Protein AF-0000000085101380 (afdb_homodimer)

Sequence (392 aa):
MSEPPYRHFTQIGDPVLRQRAEEVPPEDVDSREINQIIDGMVKVLRHYDCVGVAAPQVGIPLRIIVMEFREGKQEQFKPEIYEERKMSTLPLAVFINPVLEIISSQVNKHPEGCMSVRGYSAQVERYDKVRIRGIGKLGTPSEMELEGWSARIAQHEVDHLNGTIYMDKMDFSTFNCILWEQINAAEGRSAIWFHKMSEPPYRHFTQIGDPVLRQRAEEVPPEDVDSREINQIIDGMVKVLRHYDCVGVAAPQVGIPLRIIVMEFREGKQEQFKPEIYEERKMSTLPLAVFINPVLEIISSQVNKHPEGCMSVRGYSAQVERYDKVRIRGIGKLGTPSEMELEGWSARIAQHEVDHLNGTIYMDKMDFSTFNCILWEQINAAEGRSAIWFHK

InterPro domains:
  IPR023635 Peptide deformylase [MF_00163] (5-178)
  IPR023635 Peptide deformylase [PF01327] (8-171)
  IPR023635 Peptide deformylase [PIRSF004749] (2-185)
  IPR023635 Peptide deformylase [PR01576] (39-68)
  IPR023635 Peptide deformylase [PR01576] (112-123)
  IPR023635 Peptide deformylase [PR01576] (124-142)
  IPR023635 Peptide deformylase [PR01576] (143-172)
  IPR023635 Peptide deformylase [PTHR10458] (3-182)
  IPR023635 Peptide deformylase [cd00487] (10-166)
  IPR036821 Peptide deformylase superfamily [G3DSA:3.90.45.10] (7-191)
  IPR036821 Peptide deformylase superfamily [SSF56420] (4-181)

Foldseek 3Di:
DDDPLALFFAAPVPCLQQAQAAADDPVCCPPPVNVVLVVSLVNSCVQVVHFKDASVRRPHRFGKMKGWDAPPVCVVDDPVVCVVQVDDGDHIKMFGPKDKAQPAPDKDWDWDDDLNHFQKIFIFIDRFKMKMAHDIDPPHDRIDIDGGPRRVRVVQNNCSNHSHHRCVGGPVVGMDGPCVVVCVVVVNPDDTDRHD/DDDPLALFFAAPVPCLQQAQAAADDPVCCPPPVNVVLVVSLVNSCVQVVHFKDASVGRPHRFGKMKGWDAPPVCVVDDPVVCVVQVHDGDHIKMFGPKDKAQPAPDKDWDWDDDLNHFQKIFIFIDGFKMKMAHDIDPPHDRIDIDGGPRRVRVVQNNCSNHSHHRCVGGPVVGMDGPCVVVCVVVVNPDDTDRGD

Structure (mmCIF, N/CA/C/O backbone):
data_AF-0000000085101380-model_v1
#
loop_
_entity.id
_entity.type
_entity.pdbx_description
1 polymer 'Peptide deformylase'
#
loop_
_atom_site.group_PDB
_atom_site.id
_atom_site.type_symbol
_atom_site.label_atom_id
_atom_site.label_alt_id
_atom_site.label_comp_id
_atom_site.label_asym_id
_atom_site.label_entity_id
_atom_site.label_seq_id
_atom_site.pdbx_PDB_ins_code
_atom_site.Cartn_x
_atom_site.Cartn_y
_atom_site.Cartn_z
_atom_site.occupancy
_atom_site.B_iso_or_equiv
_atom_site.auth_seq_id
_atom_site.auth_comp_id
_atom_site.auth_asym_id
_atom_site.auth_atom_id
_atom_site.pdbx_PDB_model_num
ATOM 1 N N . MET A 1 1 ? -18.078 1.103 17.984 1 58.22 1 MET A N 1
ATOM 2 C CA . MET A 1 1 ? -17 1.599 17.156 1 58.22 1 MET A CA 1
ATOM 3 C C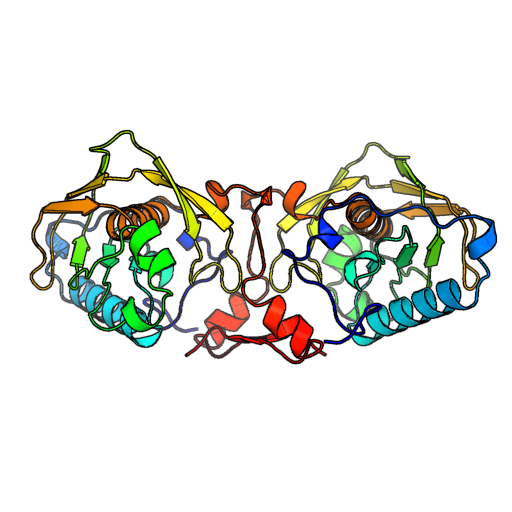 . MET A 1 1 ? -16.672 3.055 17.484 1 58.22 1 MET A C 1
ATOM 5 O O . MET A 1 1 ? -17.578 3.824 17.828 1 58.22 1 MET A O 1
ATOM 9 N N . SER A 1 2 ? -15.367 3.289 17.812 1 75.62 2 SER A N 1
ATOM 10 C CA . SER A 1 2 ? -15.039 4.652 18.219 1 75.62 2 SER A CA 1
ATOM 11 C C . SER A 1 2 ? -15.453 5.66 17.141 1 75.62 2 SER A C 1
ATOM 13 O O . SER A 1 2 ? -15.531 5.316 15.961 1 75.62 2 SER A O 1
ATOM 15 N N . GLU A 1 3 ? -16.016 6.727 17.594 1 89.94 3 GLU A N 1
ATOM 16 C CA . GLU A 1 3 ? -16.391 7.82 16.703 1 89.94 3 GLU A CA 1
ATOM 17 C C . GLU A 1 3 ? -15.25 8.828 16.562 1 89.94 3 GLU A C 1
ATOM 19 O O . GLU A 1 3 ? -14.484 9.055 17.5 1 89.94 3 GLU A O 1
ATOM 24 N N . PRO A 1 4 ? -15.117 9.453 15.445 1 94.31 4 PRO A N 1
ATOM 25 C CA . PRO A 1 4 ? -14.078 10.469 15.258 1 94.31 4 PRO A CA 1
ATOM 26 C C . PRO A 1 4 ? -14.273 11.688 16.156 1 94.31 4 PRO A C 1
ATOM 28 O O . PRO A 1 4 ? -15.391 11.945 16.625 1 94.31 4 PRO A O 1
ATOM 31 N N . PRO A 1 5 ? -13.336 12.383 16.516 1 96.94 5 PRO A N 1
ATOM 32 C CA . PRO A 1 5 ? -11.961 12.219 16.031 1 96.94 5 PRO A CA 1
ATOM 33 C C . PRO A 1 5 ? -11.258 11.008 16.641 1 96.94 5 PRO A C 1
ATOM 35 O O . PRO A 1 5 ? -11.281 10.82 17.859 1 96.94 5 PRO A O 1
ATOM 38 N N . TYR A 1 6 ? -10.656 10.305 15.766 1 97.62 6 TYR A N 1
ATOM 39 C CA . TYR A 1 6 ? -9.945 9.109 16.219 1 97.62 6 TYR A CA 1
ATOM 40 C C . TYR A 1 6 ? -8.617 9.477 16.859 1 97.62 6 TYR A C 1
ATOM 42 O O . TYR A 1 6 ? -8.039 10.531 16.562 1 97.62 6 TYR A O 1
ATOM 50 N N . ARG A 1 7 ? -8.125 8.594 17.703 1 96.69 7 ARG A N 1
ATOM 51 C CA . ARG A 1 7 ? -6.785 8.727 18.266 1 96.69 7 ARG A CA 1
ATOM 52 C C . ARG A 1 7 ? -5.781 7.887 17.484 1 96.69 7 ARG A C 1
ATOM 54 O O . ARG A 1 7 ? -4.648 7.691 17.922 1 96.69 7 ARG A O 1
ATOM 61 N N . HIS A 1 8 ? -6.273 7.258 16.375 1 97.25 8 HIS A N 1
ATOM 62 C CA . HIS A 1 8 ? -5.496 6.535 15.383 1 97.25 8 HIS A CA 1
ATOM 63 C C . HIS A 1 8 ? -5.781 7.051 13.977 1 97.25 8 HIS A C 1
ATOM 65 O O . HIS A 1 8 ? -6.672 7.883 13.789 1 97.25 8 HIS A O 1
ATOM 71 N N . PHE A 1 9 ? -5 6.605 13.016 1 98.19 9 PHE A N 1
ATOM 72 C CA . PHE A 1 9 ? -5.129 7.141 11.664 1 98.19 9 PHE A CA 1
ATOM 73 C C . PHE A 1 9 ? -6.105 6.305 10.844 1 98.19 9 PHE A C 1
ATOM 75 O O . PHE A 1 9 ? -6.086 5.074 10.914 1 98.19 9 PHE A O 1
ATOM 82 N N . THR A 1 10 ? -6.973 7.023 10.133 1 98.31 10 THR A N 1
ATOM 83 C CA . THR A 1 10 ? -7.707 6.34 9.07 1 98.31 10 THR A CA 1
ATOM 84 C C . THR A 1 10 ? -6.746 5.742 8.047 1 98.31 10 THR A C 1
ATOM 86 O O . THR A 1 10 ? -5.625 6.223 7.887 1 98.31 10 THR A O 1
ATOM 89 N N . GLN A 1 11 ? -7.191 4.715 7.434 1 98.38 11 GLN A N 1
ATOM 90 C CA . GLN A 1 11 ? -6.441 4.129 6.328 1 98.38 11 GLN A CA 1
ATOM 91 C C . GLN A 1 11 ? -7.199 4.266 5.012 1 98.38 11 GLN A C 1
ATOM 93 O O . GLN A 1 11 ? -8.43 4.352 5.004 1 98.38 11 GLN A O 1
ATOM 98 N N . ILE A 1 12 ? -6.422 4.344 3.896 1 97.94 12 ILE A N 1
ATOM 99 C CA . ILE A 1 12 ? -7.031 4.434 2.574 1 97.94 12 ILE A CA 1
ATOM 100 C C . ILE A 1 12 ? -8.102 3.35 2.426 1 97.94 12 ILE A C 1
ATOM 102 O O . ILE A 1 12 ? -7.895 2.205 2.84 1 97.94 12 ILE A O 1
ATOM 106 N N . GLY A 1 13 ? -9.203 3.641 1.876 1 96.19 13 GLY A N 1
ATOM 107 C CA . GLY A 1 13 ? -10.43 2.857 1.904 1 96.19 13 GLY A CA 1
ATOM 108 C C . GLY A 1 13 ? -11.555 3.541 2.65 1 96.19 13 GLY A C 1
ATOM 109 O O . GLY A 1 13 ? -12.734 3.316 2.35 1 96.19 13 GLY A O 1
ATOM 110 N N . ASP A 1 14 ? -11.133 4.258 3.715 1 97.25 14 ASP A N 1
ATOM 111 C CA . ASP A 1 14 ? -12.133 5.117 4.348 1 97.25 14 ASP A CA 1
ATOM 112 C C . ASP A 1 14 ? -12.57 6.238 3.404 1 97.25 14 ASP A C 1
ATOM 114 O O . ASP A 1 14 ? -11.734 6.996 2.902 1 97.25 14 ASP A O 1
ATOM 118 N N . PRO A 1 15 ? -13.812 6.402 3.166 1 96.94 15 PRO A N 1
ATOM 119 C CA . PRO A 1 15 ? -14.289 7.402 2.207 1 96.94 15 PRO A CA 1
ATOM 120 C C . PRO A 1 15 ? -13.906 8.828 2.598 1 96.94 15 PRO A C 1
ATOM 122 O O . PRO A 1 15 ? -13.805 9.703 1.735 1 96.94 15 PRO A O 1
ATOM 125 N N . VAL A 1 16 ? -13.617 9.062 3.881 1 98.12 16 VAL A N 1
ATOM 126 C CA . VAL A 1 16 ? -13.297 10.398 4.363 1 98.12 16 VAL A CA 1
ATOM 127 C C . VAL A 1 16 ? -12 10.883 3.713 1 98.12 16 VAL A C 1
ATOM 129 O O . VAL A 1 16 ? -11.766 12.094 3.615 1 98.12 16 VAL A O 1
ATOM 132 N N . LEU A 1 17 ? -11.156 9.953 3.217 1 98.31 17 LEU A N 1
ATOM 133 C CA . LEU A 1 17 ? -9.859 10.297 2.646 1 98.31 17 LEU A CA 1
ATOM 134 C C . LEU A 1 17 ? -9.984 10.641 1.167 1 98.31 17 LEU A C 1
ATOM 136 O O . LEU A 1 17 ? -9.023 11.094 0.544 1 98.31 17 LEU A O 1
ATOM 140 N N . ARG A 1 18 ? -11.188 10.516 0.608 1 97.75 18 ARG A N 1
ATOM 141 C CA . ARG A 1 18 ? -11.352 10.727 -0.826 1 97.75 18 ARG A CA 1
ATOM 142 C C . ARG A 1 18 ? -12.367 11.828 -1.101 1 97.75 18 ARG A C 1
ATOM 144 O O . ARG A 1 18 ? -12.773 12.039 -2.246 1 97.75 18 ARG A O 1
ATOM 151 N N . GLN A 1 19 ? -12.758 12.5 -0.127 1 97.62 19 GLN A N 1
ATOM 152 C CA . GLN A 1 19 ? -13.695 13.609 -0.295 1 97.62 19 GLN A CA 1
ATOM 153 C C . GLN A 1 19 ? -13.047 14.945 0.054 1 97.62 19 GLN A C 1
ATOM 155 O O . GLN A 1 19 ? -12.188 15.008 0.938 1 97.62 19 GLN A O 1
ATOM 160 N N . ARG A 1 20 ? -13.508 15.969 -0.665 1 98.62 20 ARG A N 1
ATOM 161 C CA . ARG A 1 20 ? -13.078 17.297 -0.268 1 98.62 20 ARG A CA 1
ATOM 162 C C . ARG A 1 20 ? -13.641 17.672 1.101 1 98.62 20 ARG A C 1
ATOM 164 O O . ARG A 1 20 ? -14.852 17.641 1.312 1 98.62 20 ARG A O 1
ATOM 171 N N . ALA A 1 21 ? -12.773 18 2.049 1 98.81 21 ALA A N 1
ATOM 172 C CA . ALA A 1 21 ? -13.195 18.375 3.396 1 98.81 21 ALA A CA 1
ATOM 173 C C . ALA A 1 21 ? -13.953 19.703 3.383 1 98.81 21 ALA A C 1
ATOM 175 O O . ALA A 1 21 ? -13.695 20.547 2.531 1 98.81 21 ALA A O 1
ATOM 176 N N . GLU A 1 22 ? -14.797 19.875 4.277 1 98.81 22 GLU A N 1
ATOM 177 C CA . GLU A 1 22 ? -15.633 21.062 4.355 1 98.81 22 GLU A CA 1
ATOM 178 C C . GLU A 1 22 ? -14.93 22.188 5.121 1 98.81 22 GLU A C 1
ATOM 180 O O . GLU A 1 22 ? -14.203 21.922 6.086 1 98.81 22 GLU A O 1
ATOM 185 N N . GLU A 1 23 ? -15.273 23.375 4.742 1 98.81 23 GLU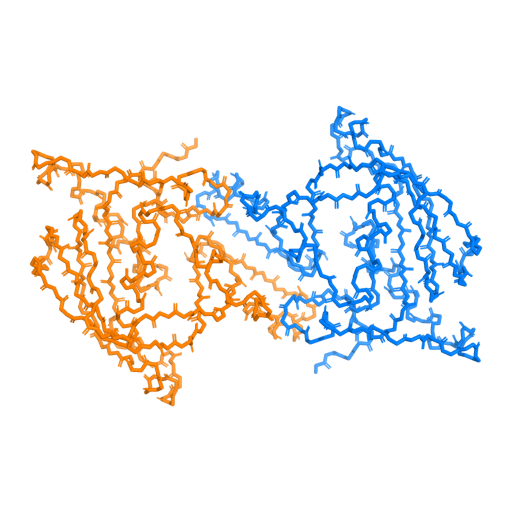 A N 1
ATOM 186 C CA . GLU A 1 23 ? -14.742 24.516 5.477 1 98.81 23 GLU A CA 1
ATOM 187 C C . GLU A 1 23 ? -15.383 24.625 6.859 1 98.81 23 GLU A C 1
ATOM 189 O O . GLU A 1 23 ? -16.562 24.328 7.031 1 98.81 23 GLU A O 1
ATOM 194 N N . VAL A 1 24 ? -14.555 25.047 7.77 1 98.88 24 VAL A N 1
ATOM 195 C CA . VAL A 1 24 ? -15.094 25.391 9.078 1 98.88 24 VAL A CA 1
ATOM 196 C C . VAL A 1 24 ? -15.805 26.75 9.008 1 98.88 24 VAL A C 1
ATOM 198 O O . VAL A 1 24 ? -15.203 27.75 8.617 1 98.88 24 VAL A O 1
ATOM 201 N N . PRO A 1 25 ? -17.047 26.766 9.359 1 98.25 25 PRO A N 1
ATOM 202 C CA . PRO A 1 25 ? -17.734 28.062 9.375 1 98.25 25 PRO A CA 1
ATOM 203 C C . PRO A 1 25 ? -17.094 29.062 10.328 1 98.25 25 PRO A C 1
ATOM 205 O O . PRO A 1 25 ? -16.625 28.688 11.414 1 98.25 25 PRO A O 1
ATOM 208 N N . PRO A 1 26 ? -17.062 30.312 9.938 1 96.31 26 PRO A N 1
ATOM 209 C CA . PRO A 1 26 ? -16.422 31.344 10.758 1 96.31 26 PRO A CA 1
ATOM 210 C C . PRO A 1 26 ? -16.938 31.359 12.188 1 96.31 26 PRO A C 1
ATOM 212 O O . PRO A 1 26 ? -16.172 31.594 13.133 1 96.31 26 PRO A O 1
ATOM 215 N N . GLU A 1 27 ? -18.203 31.062 12.383 1 97.19 27 GLU A N 1
ATOM 216 C CA . GLU A 1 27 ? -18.812 31.125 13.703 1 97.19 27 GLU A CA 1
ATOM 217 C C . GLU A 1 27 ? -18.359 29.969 14.578 1 97.19 27 GLU A C 1
ATOM 219 O O . GLU A 1 27 ? -18.5 30.016 15.805 1 97.19 27 GLU A O 1
ATOM 224 N N . ASP A 1 28 ? -17.766 28.922 13.945 1 97.88 28 ASP A N 1
ATOM 225 C CA . ASP A 1 28 ? -17.406 27.719 14.688 1 97.88 28 ASP A CA 1
ATOM 226 C C . ASP A 1 28 ? -15.906 27.688 14.984 1 97.88 28 ASP A C 1
ATOM 228 O O . ASP A 1 28 ? -15.43 26.844 15.75 1 97.88 28 ASP A O 1
ATOM 232 N N . VAL A 1 29 ? -15.18 28.609 14.508 1 97.81 29 VAL A N 1
ATOM 233 C CA . VAL A 1 29 ? -13.719 28.578 14.531 1 97.81 29 VAL A CA 1
ATOM 234 C C . VAL A 1 29 ? -13.219 28.531 15.977 1 97.81 29 VAL A C 1
ATOM 236 O O . VAL A 1 29 ? -12.258 27.812 16.281 1 97.81 29 VAL A O 1
ATOM 239 N N . ASP A 1 30 ? -13.922 29.219 16.906 1 97.06 30 ASP A N 1
ATOM 240 C CA . ASP A 1 30 ? -13.469 29.297 18.281 1 97.06 30 ASP A CA 1
ATOM 241 C C . ASP A 1 30 ? -14.328 28.422 19.188 1 97.06 30 ASP A C 1
ATOM 243 O O . ASP A 1 30 ? -14.266 28.547 20.422 1 97.06 30 ASP A O 1
ATOM 247 N N . SER A 1 31 ? -15.109 27.562 18.531 1 98 31 SER A N 1
ATOM 248 C CA . SER A 1 31 ? -15.969 26.688 19.312 1 98 31 SER A CA 1
ATOM 249 C C . SER A 1 31 ? -15.164 25.656 20.094 1 98 31 SER A C 1
ATOM 251 O O . SER A 1 31 ? -14.023 25.344 19.719 1 98 31 SER A O 1
ATOM 253 N N . ARG A 1 32 ? -15.758 25.156 21.141 1 97.75 32 ARG A N 1
ATOM 254 C CA . ARG A 1 32 ? -15.156 24.094 21.953 1 97.75 32 ARG A CA 1
ATOM 255 C C . ARG A 1 32 ? -14.898 22.859 21.109 1 97.75 32 ARG A C 1
ATOM 257 O O . ARG A 1 32 ? -13.867 22.203 21.25 1 97.75 32 ARG A O 1
ATOM 264 N N . GLU A 1 33 ? -15.797 22.562 20.219 1 97.75 33 GLU A N 1
ATOM 265 C CA . GLU A 1 33 ? -15.703 21.391 19.359 1 97.75 33 GLU A CA 1
ATOM 266 C C . GLU A 1 33 ? -14.469 21.453 18.469 1 97.75 33 GLU A C 1
ATOM 268 O O . GLU A 1 33 ? -13.688 20.516 18.406 1 97.75 33 GLU A O 1
ATOM 273 N N . ILE A 1 34 ? -14.32 22.578 17.844 1 98.62 34 ILE A N 1
ATOM 274 C CA . ILE A 1 34 ? -13.195 22.75 16.922 1 98.62 34 ILE A CA 1
ATOM 275 C C . ILE A 1 34 ? -11.883 22.703 17.703 1 98.62 34 ILE A C 1
ATOM 277 O O . ILE A 1 34 ? -10.922 22.047 17.281 1 98.62 34 ILE A O 1
ATOM 281 N N . ASN A 1 35 ? -11.828 23.312 18.859 1 98.38 35 ASN A N 1
ATOM 282 C CA . ASN A 1 35 ? -10.617 23.312 19.688 1 98.38 35 ASN A CA 1
ATOM 283 C C . ASN A 1 35 ? -10.266 21.906 20.172 1 98.38 35 ASN A C 1
ATOM 285 O O . ASN A 1 35 ? -9.094 21.547 20.234 1 98.38 35 ASN A O 1
ATOM 289 N N . GLN A 1 36 ? -11.266 21.156 20.438 1 98.19 36 GLN A N 1
ATOM 290 C CA . GLN A 1 36 ? -11.039 19.781 20.875 1 98.19 36 GLN A CA 1
ATOM 291 C C . GLN A 1 36 ? -10.492 18.922 19.719 1 98.19 36 GLN A C 1
ATOM 293 O O . GLN A 1 36 ? -9.625 18.078 19.938 1 98.19 36 GLN A O 1
ATOM 298 N N . ILE A 1 37 ? -11.031 19.156 18.578 1 98.62 37 ILE A N 1
ATOM 299 C CA . ILE A 1 37 ? -10.539 18.453 17.391 1 98.62 37 ILE A CA 1
ATOM 300 C C . ILE A 1 37 ? -9.055 18.766 17.188 1 98.62 37 ILE A C 1
ATOM 302 O O . ILE A 1 37 ? -8.242 17.859 17.016 1 98.62 37 ILE A O 1
ATOM 306 N N . ILE A 1 38 ? -8.688 20.016 17.281 1 98.81 38 ILE A N 1
ATOM 307 C CA . ILE A 1 38 ? -7.316 20.469 17.062 1 98.81 38 ILE A CA 1
ATOM 308 C C . ILE A 1 38 ? -6.398 19.844 18.125 1 98.81 38 ILE A C 1
ATOM 310 O O . ILE A 1 38 ? -5.328 19.328 17.797 1 98.81 38 ILE A O 1
ATOM 314 N N . ASP A 1 39 ? -6.867 19.906 19.344 1 98.56 39 ASP A N 1
ATOM 315 C CA . ASP A 1 39 ? -6.086 19.312 20.438 1 98.56 39 ASP A CA 1
ATOM 316 C C . ASP A 1 39 ? -5.848 17.828 20.172 1 98.56 39 ASP A C 1
ATOM 318 O O . ASP A 1 39 ? -4.746 17.312 20.406 1 98.56 39 ASP A O 1
ATOM 322 N N . GLY A 1 40 ? -6.852 17.125 19.719 1 98.38 40 GLY A N 1
ATOM 323 C CA . GLY A 1 40 ? -6.727 15.727 19.375 1 98.38 40 GLY A CA 1
ATOM 324 C C . GLY A 1 40 ? -5.746 15.469 18.25 1 98.38 40 GLY A C 1
ATOM 325 O O . GLY A 1 40 ? -4.953 14.523 18.312 1 98.38 40 GLY A O 1
ATOM 326 N N . MET A 1 41 ? -5.781 16.297 17.281 1 98.81 41 MET A N 1
ATOM 327 C CA . MET A 1 41 ? -4.875 16.156 16.156 1 98.81 41 MET A CA 1
ATOM 328 C C . MET A 1 41 ? -3.426 16.359 16.578 1 98.81 41 MET A C 1
ATOM 330 O O . MET A 1 41 ? -2.537 15.625 16.156 1 98.81 41 MET A O 1
ATOM 334 N N . VAL A 1 42 ? -3.195 17.359 17.422 1 98.75 42 VAL A N 1
ATOM 335 C CA . VAL A 1 42 ? -1.852 17.625 17.938 1 98.75 42 VAL A CA 1
ATOM 336 C C . VAL A 1 42 ? -1.358 16.422 18.734 1 98.75 42 VAL A C 1
ATOM 338 O O . VAL A 1 42 ? -0.207 16 18.594 1 98.75 42 VAL A O 1
ATOM 341 N N . LYS A 1 43 ? -2.25 15.852 19.562 1 98.38 43 LYS A N 1
ATOM 342 C CA . LYS A 1 43 ? -1.897 14.688 20.359 1 98.38 43 LYS A CA 1
ATOM 343 C C . LYS A 1 43 ? -1.522 13.5 19.469 1 98.38 43 LYS A C 1
ATOM 345 O O . LYS A 1 43 ? -0.535 12.812 19.734 1 98.38 43 LYS A O 1
ATOM 350 N N . VAL A 1 44 ? -2.299 13.273 18.422 1 98.31 44 VAL A N 1
ATOM 351 C CA . VAL A 1 44 ? -2.041 12.18 17.484 1 98.31 44 VAL A CA 1
ATOM 352 C C . VAL A 1 44 ? -0.718 12.414 16.766 1 98.31 44 VAL A C 1
ATOM 354 O O . VAL A 1 44 ? 0.102 11.5 16.656 1 98.31 44 VAL A O 1
ATOM 357 N N . LEU A 1 45 ? -0.46 13.625 16.344 1 98.38 45 LEU A N 1
ATOM 358 C CA . LEU A 1 45 ? 0.775 13.992 15.656 1 98.38 45 LEU A CA 1
ATOM 359 C C . LEU A 1 45 ? 1.991 13.656 16.516 1 98.38 45 LEU A C 1
ATOM 361 O O . LEU A 1 45 ? 2.922 12.992 16.047 1 98.38 45 LEU A O 1
ATOM 365 N N . ARG A 1 46 ? 1.925 14.031 17.703 1 97.19 46 ARG A N 1
ATOM 366 C CA . ARG A 1 46 ? 3.068 13.867 18.594 1 97.19 46 ARG A CA 1
ATOM 367 C C . ARG A 1 46 ? 3.197 12.414 19.047 1 97.19 46 ARG A C 1
ATOM 369 O O . ARG A 1 46 ? 4.305 11.891 19.156 1 97.19 46 ARG A O 1
ATOM 376 N N . HIS A 1 47 ? 2.076 11.812 19.281 1 97 47 HIS A N 1
ATOM 377 C CA . HIS A 1 47 ? 2.082 10.422 19.719 1 97 47 HIS A CA 1
ATOM 378 C C . HIS A 1 47 ? 2.701 9.508 18.656 1 97 47 HIS A C 1
ATOM 380 O O . HIS A 1 47 ? 3.508 8.633 18.984 1 97 47 HIS A O 1
ATOM 386 N N . TYR A 1 48 ? 2.371 9.703 17.406 1 96.44 48 TYR A N 1
ATOM 387 C CA . TYR A 1 48 ? 2.85 8.859 16.328 1 96.44 48 TYR A CA 1
ATOM 388 C C . TYR A 1 48 ? 4.141 9.414 15.727 1 96.44 48 TYR A C 1
ATOM 390 O O . TYR A 1 48 ? 4.691 8.836 14.781 1 96.44 48 TYR A O 1
ATOM 398 N N . ASP A 1 49 ? 4.602 10.531 16.219 1 95.12 49 ASP A N 1
ATOM 399 C CA . ASP A 1 49 ? 5.848 11.18 15.82 1 95.12 49 ASP A CA 1
ATOM 400 C C . ASP A 1 49 ? 5.852 11.484 14.328 1 95.12 49 ASP A C 1
ATOM 402 O O . ASP A 1 49 ? 6.832 11.211 13.633 1 95.12 49 ASP A O 1
ATOM 406 N N . CYS A 1 50 ? 4.703 11.945 13.82 1 95.88 50 CYS A N 1
ATOM 407 C CA . CYS A 1 50 ? 4.605 12.375 12.43 1 95.88 50 CYS A CA 1
ATOM 408 C C . CYS A 1 50 ? 4.848 13.875 12.312 1 95.88 50 CYS A C 1
ATOM 410 O O . CYS A 1 50 ? 5.047 14.562 13.32 1 95.88 50 CYS A O 1
ATOM 412 N N . VAL A 1 51 ? 4.891 14.383 11.07 1 98.06 51 VAL A N 1
ATOM 413 C CA . VAL A 1 51 ? 5.25 15.781 10.891 1 98.06 51 VAL A CA 1
ATOM 414 C C . VAL A 1 51 ? 4.031 16.578 10.422 1 98.06 51 VAL A C 1
ATOM 416 O O . VAL A 1 51 ? 4.066 17.812 10.375 1 98.06 51 VAL A O 1
ATOM 419 N N . GLY A 1 52 ? 2.945 15.898 10.125 1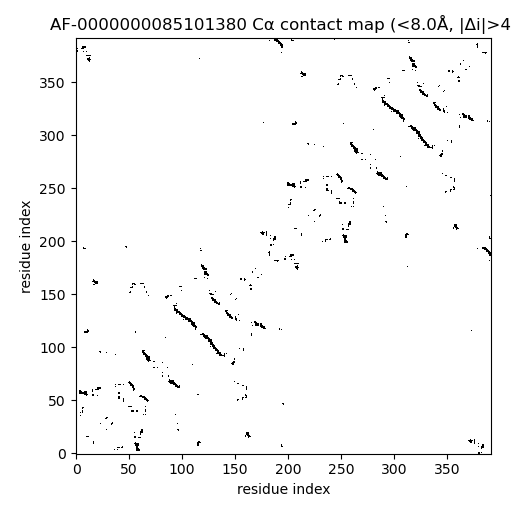 98.75 52 GLY A N 1
ATOM 420 C CA . GLY A 1 52 ? 1.699 16.531 9.719 1 98.75 52 GLY A CA 1
ATOM 421 C C . GLY A 1 52 ? 0.491 15.633 9.891 1 98.75 52 GLY A C 1
ATOM 422 O O . GLY A 1 52 ? 0.609 14.406 9.82 1 98.75 52 GLY A O 1
ATOM 423 N N . VAL A 1 53 ? -0.624 16.234 10.125 1 98.88 53 VAL A N 1
ATOM 424 C CA . VAL A 1 53 ? -1.912 15.555 10.203 1 98.88 53 VAL A CA 1
ATOM 425 C C . VAL A 1 53 ? -3.008 16.453 9.633 1 98.88 53 VAL A C 1
ATOM 427 O O . VAL A 1 53 ? -3.119 17.625 10 1 98.88 53 VAL A O 1
ATOM 430 N N . ALA A 1 54 ? -3.734 15.922 8.727 1 98.94 54 ALA A N 1
ATOM 431 C CA . ALA A 1 54 ? -4.969 16.562 8.289 1 98.94 54 ALA A CA 1
ATOM 432 C C . ALA A 1 54 ? -6.184 15.961 8.984 1 98.94 54 ALA A C 1
ATOM 434 O O . ALA A 1 54 ? -6.195 14.773 9.305 1 98.94 54 ALA A O 1
ATOM 435 N N . ALA A 1 55 ? -7.172 16.734 9.18 1 98.94 55 ALA A N 1
ATOM 436 C CA . ALA A 1 55 ? -8.344 16.328 9.961 1 98.94 55 ALA A CA 1
ATOM 437 C C . ALA A 1 55 ? -8.969 15.07 9.383 1 98.94 55 ALA A C 1
ATOM 439 O O . ALA A 1 55 ? -9.383 14.18 10.133 1 98.94 55 ALA A O 1
ATOM 440 N N . PRO A 1 56 ? -9.016 14.883 8.023 1 98.94 56 PRO A N 1
ATOM 441 C CA . PRO A 1 56 ? -9.594 13.641 7.496 1 98.94 56 PRO A CA 1
ATOM 442 C C . PRO A 1 56 ? -8.828 12.398 7.949 1 98.94 56 PRO A C 1
ATOM 444 O O . PRO A 1 56 ? -9.414 11.32 8.062 1 98.94 56 PRO A O 1
ATOM 447 N N . GLN A 1 57 ? -7.602 12.57 8.328 1 98.88 57 GLN A N 1
ATOM 448 C CA . GLN A 1 57 ? -6.785 11.43 8.727 1 98.88 57 GLN A CA 1
ATOM 449 C C . GLN A 1 57 ? -7.18 10.93 10.117 1 98.88 57 GLN A C 1
ATOM 451 O O . GLN A 1 57 ? -6.777 9.844 10.531 1 98.88 57 GLN A O 1
ATOM 456 N N . VAL A 1 58 ? -7.941 11.75 10.828 1 98.69 58 VAL A N 1
ATOM 457 C CA . VAL A 1 58 ? -8.477 11.289 12.102 1 98.69 58 VAL A CA 1
ATOM 458 C C . VAL A 1 58 ? -10 11.203 12.023 1 98.69 58 VAL A C 1
ATOM 460 O O . VAL A 1 58 ? -10.688 11.289 13.047 1 98.69 58 VAL A O 1
ATOM 463 N N . GLY A 1 59 ? -10.531 11.195 10.844 1 98.56 59 GLY A N 1
ATOM 464 C CA . GLY A 1 59 ? -11.93 10.875 10.617 1 98.56 59 GLY A CA 1
ATOM 465 C C . GLY A 1 59 ? -12.82 12.102 10.562 1 98.56 59 GLY A C 1
ATOM 466 O O . GLY A 1 59 ? -14.047 11.984 10.562 1 98.56 59 GLY A O 1
ATOM 467 N N . ILE A 1 60 ? -12.258 13.281 10.578 1 98.81 60 ILE A N 1
ATOM 468 C CA . ILE A 1 60 ? -13.039 14.516 10.609 1 98.81 60 ILE A CA 1
ATOM 469 C C . ILE A 1 60 ? -12.977 15.203 9.25 1 98.81 60 ILE A C 1
ATOM 471 O O . ILE A 1 60 ? -11.914 15.664 8.828 1 98.81 60 ILE A O 1
ATOM 475 N N . PRO A 1 61 ? -14.055 15.328 8.508 1 98.69 61 PRO A N 1
ATOM 476 C CA . PRO A 1 61 ? -14.039 15.922 7.164 1 98.69 61 PRO A CA 1
ATOM 477 C C . PRO A 1 61 ? -14.086 17.453 7.195 1 98.69 61 PRO A C 1
ATOM 479 O O . PRO A 1 61 ? -14.961 18.062 6.566 1 98.69 61 PRO A O 1
ATOM 482 N N . LEU A 1 62 ? -13.203 18.078 7.922 1 98.94 62 LEU A N 1
ATOM 483 C CA . LEU A 1 62 ? -13.062 19.531 8.008 1 98.94 62 LEU A CA 1
ATOM 484 C C . LEU A 1 62 ? -11.68 19.984 7.551 1 98.94 62 LEU A C 1
ATOM 486 O O . LEU A 1 62 ? -10.719 19.203 7.629 1 98.94 62 LEU A O 1
ATOM 490 N N . ARG A 1 63 ? -11.594 21.156 7.078 1 98.94 63 ARG A N 1
ATOM 491 C CA . ARG A 1 63 ? -10.352 21.672 6.523 1 98.94 63 ARG A CA 1
ATOM 492 C C . ARG A 1 63 ? -9.453 22.234 7.621 1 98.94 63 ARG A C 1
ATOM 494 O O . ARG A 1 63 ? -9.367 23.453 7.793 1 98.94 63 ARG A O 1
ATOM 501 N N . ILE A 1 64 ? -8.812 21.391 8.32 1 98.94 64 ILE A N 1
ATOM 502 C CA . ILE A 1 64 ? -7.891 21.703 9.398 1 98.94 64 ILE A CA 1
ATOM 503 C C . ILE A 1 64 ? -6.609 20.891 9.234 1 98.94 64 ILE A C 1
ATOM 505 O O . ILE A 1 64 ? -6.66 19.688 8.953 1 98.94 64 ILE A O 1
ATOM 509 N N . ILE A 1 65 ? -5.449 21.531 9.375 1 98.94 65 ILE A N 1
ATOM 510 C CA . ILE A 1 65 ? -4.195 20.781 9.336 1 98.94 65 ILE A CA 1
ATOM 511 C C . ILE A 1 65 ? -3.316 21.203 10.516 1 98.94 65 ILE A C 1
ATOM 513 O O . ILE A 1 65 ? -3.432 22.312 11.023 1 98.94 65 ILE A O 1
ATOM 517 N N . VAL A 1 66 ? -2.547 20.312 10.938 1 98.94 66 VAL A N 1
ATOM 518 C CA . VAL A 1 66 ? -1.516 20.5 11.953 1 98.94 66 VAL A CA 1
ATOM 519 C C . VAL A 1 66 ? -0.166 20.047 11.414 1 98.94 66 VAL A C 1
ATOM 521 O O . VAL A 1 66 ? -0.072 18.984 10.781 1 98.94 66 VAL A O 1
ATOM 524 N N . MET A 1 67 ? 0.889 20.812 11.555 1 98.88 67 MET A N 1
ATOM 525 C CA . MET A 1 67 ? 2.242 20.469 11.125 1 98.88 67 MET A CA 1
ATOM 526 C C . MET A 1 67 ? 3.258 20.781 12.219 1 98.88 67 MET A C 1
ATOM 528 O O . MET A 1 67 ? 3.104 21.766 12.953 1 98.88 67 MET A O 1
ATOM 532 N N . GLU A 1 68 ? 4.238 19.969 12.289 1 98.56 68 GLU A N 1
ATOM 533 C CA . GLU A 1 68 ? 5.316 20.219 13.242 1 98.56 68 GLU A CA 1
ATOM 534 C C . GLU A 1 68 ? 6.562 19.406 12.891 1 98.56 68 GLU A C 1
ATOM 536 O O . GLU A 1 68 ? 6.473 18.219 12.578 1 98.56 68 GLU A O 1
ATOM 541 N N . PHE A 1 69 ? 7.645 20.031 12.766 1 97.94 69 PHE A N 1
ATOM 542 C CA . PHE A 1 69 ? 8.953 19.406 12.711 1 97.94 69 PHE A CA 1
ATOM 543 C C . PHE A 1 69 ? 9.828 19.859 13.875 1 97.94 69 PHE A C 1
ATOM 545 O O . PHE A 1 69 ? 10.594 20.828 13.734 1 97.94 69 PHE A O 1
ATOM 552 N N . ARG A 1 70 ? 9.672 19.125 14.945 1 94.94 70 ARG A N 1
ATOM 553 C CA . ARG A 1 70 ? 10.242 19.578 16.219 1 94.94 70 ARG A CA 1
ATOM 554 C C . ARG A 1 70 ? 11.766 19.484 16.188 1 94.94 70 ARG A C 1
ATOM 556 O O . ARG A 1 70 ? 12.336 18.719 15.406 1 94.94 70 ARG A O 1
ATOM 563 N N . GLU A 1 71 ? 12.203 20.25 17.156 1 90.69 71 GLU A N 1
ATOM 564 C CA . GLU A 1 71 ? 13.648 20.156 17.359 1 90.69 71 GLU A CA 1
ATOM 565 C C . GLU A 1 71 ? 14.055 18.734 17.781 1 90.69 71 GLU A C 1
ATOM 567 O O . GLU A 1 71 ? 13.328 18.062 18.5 1 90.69 71 GLU A O 1
ATOM 572 N N . GLY A 1 72 ? 15.133 18.234 17.312 1 90.75 72 GLY A N 1
ATOM 573 C CA . GLY A 1 72 ? 15.594 16.891 17.656 1 90.75 72 GLY A CA 1
ATOM 574 C C . GLY A 1 72 ? 15.281 15.867 16.594 1 90.75 72 GLY A C 1
ATOM 575 O O . GLY A 1 72 ? 15.961 14.844 16.484 1 90.75 72 GLY A O 1
ATOM 576 N N . LYS A 1 73 ? 14.156 16.109 15.867 1 91.69 73 LYS A N 1
ATOM 577 C CA . LYS A 1 73 ? 13.781 15.18 14.812 1 91.69 73 LYS A CA 1
ATOM 578 C C . LYS A 1 73 ? 14.891 15.055 13.773 1 91.69 73 LYS A C 1
ATOM 580 O O . LYS A 1 73 ? 14.984 14.047 13.07 1 91.69 73 LYS A O 1
ATOM 585 N N . GLN A 1 74 ? 15.727 16.078 13.703 1 91.38 74 GLN A N 1
ATOM 586 C CA . GLN A 1 74 ? 16.844 16.078 12.766 1 91.38 74 GLN A CA 1
ATOM 587 C C . GLN A 1 74 ? 17.766 14.883 12.992 1 91.38 74 GLN A C 1
ATOM 589 O O . GLN A 1 74 ? 18.344 14.359 12.039 1 91.38 74 GLN A O 1
ATOM 594 N N . GLU A 1 75 ? 17.75 14.391 14.227 1 92.56 75 GLU A N 1
ATOM 595 C CA . GLU A 1 75 ? 18.641 13.297 14.594 1 92.56 75 GLU A CA 1
ATOM 596 C C . GLU A 1 75 ? 18.188 11.984 13.953 1 92.56 75 GLU A C 1
ATOM 598 O O . GLU A 1 75 ? 18.969 11.023 13.867 1 92.56 75 GLU A O 1
ATOM 603 N N . GLN A 1 76 ? 17 11.961 13.461 1 91.38 76 GLN A N 1
ATOM 604 C CA . GLN A 1 76 ? 16.438 10.75 12.859 1 91.38 76 GLN A CA 1
ATOM 605 C C . GLN A 1 76 ? 16.828 10.633 11.391 1 91.38 76 GLN A C 1
ATOM 607 O O . GLN A 1 76 ? 16.562 9.617 10.75 1 91.38 76 GLN A O 1
ATOM 612 N N . PHE A 1 77 ? 17.531 11.625 10.844 1 93.19 77 PHE A N 1
ATOM 613 C CA . PHE A 1 77 ? 17.906 11.664 9.43 1 93.19 77 PHE A CA 1
ATOM 614 C C . PHE A 1 77 ? 19.422 11.766 9.273 1 93.19 77 PHE A C 1
ATOM 616 O O . PHE A 1 77 ? 20.094 12.414 10.078 1 93.19 77 PHE A O 1
ATOM 623 N N . LYS A 1 78 ? 19.953 11.156 8.211 1 93.88 78 LYS A N 1
ATOM 624 C CA . LYS A 1 78 ? 21.328 11.422 7.82 1 93.88 78 LYS A CA 1
ATOM 625 C C . LYS A 1 78 ? 21.516 12.883 7.41 1 93.88 78 LYS A C 1
ATOM 627 O O . LYS A 1 78 ? 20.656 13.461 6.742 1 93.88 78 LYS A O 1
ATOM 632 N N . PRO A 1 79 ? 22.594 13.469 7.855 1 95 79 PRO A N 1
ATOM 633 C CA . PRO A 1 79 ? 22.812 14.891 7.547 1 95 79 PRO A CA 1
ATOM 634 C C . PRO A 1 79 ? 22.656 15.195 6.062 1 95 79 PRO A C 1
ATOM 636 O O . PRO A 1 79 ? 22.109 16.25 5.699 1 95 79 PRO A O 1
ATOM 639 N N . GLU A 1 80 ? 23.109 14.352 5.199 1 96.44 80 GLU A N 1
ATOM 640 C CA . GLU A 1 80 ? 23.031 14.57 3.76 1 96.44 80 GLU A CA 1
ATOM 641 C C . GLU A 1 80 ? 21.578 14.633 3.295 1 96.44 80 GLU A C 1
ATOM 643 O O . GLU A 1 80 ? 21.234 15.445 2.438 1 96.44 80 GLU A O 1
ATOM 648 N N . ILE A 1 81 ? 20.766 13.766 3.877 1 95.62 81 ILE A N 1
ATOM 649 C CA . ILE A 1 81 ? 19.344 13.734 3.527 1 95.62 81 ILE A CA 1
ATOM 650 C C . ILE A 1 81 ? 18.656 14.992 4.043 1 95.62 81 ILE A C 1
ATOM 652 O O . ILE A 1 81 ? 17.859 15.609 3.33 1 95.62 81 ILE A O 1
ATOM 656 N N . TYR A 1 82 ? 19.031 15.367 5.281 1 96.06 82 TYR A N 1
ATOM 657 C CA . TYR A 1 82 ? 18.484 16.562 5.898 1 96.06 82 TYR A CA 1
ATOM 658 C C . TYR A 1 82 ? 18.766 17.797 5.051 1 96.06 82 TYR A C 1
ATOM 660 O O . TYR A 1 82 ? 17.875 18.625 4.832 1 96.06 82 TYR A O 1
ATOM 668 N N . GLU A 1 83 ? 19.938 17.891 4.516 1 96.06 83 GLU A N 1
ATOM 669 C CA . GLU A 1 83 ? 20.344 19.016 3.691 1 96.06 83 GLU A CA 1
ATOM 670 C C . GLU A 1 83 ? 19.719 18.953 2.303 1 96.06 83 GLU A C 1
ATOM 672 O O . GLU A 1 83 ? 19.234 19.953 1.782 1 96.06 83 GLU A O 1
ATOM 677 N N . GLU A 1 84 ? 19.734 17.766 1.713 1 96.19 84 GLU A N 1
ATOM 678 C CA . GLU A 1 84 ? 19.188 17.562 0.37 1 96.19 84 GLU A CA 1
ATOM 679 C C . GLU A 1 84 ? 17.719 17.953 0.305 1 96.19 84 GLU A C 1
ATOM 681 O O . GLU A 1 84 ? 17.266 18.531 -0.683 1 96.19 84 GLU A O 1
ATOM 686 N N . ARG A 1 85 ? 17.031 17.625 1.417 1 96.56 85 ARG A N 1
ATOM 687 C CA . ARG A 1 85 ? 15.594 17.859 1.443 1 96.56 85 ARG A CA 1
ATOM 688 C C . ARG A 1 85 ? 15.266 19.219 2.02 1 96.56 85 ARG A C 1
ATOM 690 O O . ARG A 1 85 ? 14.094 19.547 2.232 1 96.56 85 ARG A O 1
ATOM 697 N N . LYS A 1 86 ? 16.359 20.047 2.301 1 97 86 LYS A N 1
ATOM 698 C CA . LYS A 1 86 ? 16.203 21.375 2.875 1 97 86 LYS A CA 1
ATOM 699 C C . LYS A 1 86 ? 15.281 21.344 4.09 1 97 86 LYS A C 1
ATOM 701 O O . LYS A 1 86 ? 14.328 22.125 4.176 1 97 86 LYS A O 1
ATOM 706 N N . MET A 1 87 ? 15.578 20.422 5.012 1 96.81 87 MET A N 1
ATOM 707 C CA . MET A 1 87 ? 14.758 20.281 6.219 1 96.81 87 MET A CA 1
ATOM 708 C C . MET A 1 87 ? 15.133 21.344 7.25 1 96.81 87 MET A C 1
ATOM 710 O O . MET A 1 87 ? 16.281 21.797 7.285 1 96.81 87 MET A O 1
ATOM 714 N N . SER A 1 88 ? 14.18 21.703 8.016 1 96 88 SER A N 1
ATOM 715 C CA . SER A 1 88 ? 14.359 22.672 9.094 1 96 88 SER A CA 1
ATOM 716 C C . SER A 1 88 ? 13.273 22.516 10.156 1 96 88 SER A C 1
ATOM 718 O O . SER A 1 88 ? 12.242 21.891 9.914 1 96 88 SER A O 1
ATOM 720 N N . THR A 1 89 ? 13.617 23.047 11.273 1 96.88 89 THR A N 1
ATOM 721 C CA . THR A 1 89 ? 12.617 23.031 12.336 1 96.88 89 THR A CA 1
ATOM 722 C C . THR A 1 89 ? 11.367 23.812 11.914 1 96.88 89 THR A C 1
ATOM 724 O O . THR A 1 89 ? 11.469 24.891 11.32 1 96.88 89 THR A O 1
ATOM 727 N N . LEU A 1 90 ? 10.234 23.219 12.117 1 98.06 90 LEU A N 1
ATOM 728 C CA . LEU A 1 90 ? 8.93 23.844 11.938 1 98.06 90 LEU A CA 1
ATOM 729 C C . LEU A 1 90 ? 8.141 23.828 13.25 1 98.06 90 LEU A C 1
ATOM 731 O O . LEU A 1 90 ? 7.699 22.781 13.703 1 98.06 90 LEU A O 1
ATOM 735 N N . PRO A 1 91 ? 8.016 25.016 13.922 1 97.69 91 PRO A N 1
ATOM 736 C CA . PRO A 1 91 ? 7.18 25.031 15.117 1 97.69 91 PRO A CA 1
ATOM 737 C C . PRO A 1 91 ? 5.746 24.578 14.844 1 97.69 91 PRO A C 1
ATOM 739 O O . PRO A 1 91 ? 5.301 24.594 13.695 1 97.69 91 PRO A O 1
ATOM 742 N N . LEU A 1 92 ? 5.105 24.141 15.938 1 98.56 92 LEU A N 1
ATOM 743 C CA . LEU A 1 92 ? 3.715 23.719 15.773 1 98.56 92 LEU A CA 1
ATOM 744 C C . LEU A 1 92 ? 2.918 24.781 15.008 1 98.56 92 LEU A C 1
ATOM 746 O O . LEU A 1 92 ? 2.906 25.953 15.383 1 98.56 92 LEU A O 1
ATOM 750 N N . ALA A 1 93 ? 2.361 24.375 13.875 1 98.88 93 ALA A N 1
ATOM 751 C CA . ALA A 1 93 ? 1.533 25.234 13.031 1 98.88 93 ALA A CA 1
ATOM 752 C C . ALA A 1 93 ? 0.161 24.609 12.789 1 98.88 93 ALA A C 1
ATOM 754 O O . ALA A 1 93 ? 0.062 23.453 12.391 1 98.88 93 ALA A O 1
ATOM 755 N N . VAL A 1 94 ? -0.85 25.344 13.109 1 98.94 94 VAL A N 1
ATOM 756 C CA . VAL A 1 94 ? -2.227 24.891 12.945 1 98.94 94 VAL A CA 1
ATOM 757 C C . VAL A 1 94 ? -2.99 25.875 12.055 1 98.94 94 VAL A C 1
ATOM 759 O O . VAL A 1 94 ? -3.02 27.078 12.32 1 98.94 94 VAL A O 1
ATOM 762 N N . PHE A 1 95 ? -3.578 25.391 10.969 1 98.94 95 PHE A N 1
ATOM 763 C CA . PHE A 1 95 ? -4.348 26.234 10.07 1 98.94 95 PHE A CA 1
ATOM 764 C C . PHE A 1 95 ? -5.762 25.688 9.883 1 98.94 95 PHE A C 1
ATOM 766 O O . PHE A 1 95 ? -5.941 24.5 9.617 1 98.94 95 PHE A O 1
ATOM 773 N N . ILE A 1 96 ? -6.719 26.516 10.102 1 98.94 96 ILE A N 1
ATOM 774 C CA . ILE A 1 96 ? -8.102 26.266 9.711 1 98.94 96 ILE A CA 1
ATOM 775 C C . ILE A 1 96 ? -8.375 26.891 8.352 1 98.94 96 ILE A C 1
ATOM 777 O O . ILE A 1 96 ? -8.023 28.047 8.117 1 98.94 96 ILE A O 1
ATOM 781 N N . ASN A 1 97 ? -9.008 26.172 7.445 1 98.94 97 ASN A N 1
ATOM 782 C CA . ASN A 1 97 ? -9.359 26.609 6.098 1 98.94 97 ASN A CA 1
ATOM 783 C C . ASN A 1 97 ? -8.141 27.141 5.344 1 98.94 97 ASN A C 1
ATOM 785 O O . ASN A 1 97 ? -8.188 28.25 4.793 1 98.94 97 ASN A O 1
ATOM 789 N N . PRO A 1 98 ? -7.09 26.312 5.258 1 98.88 98 PRO A N 1
ATOM 790 C CA . PRO A 1 98 ? -5.863 26.797 4.621 1 98.88 98 PRO A CA 1
ATOM 791 C C . PRO A 1 98 ? -5.988 26.891 3.104 1 98.88 98 PRO A C 1
ATOM 793 O O . PRO A 1 98 ? -6.688 26.078 2.484 1 98.88 98 PRO A O 1
ATOM 796 N N . VAL A 1 99 ? -5.305 27.828 2.59 1 98.62 99 VAL A N 1
ATOM 797 C CA . VAL A 1 99 ? -5.098 27.984 1.154 1 98.62 99 VAL A CA 1
ATOM 798 C C . VAL A 1 99 ? -3.604 28.016 0.846 1 98.62 99 VAL A C 1
ATOM 800 O O . VAL A 1 99 ? -2.838 28.719 1.51 1 98.62 99 VAL A O 1
ATOM 803 N N . LEU A 1 100 ? -3.268 27.25 -0.117 1 98.44 100 LEU A N 1
ATOM 804 C CA . LEU A 1 100 ? -1.86 27.125 -0.48 1 98.44 100 LEU A CA 1
ATOM 805 C C . LEU A 1 100 ? -1.571 27.859 -1.786 1 98.44 100 LEU A C 1
ATOM 807 O O . LEU A 1 100 ? -2.316 27.719 -2.758 1 98.44 100 LEU A O 1
ATOM 811 N N . GLU A 1 101 ? -0.544 28.656 -1.756 1 98.5 101 GLU A N 1
ATOM 812 C CA . GLU A 1 101 ? -0.067 29.359 -2.943 1 98.5 101 GLU A CA 1
ATOM 813 C C . GLU A 1 101 ? 1.352 28.922 -3.307 1 98.5 101 GLU A C 1
ATOM 815 O O . GLU A 1 101 ? 2.238 28.906 -2.449 1 98.5 101 GLU A O 1
ATOM 820 N N . ILE A 1 102 ? 1.559 28.594 -4.582 1 98.25 102 ILE A N 1
ATOM 821 C CA . ILE A 1 102 ? 2.895 28.266 -5.062 1 98.25 102 ILE A CA 1
ATOM 822 C C . ILE A 1 102 ? 3.693 29.547 -5.285 1 98.25 102 ILE A C 1
ATOM 824 O O . ILE A 1 102 ? 3.27 30.438 -6.039 1 98.25 102 ILE A O 1
ATOM 828 N N . ILE A 1 103 ? 4.82 29.688 -4.684 1 97.75 103 ILE A N 1
ATOM 829 C CA . ILE A 1 103 ? 5.523 30.953 -4.824 1 97.75 103 ILE A CA 1
ATOM 830 C C . ILE A 1 103 ? 6.883 30.719 -5.477 1 97.75 103 ILE A C 1
ATOM 832 O O . ILE A 1 103 ? 7.664 31.656 -5.652 1 97.75 103 ILE A O 1
ATOM 836 N N . SER A 1 104 ? 7.238 29.531 -5.805 1 95.88 104 SER A N 1
ATOM 837 C CA . SER A 1 104 ? 8.375 29.125 -6.637 1 95.88 104 SER A CA 1
ATOM 838 C C . SER A 1 104 ? 7.988 28.016 -7.594 1 95.88 104 SER A C 1
ATOM 840 O O . SER A 1 104 ? 7.34 27.031 -7.195 1 95.88 104 SER A O 1
ATOM 842 N N . SER A 1 105 ? 8.406 28.094 -8.82 1 95.94 105 SER A N 1
ATOM 843 C CA . SER A 1 105 ? 8.078 27.078 -9.812 1 95.94 105 SER A CA 1
ATOM 844 C C . SER A 1 105 ? 9.031 25.891 -9.727 1 95.94 105 SER A C 1
ATOM 846 O O . SER A 1 105 ? 8.797 24.859 -10.359 1 95.94 105 SER A O 1
ATOM 848 N N . GLN A 1 106 ? 10.047 26.047 -8.953 1 97.81 106 GLN A N 1
ATOM 849 C CA . GLN A 1 106 ? 10.977 24.938 -8.773 1 97.81 106 GLN A CA 1
ATOM 850 C C . GLN A 1 106 ? 10.305 23.75 -8.086 1 97.81 106 GLN A C 1
ATOM 852 O O . GLN A 1 106 ? 9.539 23.938 -7.137 1 97.81 106 GLN A O 1
ATOM 857 N N . VAL A 1 107 ? 10.602 22.562 -8.609 1 98 107 VAL A N 1
ATOM 858 C CA . VAL A 1 107 ? 10.016 21.344 -8.07 1 98 107 VAL A CA 1
ATOM 859 C C . VAL A 1 107 ? 11.117 20.391 -7.602 1 98 107 VAL A C 1
ATOM 861 O O . VAL A 1 107 ? 12.195 20.344 -8.203 1 98 107 VAL A O 1
ATOM 864 N N . ASN A 1 108 ? 10.867 19.719 -6.516 1 97.56 108 ASN A N 1
ATOM 865 C CA . ASN A 1 108 ? 11.758 18.672 -6.035 1 97.56 108 ASN A CA 1
ATOM 866 C C . ASN A 1 108 ? 11.039 17.328 -5.902 1 97.56 108 ASN A C 1
ATOM 868 O O . ASN A 1 108 ? 9.82 17.297 -5.691 1 97.56 108 ASN A O 1
ATOM 872 N N . LYS A 1 109 ? 11.781 16.328 -6.082 1 98.19 109 LYS A N 1
ATOM 873 C CA . LYS A 1 109 ? 11.25 14.969 -5.988 1 98.19 109 LYS A CA 1
ATOM 874 C C . LYS A 1 109 ? 11.852 14.227 -4.801 1 98.19 109 LYS A C 1
ATOM 876 O O . LYS A 1 109 ? 13.07 14 -4.75 1 98.19 109 LYS A O 1
ATOM 881 N N . HIS A 1 110 ? 11.086 13.836 -3.752 1 98.44 110 HIS A N 1
ATOM 882 C CA . HIS A 1 110 ? 11.508 13.109 -2.561 1 98.44 110 HIS A CA 1
ATOM 883 C C . HIS A 1 110 ? 10.469 12.062 -2.16 1 98.44 110 HIS A C 1
ATOM 885 O O . HIS A 1 110 ? 9.305 12.156 -2.557 1 98.44 110 HIS A O 1
ATOM 891 N N . PRO A 1 111 ? 10.891 11.047 -1.396 1 97.69 111 PRO A N 1
ATOM 892 C CA . PRO A 1 111 ? 9.93 10.047 -0.935 1 97.69 111 PRO A CA 1
ATOM 893 C C . PRO A 1 111 ? 8.898 10.633 0.037 1 97.69 111 PRO A C 1
ATOM 895 O O . PRO A 1 111 ? 9.242 11.469 0.872 1 97.69 111 PRO A O 1
ATOM 898 N N . GLU A 1 112 ? 7.715 10.219 -0.164 1 98 112 GLU A N 1
ATOM 899 C CA . GLU A 1 112 ? 6.648 10.508 0.789 1 98 112 GLU A CA 1
ATOM 900 C C . GLU A 1 112 ? 6.012 9.219 1.305 1 98 112 GLU A C 1
ATOM 902 O O . GLU A 1 112 ? 5.93 8.227 0.578 1 98 112 GLU A O 1
ATOM 907 N N . GLY A 1 113 ? 5.707 9.203 2.512 1 97.31 113 GLY A N 1
ATOM 908 C CA . GLY A 1 113 ? 4.793 8.266 3.137 1 97.31 113 GLY A CA 1
ATOM 909 C C . GLY A 1 113 ? 3.566 8.922 3.732 1 97.31 113 GLY A C 1
ATOM 910 O O . GLY A 1 113 ? 3.379 10.133 3.592 1 97.31 113 GLY A O 1
ATOM 911 N N . CYS A 1 114 ? 2.76 8.172 4.273 1 97.94 114 CYS A N 1
ATOM 912 C CA . CYS A 1 114 ? 1.532 8.672 4.887 1 97.94 114 CYS A CA 1
ATOM 913 C C . CYS A 1 114 ? 1.02 7.695 5.941 1 97.94 114 CYS A C 1
ATOM 915 O O . CYS A 1 114 ? 0.969 6.484 5.703 1 97.94 114 CYS A O 1
ATOM 917 N N . MET A 1 115 ? 0.613 8.234 7.055 1 97.88 115 MET A N 1
ATOM 918 C CA . MET A 1 115 ? 0.08 7.379 8.109 1 97.88 115 MET A CA 1
ATOM 919 C C . MET A 1 115 ? -1.257 6.773 7.695 1 97.88 115 MET A C 1
ATOM 921 O O . MET A 1 115 ? -1.722 5.809 8.305 1 97.88 115 MET A O 1
ATOM 925 N N . SER A 1 116 ? -1.896 7.324 6.641 1 98.5 116 SER A N 1
ATOM 926 C CA . SER A 1 116 ? -3.156 6.793 6.129 1 98.5 116 SER A CA 1
ATOM 927 C C . SER A 1 116 ? -2.918 5.793 5 1 98.5 116 SER A C 1
ATOM 929 O O . SER A 1 116 ? -3.867 5.242 4.441 1 98.5 116 SER A O 1
ATOM 931 N N . VAL A 1 117 ? -1.718 5.602 4.562 1 97.5 117 VAL A N 1
ATOM 932 C CA . VAL A 1 117 ? -1.203 4.52 3.725 1 97.5 117 VAL A CA 1
ATOM 933 C C . VAL A 1 117 ? 0.057 3.934 4.355 1 97.5 117 VAL A C 1
ATOM 935 O O . VAL A 1 117 ? 1.164 4.133 3.848 1 97.5 117 VAL A O 1
ATOM 938 N N . ARG A 1 118 ? -0.166 3.148 5.359 1 97.19 118 ARG A N 1
ATOM 939 C CA . ARG A 1 118 ? 0.914 2.744 6.254 1 97.19 118 ARG A CA 1
ATOM 940 C C . ARG A 1 118 ? 1.811 1.702 5.594 1 97.19 118 ARG A C 1
ATOM 942 O O . ARG A 1 118 ? 1.32 0.769 4.953 1 97.19 118 ARG A O 1
ATOM 949 N N . GLY A 1 119 ? 3.125 1.926 5.688 1 96.75 119 GLY A N 1
ATOM 950 C CA . GLY A 1 119 ? 4.078 0.893 5.32 1 96.75 119 GLY A CA 1
ATOM 951 C C . GLY A 1 119 ? 4.656 1.085 3.928 1 96.75 119 GLY A C 1
ATOM 952 O O . GLY A 1 119 ? 5.551 0.344 3.514 1 96.75 119 GLY A O 1
ATOM 953 N N . TYR A 1 120 ? 4.164 2.109 3.197 1 97.81 120 TYR A N 1
ATOM 954 C CA . TYR A 1 120 ? 4.59 2.271 1.812 1 97.81 120 TYR A CA 1
ATOM 955 C C . TYR A 1 120 ? 4.977 3.717 1.526 1 97.81 120 TYR A C 1
ATOM 957 O O . TYR A 1 120 ? 4.617 4.625 2.281 1 97.81 120 TYR A O 1
ATOM 965 N N . SER A 1 121 ? 5.789 3.902 0.525 1 98.06 121 SER A N 1
ATOM 966 C CA . SER A 1 121 ? 6.324 5.203 0.129 1 98.06 121 SER A CA 1
ATOM 967 C C . SER A 1 121 ? 6.551 5.27 -1.378 1 98.06 121 SER A C 1
ATOM 969 O O . SER A 1 121 ? 6.559 4.238 -2.057 1 98.06 121 SER A O 1
ATOM 971 N N . ALA A 1 122 ? 6.641 6.414 -1.905 1 98.19 122 ALA A N 1
ATOM 972 C CA . ALA A 1 122 ? 6.984 6.656 -3.305 1 98.19 122 ALA A CA 1
ATOM 973 C C . ALA A 1 122 ? 7.531 8.07 -3.498 1 98.19 122 ALA A C 1
ATOM 975 O O . ALA A 1 122 ? 7.293 8.953 -2.67 1 98.19 122 ALA A O 1
ATOM 976 N N . GLN A 1 123 ? 8.258 8.242 -4.57 1 98.62 123 GLN A N 1
ATOM 977 C CA . GLN A 1 123 ? 8.734 9.578 -4.926 1 98.62 123 GLN A CA 1
ATOM 978 C C . GLN A 1 123 ? 7.586 10.453 -5.418 1 98.62 123 GLN A C 1
ATOM 980 O O . GLN A 1 123 ? 6.77 10.023 -6.238 1 98.62 123 GLN A O 1
ATOM 985 N N . VAL A 1 124 ? 7.535 11.625 -4.875 1 98.75 124 VAL A N 1
ATOM 986 C CA . VAL A 1 124 ? 6.5 12.586 -5.246 1 98.75 124 VAL A CA 1
ATOM 987 C C . VAL A 1 124 ? 7.137 13.938 -5.547 1 98.75 124 VAL A C 1
ATOM 989 O O . VAL A 1 124 ? 8.047 14.375 -4.836 1 98.75 124 VAL A O 1
ATOM 992 N N . GLU A 1 125 ? 6.676 14.57 -6.559 1 98.69 125 GLU A N 1
ATOM 993 C CA . GLU A 1 125 ? 7.117 15.93 -6.867 1 98.69 125 GLU A CA 1
ATOM 994 C C . GLU A 1 125 ? 6.293 16.969 -6.102 1 98.69 125 GLU A C 1
ATOM 996 O O . GLU A 1 125 ? 5.062 16.875 -6.047 1 98.69 125 GLU A O 1
ATOM 1001 N N . ARG A 1 126 ? 7.027 17.859 -5.465 1 98.75 126 ARG A N 1
ATOM 1002 C CA . ARG A 1 126 ? 6.41 19 -4.785 1 98.75 126 ARG A CA 1
ATOM 1003 C C . ARG A 1 126 ? 7.125 20.297 -5.133 1 98.75 126 ARG A C 1
ATOM 1005 O O . ARG A 1 126 ? 8.312 20.297 -5.473 1 98.75 126 ARG A O 1
ATOM 1012 N N . TYR A 1 127 ? 6.367 21.406 -5.039 1 98.75 127 TYR A N 1
ATOM 1013 C CA . TYR A 1 127 ? 6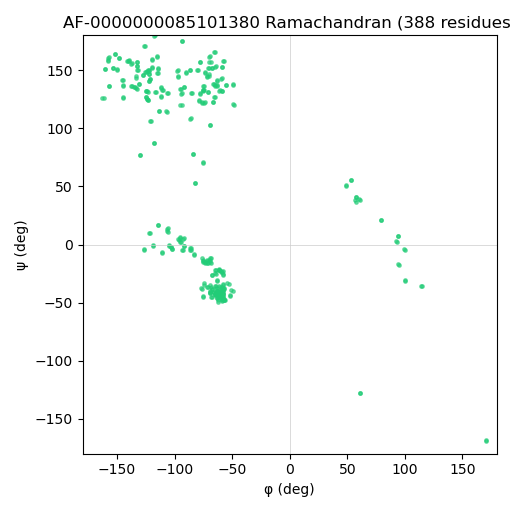.969 22.719 -5.223 1 98.75 127 TYR A CA 1
ATOM 1014 C C . TYR A 1 127 ? 7.887 23.062 -4.059 1 98.75 127 TYR A C 1
ATOM 1016 O O . TYR A 1 127 ? 7.57 22.781 -2.902 1 98.75 127 TYR A O 1
ATOM 1024 N N . ASP A 1 128 ? 8.906 23.734 -4.363 1 98.38 128 ASP A N 1
ATOM 1025 C CA . ASP A 1 128 ? 9.984 23.984 -3.414 1 98.38 128 ASP A CA 1
ATOM 1026 C C . ASP A 1 128 ? 9.57 25.031 -2.367 1 98.38 128 ASP A C 1
ATOM 1028 O O . ASP A 1 128 ? 10.062 25 -1.237 1 98.38 128 ASP A O 1
ATOM 1032 N N . LYS A 1 129 ? 8.766 25.969 -2.783 1 98.62 129 LYS A N 1
ATOM 1033 C CA . LYS A 1 129 ? 8.312 27.031 -1.888 1 98.62 129 LYS A CA 1
ATOM 1034 C C . LYS A 1 129 ? 6.816 27.281 -2.043 1 98.62 129 LYS A C 1
ATOM 1036 O O . LYS A 1 129 ? 6.309 27.359 -3.162 1 98.62 129 LYS A O 1
ATOM 1041 N N . VAL A 1 130 ? 6.195 27.406 -0.907 1 98.81 130 VAL A N 1
ATOM 1042 C CA . VAL A 1 130 ? 4.766 27.719 -0.913 1 98.81 130 VAL A CA 1
ATOM 1043 C C . VAL A 1 130 ? 4.445 28.719 0.199 1 98.81 130 VAL A C 1
ATOM 1045 O O . VAL A 1 130 ? 5.238 28.891 1.126 1 98.81 130 VAL A O 1
ATOM 1048 N N . ARG A 1 131 ? 3.391 29.375 0.013 1 98.88 131 ARG A N 1
ATOM 1049 C CA . ARG A 1 131 ? 2.768 30.188 1.052 1 98.88 131 ARG A CA 1
ATOM 1050 C C . ARG A 1 131 ? 1.432 29.594 1.484 1 98.88 131 ARG A C 1
ATOM 1052 O O . ARG A 1 131 ? 0.604 29.234 0.645 1 98.88 131 ARG A O 1
ATOM 1059 N N . ILE A 1 132 ? 1.32 29.422 2.75 1 98.81 132 ILE A N 1
ATOM 1060 C CA . ILE A 1 132 ? 0.053 28.938 3.279 1 98.81 132 ILE A CA 1
ATOM 1061 C C . ILE A 1 132 ? -0.639 30.047 4.074 1 98.81 132 ILE A C 1
ATOM 1063 O O . ILE A 1 132 ? 0.002 30.75 4.859 1 98.81 132 ILE A O 1
ATOM 1067 N N . ARG A 1 133 ? -1.916 30.219 3.795 1 98.75 133 ARG A N 1
ATOM 1068 C CA . ARG A 1 133 ? -2.758 31.172 4.504 1 98.75 133 ARG A CA 1
ATOM 1069 C C . ARG A 1 133 ? -3.99 30.5 5.09 1 98.75 133 ARG A C 1
ATOM 1071 O O . ARG A 1 133 ? -4.469 29.5 4.547 1 98.75 133 ARG A O 1
ATOM 1078 N N . GLY A 1 134 ? -4.473 31.016 6.219 1 98.62 134 GLY A N 1
ATOM 1079 C CA . GLY A 1 134 ? -5.66 30.5 6.887 1 98.62 134 GLY A CA 1
ATOM 1080 C C . GLY A 1 134 ? -5.871 31.094 8.266 1 98.62 134 GLY A C 1
ATOM 1081 O O . GLY A 1 134 ? -5.363 32.188 8.57 1 98.62 134 GLY A O 1
ATOM 1082 N N . ILE A 1 135 ? -6.766 30.531 9 1 98.69 135 ILE A N 1
ATOM 1083 C CA . ILE A 1 135 ? -6.945 30.938 10.391 1 98.69 135 ILE A CA 1
ATOM 1084 C C . ILE A 1 135 ? -5.973 30.156 11.273 1 98.69 135 ILE A C 1
ATOM 1086 O O . ILE A 1 135 ? -6.137 28.953 11.484 1 98.69 135 ILE A O 1
ATOM 1090 N N . GLY A 1 136 ? -4.949 30.875 11.781 1 98.25 136 GLY A N 1
ATOM 1091 C CA . GLY A 1 136 ? -3.969 30.25 12.656 1 98.25 136 GLY A CA 1
ATOM 1092 C C . GLY A 1 136 ? -4.488 30 14.062 1 98.25 136 GLY A C 1
ATOM 1093 O O . GLY A 1 136 ? -5.203 30.844 14.617 1 98.25 136 GLY A O 1
ATOM 1094 N N . LYS A 1 137 ? -4.199 28.859 14.586 1 98.31 137 LYS A N 1
ATOM 1095 C CA . LYS A 1 137 ? -4.543 28.516 15.961 1 98.31 137 LYS A CA 1
ATOM 1096 C C . LYS A 1 137 ? -3.295 28.203 16.781 1 98.31 137 LYS A C 1
ATOM 1098 O O . LYS A 1 137 ? -2.234 27.922 16.219 1 98.31 137 LYS A O 1
ATOM 1103 N N . LEU A 1 138 ? -3.367 28.281 18.141 1 97.5 138 LEU A N 1
ATOM 1104 C CA . LEU A 1 138 ? -2.301 27.922 19.062 1 97.5 138 LEU A CA 1
ATOM 1105 C C . LEU A 1 138 ? -1.031 28.719 18.781 1 97.5 138 LEU A C 1
ATOM 1107 O O . LEU A 1 138 ? 0.061 28.141 18.719 1 97.5 138 LEU A O 1
ATOM 1111 N N . GLY A 1 139 ? -1.211 30 18.391 1 97.12 139 GLY A N 1
ATOM 1112 C CA . GLY A 1 139 ? -0.087 30.891 18.219 1 97.12 139 GLY A CA 1
ATOM 1113 C C . GLY A 1 139 ? 0.443 30.922 16.797 1 97.12 139 GLY A C 1
ATOM 1114 O O . GLY A 1 139 ? 1.434 31.594 16.516 1 97.12 139 GLY A O 1
ATOM 1115 N N . THR A 1 140 ? -0.199 30.188 15.906 1 97.81 140 THR A N 1
ATOM 1116 C CA . THR A 1 140 ? 0.202 30.156 14.508 1 97.81 140 THR A CA 1
ATOM 1117 C C . THR A 1 140 ? -0.28 31.391 13.773 1 97.81 140 THR A C 1
ATOM 1119 O O . THR A 1 140 ? -1.444 31.781 13.891 1 97.81 140 THR A O 1
ATOM 1122 N N . PRO A 1 141 ? 0.645 32.062 13.055 1 98.12 141 PRO A N 1
ATOM 1123 C CA . PRO A 1 141 ? 0.187 33.219 12.258 1 98.12 141 PRO A CA 1
ATOM 1124 C C . PRO A 1 141 ? -0.762 32.812 11.133 1 98.12 141 PRO A C 1
ATOM 1126 O O . PRO A 1 141 ? -0.856 31.609 10.805 1 98.12 141 PRO A O 1
ATOM 1129 N N . SER A 1 142 ? -1.442 33.844 10.586 1 98.06 142 SER A N 1
ATOM 1130 C CA . SER A 1 142 ? -2.428 33.562 9.547 1 98.06 142 SER A CA 1
ATOM 1131 C C . SER A 1 142 ? -1.753 33.25 8.219 1 98.06 142 SER A C 1
ATOM 1133 O O . SER A 1 142 ? -2.402 32.75 7.285 1 98.06 142 SER A O 1
ATOM 1135 N N . GLU A 1 143 ? -0.48 33.531 8.195 1 98.5 143 GLU A N 1
ATOM 1136 C CA . GLU A 1 143 ? 0.268 33.281 6.965 1 98.5 143 GLU A CA 1
ATOM 1137 C C . GLU A 1 143 ? 1.695 32.844 7.266 1 98.5 143 GLU A C 1
ATOM 1139 O O . GLU A 1 143 ? 2.328 33.344 8.195 1 98.5 143 GLU A O 1
ATOM 1144 N N . MET A 1 144 ? 2.186 31.859 6.422 1 98.38 144 MET A N 1
ATOM 1145 C CA . MET A 1 144 ? 3.562 31.391 6.527 1 98.38 144 MET A CA 1
ATOM 1146 C C . MET A 1 144 ? 4.125 31.047 5.148 1 98.38 144 MET A C 1
ATOM 1148 O O . MET A 1 144 ? 3.426 30.484 4.312 1 98.38 144 MET A O 1
ATOM 1152 N N . GLU A 1 145 ? 5.344 31.484 4.945 1 98.62 145 GLU A N 1
ATOM 1153 C CA . GLU A 1 145 ? 6.094 30.969 3.797 1 98.62 145 GLU A CA 1
ATOM 1154 C C . GLU A 1 145 ? 6.961 29.781 4.184 1 98.62 145 GLU A C 1
ATOM 1156 O O . GLU A 1 145 ? 7.66 29.828 5.199 1 98.62 145 GLU A O 1
ATOM 1161 N N . LEU A 1 146 ? 6.848 28.766 3.424 1 98.56 146 LEU A N 1
ATOM 1162 C CA . LEU A 1 146 ? 7.555 27.516 3.715 1 98.56 146 LEU A CA 1
ATOM 1163 C C . LEU A 1 146 ? 8.422 27.094 2.535 1 98.56 146 LEU A C 1
ATOM 1165 O O . LEU A 1 146 ? 8.062 27.344 1.38 1 98.56 146 LEU A O 1
ATOM 1169 N N . GLU A 1 147 ? 9.477 26.453 2.861 1 98.06 147 GLU A N 1
ATOM 1170 C CA . GLU A 1 147 ? 10.422 25.984 1.849 1 98.06 147 GLU A CA 1
ATOM 1171 C C . GLU A 1 147 ? 10.891 24.562 2.145 1 98.06 147 GLU A C 1
ATOM 1173 O O . GLU A 1 147 ? 10.844 24.109 3.291 1 98.06 147 GLU A O 1
ATOM 1178 N N . GLY A 1 148 ? 11.336 23.859 1.039 1 97.81 148 GLY A N 1
ATOM 1179 C CA . GLY A 1 148 ? 11.898 22.531 1.219 1 97.81 148 GLY A CA 1
ATOM 1180 C C . GLY A 1 148 ? 10.922 21.547 1.824 1 97.81 148 GLY A C 1
ATOM 1181 O O . GLY A 1 148 ? 9.789 21.422 1.35 1 97.81 148 GLY A O 1
ATOM 1182 N N . TRP A 1 149 ? 11.367 20.891 2.914 1 98.19 149 TRP A N 1
ATOM 1183 C CA . TRP A 1 149 ? 10.594 19.828 3.537 1 98.19 149 TRP A CA 1
ATOM 1184 C C . TRP A 1 149 ? 9.32 20.375 4.168 1 98.19 149 TRP A C 1
ATOM 1186 O O . TRP A 1 149 ? 8.258 19.75 4.082 1 98.19 149 TRP A O 1
ATOM 1196 N N . SER A 1 150 ? 9.445 21.562 4.766 1 98.56 150 SER A N 1
ATOM 1197 C CA . SER A 1 150 ? 8.266 22.172 5.363 1 98.56 150 SER A CA 1
ATOM 1198 C C . SER A 1 150 ? 7.211 22.5 4.305 1 98.56 150 SER A C 1
ATOM 1200 O O . SER A 1 150 ? 6.012 22.344 4.543 1 98.56 150 SER A O 1
ATOM 1202 N N . ALA A 1 151 ? 7.648 22.938 3.15 1 98.81 151 ALA A N 1
ATOM 1203 C CA . ALA A 1 151 ? 6.734 23.188 2.035 1 98.81 151 ALA A CA 1
ATOM 1204 C C . ALA A 1 151 ? 6.066 21.891 1.583 1 98.81 151 ALA A C 1
ATOM 1206 O O . ALA A 1 151 ? 4.867 21.875 1.294 1 98.81 151 ALA A O 1
ATOM 1207 N N . ARG A 1 152 ? 6.824 20.828 1.528 1 98.75 152 ARG A N 1
ATOM 1208 C CA . ARG A 1 152 ? 6.309 19.516 1.161 1 98.75 152 ARG A CA 1
ATOM 1209 C C . ARG A 1 152 ? 5.246 19.047 2.15 1 98.75 152 ARG A C 1
ATOM 1211 O O . ARG A 1 152 ? 4.191 18.547 1.747 1 98.75 152 ARG A O 1
ATOM 1218 N N . ILE A 1 153 ? 5.52 19.234 3.455 1 98.75 153 ILE A N 1
ATOM 1219 C CA . ILE A 1 153 ? 4.566 18.844 4.488 1 98.75 153 ILE A CA 1
ATOM 1220 C C . ILE A 1 153 ? 3.24 19.562 4.27 1 98.75 153 ILE A C 1
ATOM 1222 O O . ILE A 1 153 ? 2.18 18.938 4.254 1 98.75 153 ILE A O 1
ATOM 1226 N N . ALA A 1 154 ? 3.303 20.859 4.031 1 98.88 154 ALA A N 1
ATOM 1227 C CA . ALA A 1 154 ? 2.092 21.641 3.846 1 98.88 154 ALA A CA 1
ATOM 1228 C C . ALA A 1 154 ? 1.304 21.172 2.627 1 98.88 154 ALA A C 1
ATOM 1230 O O . ALA A 1 154 ? 0.081 21.031 2.689 1 98.88 154 ALA A O 1
ATOM 1231 N N . GLN A 1 155 ? 1.98 20.938 1.537 1 98.88 155 GLN A N 1
ATOM 1232 C CA . GLN A 1 155 ? 1.336 20.469 0.316 1 98.88 155 GLN A CA 1
ATOM 1233 C C . GLN A 1 155 ? 0.685 19.109 0.53 1 98.88 155 GLN A C 1
ATOM 1235 O O . GLN A 1 155 ? -0.444 18.875 0.09 1 98.88 155 GLN A O 1
ATOM 1240 N N . HIS A 1 156 ? 1.368 18.188 1.223 1 98.88 156 HIS A N 1
ATOM 1241 C CA . HIS A 1 156 ? 0.857 16.859 1.541 1 98.88 156 HIS A CA 1
ATOM 1242 C C . HIS A 1 156 ? -0.43 16.938 2.354 1 98.88 156 HIS A C 1
ATOM 1244 O O . HIS A 1 156 ? -1.429 16.297 2.014 1 98.88 156 HIS A O 1
ATOM 1250 N N . GLU A 1 157 ? -0.431 17.797 3.449 1 98.88 157 GLU A N 1
ATOM 1251 C CA . GLU A 1 157 ? -1.588 17.906 4.336 1 98.88 157 GLU A CA 1
ATOM 1252 C C . GLU A 1 157 ? -2.766 18.562 3.629 1 98.88 157 GLU A C 1
ATOM 1254 O O . GLU A 1 157 ? -3.918 18.188 3.836 1 98.88 157 GLU A O 1
ATOM 1259 N N . VAL A 1 158 ? -2.477 19.547 2.754 1 98.88 158 VAL A N 1
ATOM 1260 C CA . VAL A 1 158 ? -3.557 20.203 2.029 1 98.88 158 VAL A CA 1
ATOM 1261 C C . VAL A 1 158 ? -4.141 19.25 0.987 1 98.88 158 VAL A C 1
ATOM 1263 O O . VAL A 1 158 ? -5.348 19.266 0.736 1 98.88 158 VAL A O 1
ATOM 1266 N N . ASP A 1 159 ? -3.318 18.422 0.353 1 98.81 159 ASP A N 1
ATOM 1267 C CA . ASP A 1 159 ? -3.828 17.391 -0.533 1 98.81 159 ASP A CA 1
ATOM 1268 C C . ASP A 1 159 ? -4.895 16.547 0.166 1 98.81 159 ASP A C 1
ATOM 1270 O O . ASP A 1 159 ? -5.934 16.234 -0.422 1 98.81 159 ASP A O 1
ATOM 1274 N N . HIS A 1 160 ? -4.645 16.172 1.415 1 98.88 160 HIS A N 1
ATOM 1275 C CA . HIS A 1 160 ? -5.621 15.398 2.166 1 98.88 160 HIS A CA 1
ATOM 1276 C C . HIS A 1 160 ? -6.953 16.125 2.26 1 98.88 160 HIS A C 1
ATOM 1278 O O . HIS A 1 160 ? -8.016 15.508 2.166 1 98.88 160 HIS A O 1
ATOM 1284 N N . LEU A 1 161 ? -6.918 17.438 2.451 1 98.94 161 LEU A N 1
ATOM 1285 C CA . LEU A 1 161 ? -8.141 18.219 2.564 1 98.94 161 LEU A CA 1
ATOM 1286 C C . LEU A 1 161 ? -8.93 18.203 1.256 1 98.94 161 LEU A C 1
ATOM 1288 O O . LEU A 1 161 ? -10.141 18.406 1.253 1 98.94 161 LEU A O 1
ATOM 1292 N N . ASN A 1 162 ? -8.258 17.984 0.175 1 98.69 162 ASN A N 1
ATOM 1293 C CA . ASN A 1 162 ? -8.883 17.953 -1.144 1 98.69 162 ASN A CA 1
ATOM 1294 C C . ASN A 1 162 ? -9.227 16.531 -1.578 1 98.69 162 ASN A C 1
ATOM 1296 O O . ASN A 1 162 ? -9.57 16.297 -2.738 1 98.69 162 ASN A O 1
ATOM 1300 N N . GLY A 1 163 ? -9.062 15.555 -0.736 1 98.19 163 GLY A N 1
ATOM 1301 C CA . GLY A 1 163 ? -9.375 14.164 -1.06 1 98.19 163 GLY A CA 1
ATOM 1302 C C . GLY A 1 163 ? -8.297 13.492 -1.893 1 98.19 163 GLY A C 1
ATOM 1303 O O . GLY A 1 163 ? -8.578 12.547 -2.629 1 98.19 163 GLY A O 1
ATOM 1304 N N . THR A 1 164 ? -7.141 14.062 -1.828 1 97.94 164 THR A N 1
ATOM 1305 C CA . THR A 1 164 ? -5.996 13.562 -2.588 1 97.94 164 THR A CA 1
ATOM 1306 C C . THR A 1 164 ? -4.941 12.977 -1.657 1 97.94 164 THR A C 1
ATOM 1308 O O . THR A 1 164 ? -4.652 13.539 -0.602 1 97.94 164 THR A O 1
ATOM 1311 N N . ILE A 1 165 ? -4.418 11.844 -2.002 1 97.19 165 ILE A N 1
ATOM 1312 C CA . ILE A 1 165 ? -3.33 11.219 -1.255 1 97.19 165 ILE A CA 1
ATOM 1313 C C . ILE A 1 165 ? -2.078 11.156 -2.127 1 97.19 165 ILE A C 1
ATOM 1315 O O . ILE A 1 165 ? -2.15 11.344 -3.344 1 97.19 165 ILE A O 1
ATOM 1319 N N . TYR A 1 166 ? -0.895 10.977 -1.53 1 97.94 166 TYR A N 1
ATOM 1320 C CA . TYR A 1 166 ? 0.361 11.109 -2.262 1 97.94 166 TYR A CA 1
ATOM 1321 C C . TYR A 1 166 ? 0.427 10.117 -3.414 1 97.94 166 TYR A C 1
ATOM 1323 O O . TYR A 1 166 ? 1.079 10.375 -4.43 1 97.94 166 TYR A O 1
ATOM 1331 N N . MET A 1 167 ? -0.308 9.078 -3.314 1 94.88 167 MET A N 1
ATOM 1332 C CA . MET A 1 167 ? -0.297 8.055 -4.355 1 94.88 167 MET A CA 1
ATOM 1333 C C . MET A 1 167 ? -0.9 8.586 -5.648 1 94.88 167 MET A C 1
ATOM 1335 O O . MET A 1 167 ? -0.582 8.094 -6.734 1 94.88 167 MET A O 1
ATOM 1339 N N . ASP A 1 168 ? -1.75 9.547 -5.547 1 95.69 168 ASP A N 1
ATOM 1340 C CA . ASP A 1 168 ? -2.381 10.141 -6.719 1 95.69 168 ASP A CA 1
ATOM 1341 C C . ASP A 1 168 ? -1.372 10.945 -7.535 1 95.69 168 ASP A C 1
ATOM 1343 O O . ASP A 1 168 ? -1.623 11.273 -8.695 1 95.69 168 ASP A O 1
ATOM 1347 N N . LYS A 1 169 ? -0.211 11.219 -6.977 1 96.56 169 LYS A N 1
ATOM 1348 C CA . LYS A 1 169 ? 0.756 12.102 -7.613 1 96.56 169 LYS A CA 1
ATOM 1349 C C . LYS A 1 169 ? 2.121 11.43 -7.734 1 96.56 169 LYS A C 1
ATOM 1351 O O . LYS A 1 169 ? 3.039 11.984 -8.344 1 96.56 169 LYS A O 1
ATOM 1356 N N . MET A 1 170 ? 2.191 10.273 -7.195 1 96.94 170 MET A N 1
ATOM 1357 C CA . MET A 1 170 ? 3.49 9.625 -7.051 1 96.94 170 MET A CA 1
ATOM 1358 C C . MET A 1 170 ? 4.027 9.172 -8.406 1 96.94 170 MET A C 1
ATOM 1360 O O . MET A 1 170 ? 3.26 8.992 -9.352 1 96.94 170 MET A O 1
ATOM 1364 N N . ASP A 1 171 ? 5.352 9.141 -8.461 1 96.38 171 ASP A N 1
ATOM 1365 C CA . ASP A 1 171 ? 5.969 8.305 -9.484 1 96.38 171 ASP A CA 1
ATOM 1366 C C . ASP A 1 171 ? 5.746 6.82 -9.188 1 96.38 171 ASP A C 1
ATOM 1368 O O . ASP A 1 171 ? 6.438 6.238 -8.344 1 96.38 171 ASP A O 1
ATOM 1372 N N . PHE A 1 172 ? 4.863 6.328 -9.898 1 92.31 172 PHE A N 1
ATOM 1373 C CA . PHE A 1 172 ? 4.332 5 -9.617 1 92.31 172 PHE A CA 1
ATOM 1374 C C . PHE A 1 172 ? 5.445 3.957 -9.633 1 92.31 172 PHE A C 1
ATOM 1376 O O . PHE A 1 172 ? 5.41 2.99 -8.867 1 92.31 172 PHE A O 1
ATOM 1383 N N . SER A 1 173 ? 6.43 4.078 -10.43 1 92.88 173 SER A N 1
ATOM 1384 C CA . SER A 1 173 ? 7.504 3.104 -10.594 1 92.88 173 SER A CA 1
ATOM 1385 C C . SER A 1 173 ? 8.391 3.047 -9.352 1 92.88 173 SER A C 1
ATOM 1387 O O . SER A 1 173 ? 9.188 2.119 -9.195 1 92.88 173 SER A O 1
ATOM 1389 N N . THR A 1 174 ? 8.195 4.051 -8.438 1 96.56 174 THR A N 1
ATOM 1390 C CA . THR A 1 174 ? 9.062 4.141 -7.27 1 96.56 174 THR A CA 1
ATOM 1391 C C . THR A 1 174 ? 8.352 3.625 -6.023 1 96.56 174 THR A C 1
ATOM 1393 O O . THR A 1 174 ? 8.93 3.6 -4.934 1 96.56 174 THR A O 1
ATOM 1396 N N . PHE A 1 175 ? 7.098 3.223 -6.164 1 96.88 175 PHE A N 1
ATOM 1397 C CA . PHE A 1 175 ? 6.32 2.74 -5.031 1 96.88 175 PHE A CA 1
ATOM 1398 C C . PHE A 1 175 ? 6.996 1.538 -4.383 1 96.88 175 PHE A C 1
ATOM 1400 O O . PHE A 1 175 ? 7.422 0.611 -5.074 1 96.88 175 PHE A O 1
ATOM 1407 N N . ASN A 1 176 ? 7.121 1.58 -2.996 1 97.81 176 ASN A N 1
ATOM 1408 C CA . ASN A 1 176 ? 7.852 0.519 -2.312 1 97.81 176 ASN A CA 1
ATOM 1409 C C . ASN A 1 176 ? 7.371 0.343 -0.875 1 97.81 176 ASN A C 1
ATOM 1411 O O . ASN A 1 176 ? 6.82 1.272 -0.281 1 97.81 176 ASN A O 1
ATOM 1415 N N . CYS A 1 177 ? 7.516 -0.842 -0.401 1 98 177 CYS A N 1
ATOM 1416 C CA . CYS A 1 177 ? 7.359 -1.115 1.023 1 98 177 CYS A CA 1
ATOM 1417 C C . CYS A 1 177 ? 8.555 -0.601 1.812 1 98 177 CYS A C 1
ATOM 1419 O O . CYS A 1 177 ? 9.68 -1.077 1.627 1 98 177 CYS A O 1
ATOM 1421 N N . ILE A 1 178 ? 8.336 0.267 2.752 1 96.06 178 ILE A N 1
ATOM 1422 C CA . ILE A 1 178 ? 9.43 0.956 3.424 1 96.06 178 ILE A CA 1
ATOM 1423 C C . ILE A 1 178 ? 10.172 -0.021 4.332 1 96.06 178 ILE A C 1
ATOM 1425 O O . ILE A 1 178 ? 11.32 0.229 4.715 1 96.06 178 ILE A O 1
ATOM 1429 N N . LEU A 1 179 ? 9.586 -1.169 4.629 1 95.25 179 LEU A N 1
ATOM 1430 C CA . LEU A 1 179 ? 10.172 -2.111 5.574 1 95.25 179 LEU A CA 1
ATOM 1431 C C . LEU A 1 179 ? 10.758 -3.316 4.848 1 95.25 179 LEU A C 1
ATOM 1433 O O . LEU A 1 179 ? 11.156 -4.297 5.484 1 95.25 179 LEU A O 1
ATOM 1437 N N . TRP A 1 180 ? 10.867 -3.266 3.586 1 95.81 180 TRP A N 1
ATOM 1438 C CA . TRP A 1 180 ? 11.234 -4.461 2.832 1 95.81 180 TRP A CA 1
ATOM 1439 C C . TRP A 1 180 ? 12.578 -5.008 3.301 1 95.81 180 TRP A C 1
ATOM 1441 O O . TRP A 1 180 ? 12.719 -6.211 3.518 1 95.81 180 TRP A O 1
ATOM 1451 N N . GLU A 1 181 ? 13.562 -4.145 3.494 1 94.44 181 GLU A N 1
ATOM 1452 C CA . GLU A 1 181 ? 14.883 -4.602 3.906 1 94.44 181 GLU A CA 1
ATOM 1453 C C . GLU A 1 181 ? 14.828 -5.312 5.258 1 94.44 181 GLU A C 1
ATOM 1455 O O . GLU A 1 181 ? 15.445 -6.367 5.438 1 94.44 181 GLU A O 1
ATOM 1460 N N . GLN A 1 182 ? 14.078 -4.766 6.133 1 95 182 GLN A N 1
ATOM 1461 C CA . GLN A 1 182 ? 13.914 -5.363 7.453 1 95 182 GLN A CA 1
ATOM 1462 C C . GLN A 1 182 ? 13.156 -6.684 7.371 1 95 182 GLN A C 1
ATOM 1464 O O . GLN A 1 182 ? 13.516 -7.656 8.039 1 95 182 GLN A O 1
ATOM 1469 N N . ILE A 1 183 ? 12.086 -6.703 6.621 1 94.81 183 ILE A N 1
ATOM 1470 C CA . ILE A 1 183 ? 11.273 -7.902 6.43 1 94.81 183 ILE A CA 1
ATOM 1471 C C . ILE A 1 183 ? 12.148 -9.031 5.879 1 94.81 183 ILE A C 1
ATOM 1473 O O . ILE A 1 183 ? 12.102 -10.156 6.375 1 94.81 183 ILE A O 1
ATOM 1477 N N . ASN A 1 184 ? 12.93 -8.688 4.859 1 95.19 184 ASN A N 1
ATOM 1478 C CA . ASN A 1 184 ? 13.797 -9.688 4.242 1 95.19 184 ASN A CA 1
ATOM 1479 C C . ASN A 1 184 ? 14.852 -10.195 5.219 1 95.19 184 ASN A C 1
ATOM 1481 O O . ASN A 1 184 ? 15.07 -11.406 5.324 1 95.19 184 ASN A O 1
ATOM 1485 N N . ALA A 1 185 ? 15.445 -9.281 5.992 1 95.06 185 ALA A N 1
ATOM 1486 C CA . ALA A 1 185 ? 16.469 -9.641 6.969 1 95.06 185 ALA A CA 1
ATOM 1487 C C . ALA A 1 185 ? 15.906 -10.555 8.047 1 95.06 185 ALA A C 1
ATOM 1489 O O . ALA A 1 185 ? 16.609 -11.438 8.555 1 95.06 185 ALA A O 1
ATOM 1490 N N . ALA A 1 186 ? 14.656 -10.391 8.336 1 95.5 186 ALA A N 1
ATOM 1491 C CA . ALA A 1 186 ? 14.008 -11.164 9.391 1 95.5 186 ALA A CA 1
ATOM 1492 C C . ALA A 1 186 ? 13.305 -12.391 8.82 1 95.5 186 ALA A C 1
ATOM 1494 O O . ALA A 1 186 ? 12.539 -13.055 9.523 1 95.5 186 ALA A O 1
ATOM 1495 N N . GLU A 1 187 ? 13.406 -12.602 7.551 1 94.38 187 GLU A N 1
ATOM 1496 C CA . GLU A 1 187 ? 12.812 -13.742 6.859 1 94.38 187 GLU A CA 1
ATOM 1497 C C . GLU A 1 187 ? 11.297 -13.766 7.02 1 94.38 187 GLU A C 1
ATOM 1499 O O . GLU A 1 187 ? 10.711 -14.805 7.324 1 94.38 187 GLU A O 1
ATOM 1504 N N . GLY A 1 188 ? 10.805 -12.609 6.965 1 93.81 188 GLY A N 1
ATOM 1505 C CA . GLY A 1 188 ? 9.359 -12.469 6.996 1 93.81 188 GLY A CA 1
ATOM 1506 C C . GLY A 1 188 ? 8.812 -12.211 8.391 1 93.81 188 GLY A C 1
ATOM 1507 O O . GLY A 1 188 ? 7.664 -11.789 8.539 1 93.81 188 GLY A O 1
ATOM 1508 N N . ARG A 1 189 ? 9.617 -12.492 9.445 1 94.44 189 ARG A N 1
ATOM 1509 C CA . ARG A 1 189 ? 9.164 -12.305 10.82 1 94.44 189 ARG A CA 1
ATOM 1510 C C . ARG A 1 189 ? 9.156 -10.828 11.203 1 94.44 189 ARG A C 1
ATOM 1512 O O . ARG A 1 189 ? 10 -10.375 11.984 1 94.44 189 ARG A O 1
ATOM 1519 N N . SER A 1 190 ? 8.227 -10.031 10.633 1 94.94 190 SER A N 1
ATOM 1520 C CA . SER A 1 190 ? 8.055 -8.586 10.797 1 94.94 190 SER A CA 1
ATOM 1521 C C . SER A 1 190 ? 6.598 -8.18 10.594 1 94.94 190 SER A C 1
ATOM 1523 O O . SER A 1 190 ? 5.77 -9 10.18 1 94.94 190 SER A O 1
ATOM 1525 N N . ALA A 1 191 ? 6.27 -6.969 11.039 1 95.75 191 ALA A N 1
ATOM 1526 C CA . ALA A 1 191 ? 4.898 -6.477 10.914 1 95.75 191 ALA A CA 1
ATOM 1527 C C . ALA A 1 191 ? 4.871 -4.961 10.766 1 95.75 191 ALA A C 1
ATOM 1529 O O . ALA A 1 191 ? 5.82 -4.273 11.156 1 95.75 191 ALA A O 1
ATOM 1530 N N . ILE A 1 192 ? 3.848 -4.516 10.07 1 94.5 192 ILE A N 1
ATOM 15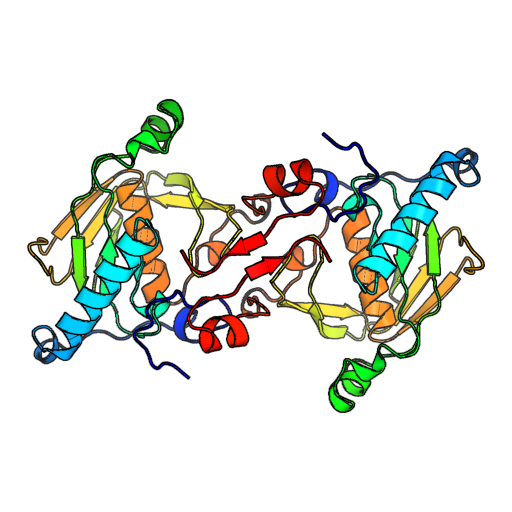31 C CA . ILE A 1 192 ? 3.514 -3.096 10.086 1 94.5 192 ILE A CA 1
ATOM 1532 C C . ILE A 1 192 ? 2.459 -2.826 11.156 1 94.5 192 ILE A C 1
ATOM 1534 O O . ILE A 1 192 ? 1.339 -3.334 11.078 1 94.5 192 ILE A O 1
ATOM 1538 N N . TRP A 1 193 ? 2.84 -1.969 12.109 1 94.56 193 TRP A N 1
ATOM 1539 C CA . TRP A 1 193 ? 1.932 -1.651 13.203 1 94.56 193 TRP A CA 1
ATOM 1540 C C . TRP A 1 193 ? 1.177 -0.356 12.93 1 94.56 193 TRP A C 1
ATOM 1542 O O . TRP A 1 193 ? 1.755 0.614 12.438 1 94.56 193 TRP A O 1
ATOM 1552 N N . PHE A 1 194 ? -0.056 -0.343 13.359 1 95.44 194 PHE A N 1
ATOM 1553 C CA . PHE A 1 194 ? -0.893 0.827 13.117 1 95.44 194 PHE A CA 1
ATOM 1554 C C . PHE A 1 194 ? -1.067 1.637 14.398 1 95.44 194 PHE A C 1
ATOM 1556 O O . PHE A 1 194 ? -1.739 2.67 14.398 1 95.44 194 PHE A O 1
ATOM 1563 N N . HIS A 1 195 ? -0.463 1.146 15.453 1 90.94 195 HIS A N 1
ATOM 1564 C CA . HIS A 1 195 ? -0.455 1.865 16.719 1 90.94 195 HIS A CA 1
ATOM 1565 C C . HIS A 1 195 ? 0.964 2.018 17.25 1 90.94 195 HIS A C 1
ATOM 1567 O O . HIS A 1 195 ? 1.846 1.22 16.938 1 90.94 195 HIS A O 1
ATOM 1573 N N . LYS A 1 196 ? 1.214 3.121 17.906 1 83.94 196 LYS A N 1
ATOM 1574 C CA . LYS A 1 196 ? 2.475 3.338 18.609 1 83.94 196 LYS A CA 1
ATOM 1575 C C . LYS A 1 196 ? 2.285 3.252 20.125 1 83.94 196 LYS A C 1
ATOM 1577 O O . LYS A 1 196 ? 1.217 3.584 20.641 1 83.94 196 LYS A O 1
ATOM 1582 N N . MET B 1 1 ? 22.25 -12.492 5.238 1 58.03 1 MET B N 1
ATOM 1583 C CA . MET B 1 1 ? 20.922 -12.289 4.652 1 58.03 1 MET B CA 1
ATOM 1584 C C . MET B 1 1 ? 20.516 -13.5 3.818 1 58.03 1 MET B C 1
ATOM 1586 O O . MET B 1 1 ? 21.359 -14.164 3.219 1 58.03 1 MET B O 1
ATOM 1590 N N . SER B 1 2 ? 19.297 -14.055 4.172 1 75.5 2 SER B N 1
ATOM 1591 C CA . SER B 1 2 ? 18.906 -15.266 3.453 1 75.5 2 SER B CA 1
ATOM 1592 C C . SER B 1 2 ? 18.922 -15.039 1.945 1 75.5 2 SER B C 1
ATOM 1594 O O . SER B 1 2 ? 18.75 -13.906 1.481 1 75.5 2 SER B O 1
ATOM 1596 N N . GLU B 1 3 ? 19.438 -15.984 1.25 1 89.94 3 GLU B N 1
ATOM 1597 C CA . GLU B 1 3 ? 19.453 -15.961 -0.209 1 89.94 3 GLU B CA 1
ATOM 1598 C C . GLU B 1 3 ? 18.203 -16.625 -0.784 1 89.94 3 GLU B C 1
ATOM 1600 O O . GLU B 1 3 ? 17.672 -17.578 -0.204 1 89.94 3 GLU B O 1
ATOM 1605 N N . PRO B 1 4 ? 17.719 -16.188 -1.891 1 94.44 4 PRO B N 1
ATOM 1606 C CA . PRO B 1 4 ? 16.562 -16.828 -2.52 1 94.44 4 PRO B CA 1
ATOM 1607 C C . PRO B 1 4 ? 16.844 -18.266 -2.955 1 94.44 4 PRO B C 1
ATOM 1609 O O . PRO B 1 4 ? 18 -18.641 -3.16 1 94.44 4 PRO B O 1
ATOM 1612 N N . PRO B 1 5 ? 15.93 -19.094 -3.043 1 97 5 PRO B N 1
ATOM 1613 C CA . PRO B 1 5 ? 14.508 -18.797 -2.865 1 97 5 PRO B CA 1
ATOM 1614 C C . PRO B 1 5 ? 14.125 -18.578 -1.404 1 97 5 PRO B C 1
ATOM 1616 O O . PRO B 1 5 ? 14.477 -19.391 -0.541 1 97 5 PRO B O 1
ATOM 1619 N N . TYR B 1 6 ? 13.406 -17.531 -1.245 1 97.62 6 TYR B N 1
ATOM 1620 C CA . TYR B 1 6 ? 12.984 -17.203 0.11 1 97.62 6 TYR B CA 1
ATOM 1621 C C . TYR B 1 6 ? 11.812 -18.078 0.541 1 97.62 6 TYR B C 1
ATOM 1623 O O . TYR B 1 6 ? 11.062 -18.578 -0.3 1 97.62 6 TYR B O 1
ATOM 1631 N N . ARG B 1 7 ? 11.656 -18.219 1.839 1 96.62 7 ARG B N 1
ATOM 1632 C CA . ARG B 1 7 ? 10.484 -18.875 2.402 1 96.62 7 ARG B CA 1
ATOM 1633 C C . ARG B 1 7 ? 9.422 -17.859 2.82 1 96.62 7 ARG B C 1
ATOM 1635 O O . ARG B 1 7 ? 8.453 -18.219 3.498 1 96.62 7 ARG B O 1
ATOM 1642 N N . HIS B 1 8 ? 9.711 -16.562 2.527 1 97.19 8 HIS B N 1
ATOM 1643 C CA . HIS B 1 8 ? 8.797 -15.438 2.674 1 97.19 8 HIS B CA 1
ATOM 1644 C C . HIS B 1 8 ? 8.672 -14.664 1.366 1 97.19 8 HIS B C 1
ATOM 1646 O O . HIS B 1 8 ? 9.383 -14.945 0.398 1 97.19 8 HIS B O 1
ATOM 1652 N N . PHE B 1 9 ? 7.738 -13.742 1.327 1 98.19 9 PHE B N 1
ATOM 1653 C CA . PHE B 1 9 ? 7.469 -13.039 0.079 1 98.19 9 PHE B CA 1
ATOM 1654 C C . PHE B 1 9 ? 8.305 -11.766 -0.016 1 98.19 9 PHE B C 1
ATOM 1656 O O . PHE B 1 9 ? 8.438 -11.031 0.965 1 98.19 9 PHE B O 1
ATOM 1663 N N . THR B 1 10 ? 8.883 -11.57 -1.198 1 98.31 10 THR B N 1
ATOM 1664 C CA . THR B 1 10 ? 9.406 -10.242 -1.49 1 98.31 10 THR B CA 1
ATOM 1665 C C . THR B 1 10 ? 8.305 -9.195 -1.41 1 98.31 10 THR B C 1
ATOM 1667 O O . THR B 1 10 ? 7.125 -9.508 -1.596 1 98.31 10 THR B O 1
ATOM 1670 N N . GLN B 1 11 ? 8.695 -8.023 -1.104 1 98.38 11 GLN B N 1
ATOM 1671 C CA . GLN B 1 11 ? 7.766 -6.898 -1.131 1 98.38 11 GLN B CA 1
ATOM 1672 C C . GLN B 1 11 ? 8.156 -5.895 -2.211 1 98.38 11 GLN B C 1
ATOM 1674 O O . GLN B 1 11 ? 9.328 -5.797 -2.584 1 98.38 11 GLN B O 1
ATOM 1679 N N . ILE B 1 12 ? 7.121 -5.176 -2.738 1 97.94 12 ILE B N 1
ATOM 1680 C CA . ILE B 1 12 ? 7.371 -4.148 -3.744 1 97.94 12 ILE B CA 1
ATOM 1681 C C . ILE B 1 12 ? 8.484 -3.221 -3.268 1 97.94 12 ILE B C 1
ATOM 1683 O O . ILE B 1 12 ? 8.523 -2.836 -2.096 1 97.94 12 ILE B O 1
ATOM 1687 N N . GLY B 1 13 ? 9.383 -2.854 -4.098 1 96.19 13 GLY B N 1
ATOM 1688 C CA . GLY B 1 13 ? 10.664 -2.232 -3.783 1 96.19 13 GLY B CA 1
ATOM 1689 C C . GLY B 1 13 ? 11.852 -3.1 -4.141 1 96.19 13 GLY B C 1
ATOM 1690 O O . GLY B 1 13 ? 12.93 -2.588 -4.441 1 96.19 13 GLY B O 1
ATOM 1691 N N . ASP B 1 14 ? 11.625 -4.422 -3.947 1 97.25 14 ASP B N 1
ATOM 1692 C CA . ASP B 1 14 ? 12.633 -5.332 -4.473 1 97.25 14 ASP B CA 1
ATOM 1693 C C . ASP B 1 14 ? 12.695 -5.273 -5.996 1 97.25 14 ASP B C 1
ATOM 1695 O O . ASP B 1 14 ? 11.68 -5.465 -6.668 1 97.25 14 ASP B O 1
ATOM 1699 N N . PRO B 1 15 ? 13.82 -5.062 -6.566 1 96.88 15 PRO B N 1
ATOM 1700 C CA . PRO B 1 15 ? 13.93 -4.906 -8.023 1 96.88 15 PRO B CA 1
ATOM 1701 C C . PRO B 1 15 ? 13.484 -6.156 -8.781 1 96.88 15 PRO B C 1
ATOM 1703 O O . PRO B 1 15 ? 13.07 -6.062 -9.938 1 96.88 15 PRO B O 1
ATOM 1706 N N . VAL B 1 16 ? 13.484 -7.312 -8.117 1 98.19 16 VAL B N 1
ATOM 1707 C CA . VAL B 1 16 ? 13.133 -8.57 -8.773 1 98.19 16 VAL B CA 1
ATOM 1708 C C . VAL B 1 16 ? 11.672 -8.531 -9.219 1 98.19 16 VAL B C 1
ATOM 1710 O O . VAL B 1 16 ? 11.281 -9.25 -10.141 1 98.19 16 VAL B O 1
ATOM 1713 N N . LEU B 1 17 ? 10.852 -7.672 -8.602 1 98.31 17 LEU B N 1
ATOM 1714 C CA . LEU B 1 17 ? 9.422 -7.605 -8.883 1 98.31 17 LEU B CA 1
ATOM 1715 C C . LEU B 1 17 ? 9.141 -6.684 -10.062 1 98.31 17 LEU B C 1
ATOM 1717 O O . LEU B 1 17 ? 8.008 -6.609 -10.547 1 98.31 17 LEU B O 1
ATOM 1721 N N . ARG B 1 18 ? 10.18 -6.023 -10.586 1 97.75 18 ARG B N 1
ATOM 1722 C CA . ARG B 1 18 ? 9.961 -5.051 -11.648 1 97.75 18 ARG B CA 1
ATOM 1723 C C . ARG B 1 18 ? 10.742 -5.418 -12.906 1 97.75 18 ARG B C 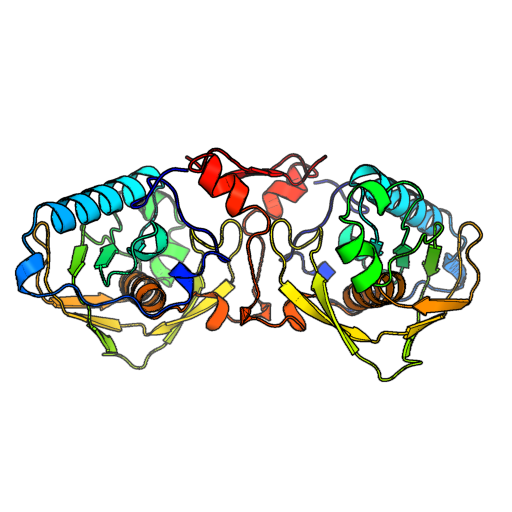1
ATOM 1725 O O . ARG B 1 18 ? 10.82 -4.629 -13.852 1 97.75 18 ARG B O 1
ATOM 1732 N N . GLN B 1 19 ? 11.273 -6.547 -12.93 1 97.69 19 GLN B N 1
ATOM 1733 C CA . GLN B 1 19 ? 12.008 -7.008 -14.109 1 97.69 19 GLN B CA 1
ATOM 1734 C C . GLN B 1 19 ? 11.312 -8.203 -14.758 1 97.69 19 GLN B C 1
ATOM 1736 O O . GLN B 1 19 ? 10.695 -9.016 -14.07 1 97.69 19 GLN B O 1
ATOM 1741 N N . ARG B 1 20 ? 11.453 -8.258 -16.078 1 98.62 20 ARG B N 1
ATOM 1742 C CA . ARG B 1 20 ? 10.977 -9.461 -16.75 1 98.62 20 ARG B CA 1
ATOM 1743 C C . ARG B 1 20 ? 11.812 -10.68 -16.359 1 98.62 20 ARG B C 1
ATOM 1745 O O . ARG B 1 20 ? 13.031 -10.672 -16.5 1 98.62 20 ARG B O 1
ATOM 1752 N N . ALA B 1 21 ? 11.172 -11.703 -15.828 1 98.81 21 ALA B N 1
ATOM 1753 C CA . ALA B 1 21 ? 11.867 -12.914 -15.414 1 98.81 21 ALA B CA 1
ATOM 1754 C C . ALA B 1 21 ? 12.422 -13.664 -16.625 1 98.81 21 ALA B C 1
ATOM 1756 O O . ALA B 1 21 ? 11.875 -13.586 -17.719 1 98.81 21 ALA B O 1
ATOM 1757 N N . GLU B 1 22 ? 13.438 -14.359 -16.422 1 98.81 22 GLU B N 1
ATOM 1758 C CA . GLU B 1 22 ? 14.125 -15.078 -17.484 1 98.81 22 GLU B CA 1
ATOM 1759 C C . GLU B 1 22 ? 13.508 -16.453 -17.703 1 98.81 22 GLU B C 1
ATOM 1761 O O . GLU B 1 22 ? 13.086 -17.109 -16.75 1 98.81 22 GLU B O 1
ATOM 1766 N N . GLU B 1 23 ? 13.602 -16.891 -18.938 1 98.81 23 GLU B N 1
ATOM 1767 C CA . GLU B 1 23 ? 13.133 -18.234 -19.234 1 98.81 23 GLU B CA 1
ATOM 1768 C C . GLU B 1 23 ? 14.07 -19.281 -18.656 1 98.81 23 GLU B C 1
ATOM 1770 O O . GLU B 1 23 ? 15.289 -19.078 -18.609 1 98.81 23 GLU B O 1
ATOM 1775 N N . VAL B 1 24 ? 13.453 -20.344 -18.234 1 98.88 24 VAL B N 1
ATOM 1776 C CA . VAL B 1 24 ? 14.258 -21.5 -17.844 1 98.88 24 VAL B CA 1
ATOM 1777 C C . VAL B 1 24 ? 14.758 -22.219 -19.078 1 98.88 24 VAL B C 1
ATOM 1779 O O . VAL B 1 24 ? 13.961 -22.625 -19.938 1 98.88 24 VAL B O 1
ATOM 1782 N N . PRO B 1 25 ? 16.047 -22.359 -19.219 1 98.25 25 PRO B N 1
ATOM 1783 C CA . PRO B 1 25 ? 16.547 -23.125 -20.359 1 98.25 25 PRO B CA 1
ATOM 1784 C C . PRO B 1 25 ? 16.031 -24.562 -20.391 1 98.25 25 PRO B C 1
ATOM 1786 O O . PRO B 1 25 ? 15.914 -25.188 -19.344 1 98.25 25 PRO B O 1
ATOM 1789 N N . PRO B 1 26 ? 15.773 -25.062 -21.562 1 96.19 26 PRO B N 1
ATOM 1790 C CA . PRO B 1 26 ? 15.242 -26.422 -21.688 1 96.19 26 PRO B CA 1
ATOM 1791 C C . PRO B 1 26 ? 16.094 -27.469 -20.984 1 96.19 26 PRO B C 1
ATOM 1793 O O . PRO B 1 26 ? 15.562 -28.422 -20.406 1 96.19 26 PRO B O 1
ATOM 1796 N N . GLU B 1 27 ? 17.391 -27.25 -20.969 1 97.12 27 GLU B N 1
ATOM 1797 C CA . GLU B 1 27 ? 18.297 -28.234 -20.375 1 97.12 27 GLU B CA 1
ATOM 1798 C C . GLU B 1 27 ? 18.203 -28.219 -18.844 1 97.12 27 GLU B C 1
ATOM 1800 O O . GLU B 1 27 ? 18.641 -29.172 -18.188 1 97.12 27 GLU B O 1
ATOM 1805 N N . ASP B 1 28 ? 17.594 -27.141 -18.297 1 97.88 28 ASP B N 1
ATOM 1806 C CA . ASP B 1 28 ? 17.562 -27 -16.844 1 97.88 28 ASP B CA 1
ATOM 1807 C C . ASP B 1 28 ? 16.203 -27.375 -16.266 1 97.88 28 ASP B C 1
ATOM 1809 O O . ASP B 1 28 ? 16.047 -27.484 -15.055 1 97.88 28 ASP B O 1
ATOM 1813 N N . VAL B 1 29 ? 15.289 -27.672 -17.062 1 97.81 29 VAL B N 1
ATOM 1814 C CA . VAL B 1 29 ? 13.891 -27.844 -16.672 1 97.81 29 VAL B CA 1
ATOM 1815 C C . VAL B 1 29 ? 13.773 -28.969 -15.648 1 97.81 29 VAL B C 1
ATOM 1817 O O . VAL B 1 29 ? 13.008 -28.875 -14.688 1 97.81 29 VAL B O 1
ATOM 1820 N N . ASP B 1 30 ? 14.594 -30.047 -15.812 1 97 30 ASP B N 1
ATOM 1821 C CA . ASP B 1 30 ? 14.484 -31.203 -14.93 1 97 30 ASP B CA 1
ATOM 1822 C C . ASP B 1 30 ? 15.641 -31.25 -13.93 1 97 30 ASP B C 1
ATOM 1824 O O . ASP B 1 30 ? 15.859 -32.25 -13.273 1 97 30 ASP B O 1
ATOM 1828 N N . SER B 1 31 ? 16.328 -30.094 -13.859 1 98 31 SER B N 1
ATOM 1829 C CA . SER B 1 31 ? 17.453 -30.047 -12.938 1 98 31 SER B CA 1
ATOM 1830 C C . SER B 1 31 ? 16.984 -30.062 -11.484 1 98 31 SER B C 1
ATOM 1832 O O . SER B 1 31 ? 15.836 -29.719 -11.195 1 98 31 SER B O 1
ATOM 1834 N N . ARG B 1 32 ? 17.875 -30.484 -10.609 1 97.75 32 ARG B N 1
ATOM 1835 C CA . ARG B 1 32 ? 17.625 -30.5 -9.172 1 97.75 32 ARG B CA 1
ATOM 1836 C C . ARG B 1 32 ? 17.312 -29.078 -8.672 1 97.75 32 ARG B C 1
ATOM 1838 O O . ARG B 1 32 ? 16.422 -28.906 -7.832 1 97.75 32 ARG B O 1
ATOM 1845 N N . GLU B 1 33 ? 18 -28.125 -9.195 1 97.75 33 GLU B N 1
ATOM 1846 C CA . GLU B 1 33 ? 17.844 -26.734 -8.789 1 97.75 33 GLU B CA 1
ATOM 1847 C C . GLU B 1 33 ? 16.438 -26.234 -9.078 1 97.75 33 GLU B C 1
ATOM 1849 O O . GLU B 1 33 ? 15.773 -25.688 -8.195 1 97.75 33 GLU B O 1
ATOM 1854 N N . ILE B 1 34 ? 15.992 -26.5 -10.258 1 98.62 34 ILE B N 1
ATOM 1855 C CA . ILE B 1 34 ? 14.664 -26.031 -10.656 1 98.62 34 ILE B CA 1
ATOM 1856 C C . ILE B 1 34 ? 13.602 -26.75 -9.836 1 98.62 34 ILE B C 1
ATOM 1858 O O . ILE B 1 34 ? 12.648 -26.125 -9.359 1 98.62 34 ILE B O 1
ATOM 1862 N N . ASN B 1 35 ? 13.758 -28.016 -9.609 1 98.38 35 ASN B N 1
ATOM 1863 C CA . ASN B 1 35 ? 12.797 -28.797 -8.828 1 98.38 35 ASN B CA 1
ATOM 1864 C C . ASN B 1 35 ? 12.742 -28.312 -7.379 1 98.38 35 ASN B C 1
ATOM 1866 O O . ASN B 1 35 ? 11.664 -28.266 -6.777 1 98.38 35 ASN B O 1
ATOM 1870 N N . GLN B 1 36 ? 13.852 -27.922 -6.879 1 98.25 36 GLN B N 1
ATOM 1871 C CA . GLN B 1 36 ? 13.906 -27.406 -5.516 1 98.25 36 GLN B CA 1
ATOM 1872 C C . GLN B 1 36 ? 13.195 -26.062 -5.414 1 98.25 36 GLN B C 1
ATOM 1874 O O . GLN B 1 36 ? 12.516 -25.781 -4.422 1 98.25 36 GLN B O 1
ATOM 1879 N N . ILE B 1 37 ? 13.406 -25.25 -6.406 1 98.62 37 ILE B N 1
ATOM 1880 C CA . ILE B 1 37 ? 12.727 -23.969 -6.453 1 98.62 37 ILE B CA 1
ATOM 1881 C C . ILE B 1 37 ? 11.219 -24.188 -6.457 1 98.62 37 ILE B C 1
ATOM 1883 O O . ILE B 1 37 ? 10.492 -23.562 -5.668 1 98.62 37 ILE B O 1
ATOM 1887 N N . ILE B 1 38 ? 10.734 -25.094 -7.258 1 98.81 38 ILE B N 1
ATOM 1888 C CA . ILE B 1 38 ? 9.312 -25.375 -7.391 1 98.81 38 ILE B CA 1
ATOM 1889 C C . ILE B 1 38 ? 8.766 -25.891 -6.062 1 98.81 38 ILE B C 1
ATOM 1891 O O . ILE B 1 38 ? 7.719 -25.438 -5.598 1 98.81 38 ILE B O 1
ATOM 1895 N N . ASP B 1 39 ? 9.508 -26.812 -5.496 1 98.56 39 ASP B N 1
ATOM 1896 C CA . ASP B 1 39 ? 9.094 -27.344 -4.203 1 98.56 39 ASP B CA 1
ATOM 1897 C C . ASP B 1 39 ? 8.977 -26.234 -3.16 1 98.56 39 ASP B C 1
ATOM 1899 O O . ASP B 1 39 ? 8.031 -26.219 -2.371 1 98.56 39 ASP B O 1
ATOM 1903 N N . GLY B 1 40 ? 9.922 -25.328 -3.148 1 98.38 40 GLY B N 1
ATOM 1904 C CA . GLY B 1 40 ? 9.891 -24.188 -2.248 1 98.38 40 GLY B CA 1
ATOM 1905 C C . GLY B 1 40 ? 8.695 -23.281 -2.482 1 98.38 40 GLY B C 1
ATOM 1906 O O . GLY B 1 40 ? 8.062 -22.828 -1.53 1 98.38 40 GLY B O 1
ATOM 1907 N N . MET B 1 41 ? 8.391 -23.062 -3.695 1 98.81 41 MET B N 1
ATOM 1908 C CA . MET B 1 41 ? 7.258 -22.219 -4.051 1 98.81 41 MET B CA 1
ATOM 1909 C C . MET B 1 41 ? 5.945 -22.844 -3.588 1 98.81 41 MET B C 1
ATOM 1911 O O . MET B 1 41 ? 5.07 -22.156 -3.064 1 98.81 41 MET B O 1
ATOM 1915 N N . VAL B 1 42 ? 5.82 -24.141 -3.797 1 98.75 42 VAL B N 1
ATOM 1916 C CA . VAL B 1 42 ? 4.621 -24.859 -3.361 1 98.75 42 VAL B CA 1
ATOM 1917 C C . VAL B 1 42 ? 4.484 -24.766 -1.844 1 98.75 42 VAL B C 1
ATOM 1919 O O . VAL B 1 42 ? 3.389 -24.531 -1.326 1 98.75 42 VAL B O 1
ATOM 1922 N N . LYS B 1 43 ? 5.605 -24.938 -1.146 1 98.31 43 LYS B N 1
ATOM 1923 C CA . LYS B 1 43 ? 5.598 -24.844 0.312 1 98.31 43 LYS B CA 1
ATOM 1924 C C . LYS B 1 43 ? 5.16 -23.469 0.777 1 98.31 43 LYS B C 1
ATOM 1926 O O . LYS B 1 43 ? 4.355 -23.344 1.704 1 98.31 43 LYS B O 1
ATOM 1931 N N . VAL B 1 44 ? 5.672 -22.422 0.127 1 98.31 44 VAL B N 1
ATOM 1932 C CA . VAL B 1 44 ? 5.324 -21.047 0.474 1 98.31 44 VAL B CA 1
ATOM 1933 C C . VAL B 1 44 ? 3.846 -20.797 0.189 1 98.31 44 VAL B C 1
ATOM 1935 O O . VAL B 1 44 ? 3.135 -20.219 1.019 1 98.31 44 VAL B O 1
ATOM 1938 N N . LEU B 1 45 ? 3.354 -21.266 -0.929 1 98.38 45 LEU B N 1
ATOM 1939 C CA . LEU B 1 45 ? 1.954 -21.125 -1.312 1 98.38 45 LEU B CA 1
ATOM 1940 C C . LEU B 1 45 ? 1.034 -21.703 -0.246 1 98.38 45 LEU B C 1
ATOM 1942 O O . LEU B 1 45 ? 0.101 -21.047 0.208 1 98.38 45 LEU B O 1
ATOM 1946 N N . ARG B 1 46 ? 1.339 -22.844 0.163 1 97.19 46 ARG B N 1
ATOM 1947 C CA . ARG B 1 46 ? 0.478 -23.547 1.104 1 97.19 46 ARG B CA 1
ATOM 1948 C C . ARG B 1 46 ? 0.638 -23 2.516 1 97.19 46 ARG B C 1
ATOM 1950 O O . ARG B 1 46 ? -0.341 -22.875 3.254 1 97.19 46 ARG B O 1
ATOM 1957 N N . HIS B 1 47 ? 1.843 -22.656 2.844 1 97.06 47 HIS B N 1
ATOM 1958 C CA . HIS B 1 47 ? 2.109 -22.109 4.168 1 97.06 47 HIS B CA 1
ATOM 1959 C C . HIS B 1 47 ? 1.364 -20.797 4.387 1 97.06 47 HIS B C 1
ATOM 1961 O O . HIS B 1 47 ? 0.772 -20.594 5.445 1 97.06 47 HIS B O 1
ATOM 1967 N N . TYR B 1 48 ? 1.35 -19.922 3.408 1 96.5 48 TYR B N 1
ATOM 1968 C CA . TYR B 1 48 ? 0.723 -18.609 3.525 1 96.5 48 TYR B CA 1
ATOM 1969 C C . TYR B 1 48 ? -0.729 -18.656 3.064 1 96.5 48 TYR B C 1
ATOM 1971 O O . TYR B 1 48 ? -1.423 -17.641 3.074 1 96.5 48 TYR B O 1
ATOM 1979 N N . ASP B 1 49 ? -1.185 -19.812 2.615 1 95.12 49 ASP B N 1
ATOM 1980 C CA . ASP B 1 49 ? -2.559 -20.062 2.189 1 95.12 49 ASP B CA 1
ATOM 1981 C C . ASP B 1 49 ? -2.965 -19.109 1.062 1 95.12 49 ASP B C 1
ATOM 1983 O O . ASP B 1 49 ? -4.043 -18.516 1.102 1 95.12 49 ASP B O 1
ATOM 1987 N N . CYS B 1 50 ? -2.039 -18.891 0.13 1 95.88 50 CYS B N 1
ATOM 1988 C CA . CYS B 1 50 ? -2.342 -18.094 -1.056 1 95.88 50 CYS B CA 1
ATOM 1989 C C . CYS B 1 50 ? -2.779 -18.984 -2.213 1 95.88 50 CYS B C 1
ATOM 1991 O O . CYS B 1 50 ? -2.797 -20.219 -2.086 1 95.88 50 CYS B O 1
ATOM 1993 N N . VAL B 1 51 ? -3.18 -18.359 -3.324 1 98.06 51 VAL B N 1
ATOM 1994 C CA . VAL B 1 51 ? -3.734 -19.156 -4.414 1 98.06 51 VAL B CA 1
ATOM 1995 C C . VAL B 1 51 ? -2.773 -19.156 -5.598 1 98.06 51 VAL B C 1
ATOM 1997 O O . VAL B 1 51 ? -2.961 -19.906 -6.562 1 98.06 51 VAL B O 1
ATOM 2000 N N . GLY B 1 52 ? -1.717 -18.375 -5.531 1 98.75 52 GLY B N 1
ATOM 2001 C CA . GLY B 1 52 ? -0.692 -18.328 -6.562 1 98.75 52 GLY B CA 1
ATOM 2002 C C . GLY B 1 52 ? 0.618 -17.734 -6.07 1 98.75 52 GLY B C 1
ATOM 2003 O O . GLY B 1 52 ? 0.633 -16.922 -5.148 1 98.75 52 GLY B O 1
ATOM 2004 N N . VAL B 1 53 ? 1.677 -18.156 -6.664 1 98.88 53 VAL B N 1
ATOM 2005 C CA . VAL B 1 53 ? 3.018 -17.641 -6.414 1 98.88 53 VAL B CA 1
ATOM 2006 C C . VAL B 1 53 ? 3.822 -17.641 -7.711 1 98.88 53 VAL B C 1
ATOM 2008 O O . VAL B 1 53 ? 3.885 -18.656 -8.406 1 98.88 53 VAL B O 1
ATOM 2011 N N . ALA B 1 54 ? 4.359 -16.531 -8.039 1 98.94 54 ALA B N 1
ATOM 2012 C CA . ALA B 1 54 ? 5.363 -16.469 -9.102 1 98.94 54 ALA B CA 1
ATOM 2013 C C . ALA B 1 54 ? 6.773 -16.484 -8.516 1 98.94 54 ALA B C 1
ATOM 2015 O O . ALA B 1 54 ? 7.004 -15.953 -7.426 1 98.94 54 ALA B O 1
ATOM 2016 N N . ALA B 1 55 ? 7.684 -17 -9.227 1 98.94 55 ALA B N 1
ATOM 2017 C CA . ALA B 1 55 ? 9.047 -17.203 -8.742 1 98.94 55 ALA B CA 1
ATOM 2018 C C . ALA B 1 55 ? 9.656 -15.883 -8.273 1 98.94 55 ALA B C 1
ATOM 2020 O O . ALA B 1 55 ? 10.344 -15.836 -7.25 1 98.94 55 ALA B O 1
ATOM 2021 N N . PRO B 1 56 ? 9.391 -14.719 -8.961 1 98.94 56 PRO B N 1
ATOM 2022 C CA . PRO B 1 56 ? 9.961 -13.461 -8.469 1 98.94 56 PRO B CA 1
ATOM 2023 C C . PRO B 1 56 ? 9.484 -13.109 -7.062 1 98.94 56 PRO B C 1
ATOM 2025 O O . PRO B 1 56 ? 10.203 -12.445 -6.312 1 98.94 56 PRO B O 1
ATOM 2028 N N . GLN B 1 57 ? 8.383 -13.648 -6.668 1 98.88 57 GLN B N 1
ATOM 2029 C CA . GLN B 1 57 ? 7.828 -13.328 -5.355 1 98.88 57 GLN B CA 1
ATOM 2030 C C . GLN B 1 57 ? 8.609 -14.023 -4.246 1 98.88 57 GLN B C 1
ATOM 2032 O O . GLN B 1 57 ? 8.453 -13.695 -3.068 1 98.88 57 GLN B O 1
ATOM 2037 N N . VAL B 1 58 ? 9.422 -15 -4.629 1 98.69 58 VAL B N 1
ATOM 2038 C CA . VAL B 1 58 ? 10.305 -15.617 -3.646 1 98.69 58 VAL B CA 1
ATOM 2039 C C . VAL B 1 58 ? 11.758 -15.32 -4 1 98.69 58 VAL B C 1
ATOM 2041 O O . VAL B 1 58 ? 12.664 -16.078 -3.623 1 98.69 58 VAL B O 1
ATOM 2044 N N . GLY B 1 59 ? 11.977 -14.352 -4.828 1 98.56 59 GLY B N 1
ATOM 2045 C CA . GLY B 1 59 ? 13.305 -13.812 -5.062 1 98.56 59 GLY B CA 1
ATOM 2046 C C . GLY B 1 59 ? 14.008 -14.445 -6.25 1 98.56 59 GLY B C 1
ATOM 2047 O O . GLY B 1 59 ? 15.195 -14.227 -6.469 1 98.56 59 GLY B O 1
ATOM 2048 N N . ILE B 1 60 ? 13.328 -15.273 -7.012 1 98.81 60 ILE B N 1
ATOM 2049 C CA . ILE B 1 60 ? 13.945 -15.992 -8.125 1 98.81 60 ILE B CA 1
ATOM 2050 C C . ILE B 1 60 ? 13.469 -15.398 -9.445 1 98.81 60 ILE B C 1
ATOM 2052 O O . ILE B 1 60 ? 12.289 -15.492 -9.781 1 98.81 60 ILE B O 1
ATOM 2056 N N . PRO B 1 61 ? 14.297 -14.789 -10.25 1 98.69 61 PRO B N 1
ATOM 2057 C CA . PRO B 1 61 ? 13.891 -14.148 -11.508 1 98.69 61 PRO B CA 1
ATOM 2058 C C . PRO B 1 61 ? 13.766 -15.133 -12.664 1 98.69 61 PRO B C 1
ATOM 2060 O O . PRO B 1 61 ? 14.367 -14.93 -13.719 1 98.69 61 PRO B O 1
ATOM 2063 N N . LEU B 1 62 ? 13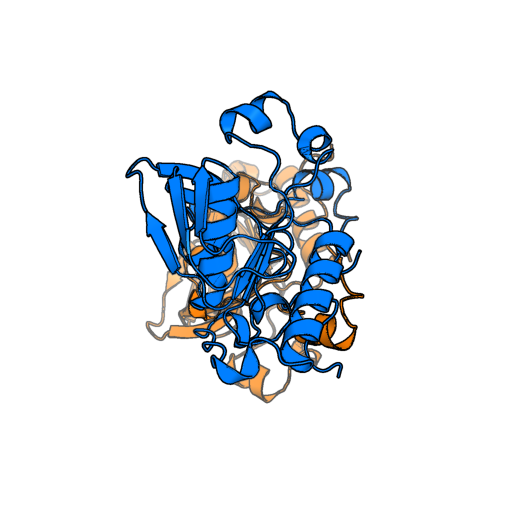.023 -16.188 -12.484 1 98.94 62 LEU B N 1
ATOM 2064 C CA . LEU B 1 62 ? 12.742 -17.203 -13.5 1 98.94 62 LEU B CA 1
ATOM 2065 C C . LEU B 1 62 ? 11.242 -17.297 -13.773 1 98.94 62 LEU B C 1
ATOM 2067 O O . LEU B 1 62 ? 10.43 -16.984 -12.906 1 98.94 62 LEU B O 1
ATOM 2071 N N . ARG B 1 63 ? 10.914 -17.688 -14.938 1 98.94 63 ARG B N 1
ATOM 2072 C CA . ARG B 1 63 ? 9.516 -17.75 -15.359 1 98.94 63 ARG B CA 1
ATOM 2073 C C . ARG B 1 63 ? 8.859 -19.047 -14.914 1 98.94 63 ARG B C 1
ATOM 2075 O O . ARG B 1 63 ? 8.672 -19.969 -15.719 1 98.94 63 ARG B O 1
ATOM 2082 N N . ILE B 1 64 ? 8.516 -19.094 -13.68 1 98.94 64 ILE B N 1
ATOM 2083 C CA . ILE B 1 64 ? 7.852 -20.234 -13.047 1 98.94 64 ILE B CA 1
ATOM 2084 C C . ILE B 1 64 ? 6.672 -19.734 -12.211 1 98.94 64 ILE B C 1
ATOM 2086 O O . ILE B 1 64 ? 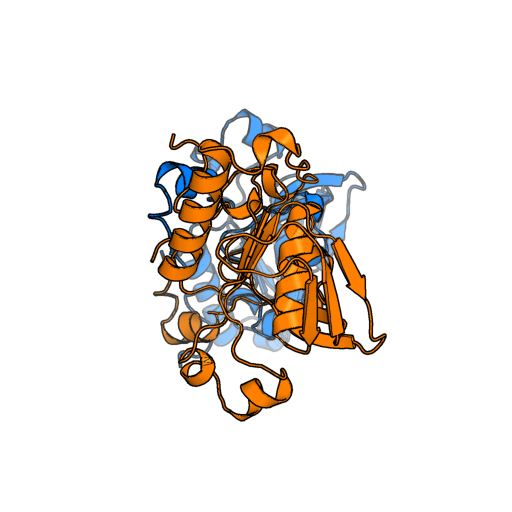6.793 -18.75 -11.477 1 98.94 64 ILE B O 1
ATOM 2090 N N . ILE B 1 65 ? 5.512 -20.406 -12.336 1 98.94 65 ILE B N 1
ATOM 2091 C CA . ILE B 1 65 ? 4.383 -20.047 -11.484 1 98.94 65 ILE B CA 1
ATOM 2092 C C . ILE B 1 65 ? 3.777 -21.312 -10.883 1 98.94 65 ILE B C 1
ATOM 2094 O O . ILE B 1 65 ? 3.877 -22.391 -11.461 1 98.94 65 ILE B O 1
ATOM 2098 N N . VAL B 1 66 ? 3.256 -21.156 -9.766 1 98.94 66 VAL B N 1
ATOM 2099 C CA . VAL B 1 66 ? 2.492 -22.172 -9.047 1 98.94 66 VAL B CA 1
ATOM 2100 C C . VAL B 1 66 ? 1.115 -21.625 -8.68 1 98.94 66 VAL B C 1
ATOM 2102 O O . VAL B 1 66 ? 0.996 -20.484 -8.219 1 98.94 66 VAL B O 1
ATOM 2105 N N . MET B 1 67 ? 0.037 -22.344 -8.93 1 98.88 67 MET B N 1
ATOM 2106 C CA . MET B 1 67 ? -1.333 -21.953 -8.602 1 98.88 67 MET B CA 1
ATOM 2107 C C . MET B 1 67 ? -2.08 -23.109 -7.941 1 98.88 67 MET B C 1
ATOM 2109 O O . MET B 1 67 ? -1.871 -24.281 -8.289 1 98.88 67 MET B O 1
ATOM 2113 N N . GLU B 1 68 ? -2.9 -22.766 -7.016 1 98.56 68 GLU B N 1
ATOM 2114 C CA . GLU B 1 68 ? -3.732 -23.781 -6.371 1 98.56 68 GLU B CA 1
ATOM 2115 C C . GLU B 1 68 ? -4.922 -23.141 -5.66 1 98.56 68 GLU B C 1
ATOM 2117 O O . GLU B 1 68 ? -4.77 -22.141 -4.953 1 98.56 68 GLU B O 1
ATOM 2122 N N . PHE B 1 69 ? -6.078 -23.562 -5.953 1 97.94 69 PHE B N 1
ATOM 2123 C CA . PHE B 1 69 ? -7.277 -23.266 -5.172 1 97.94 69 PHE B CA 1
ATOM 2124 C C . PHE B 1 69 ? -7.887 -24.547 -4.617 1 97.94 69 PHE B C 1
ATOM 2126 O O . PHE B 1 69 ? -8.766 -25.156 -5.242 1 97.94 69 PHE B O 1
ATOM 2133 N N . ARG B 1 70 ? -7.375 -24.891 -3.449 1 94.81 70 ARG B N 1
ATOM 2134 C CA . ARG B 1 70 ? -7.66 -26.203 -2.889 1 94.81 70 ARG B CA 1
ATOM 2135 C C . ARG B 1 70 ? -9.117 -26.312 -2.463 1 94.81 70 ARG B C 1
ATOM 2137 O O . ARG B 1 70 ? -9.773 -25.297 -2.207 1 94.81 70 ARG B O 1
ATOM 2144 N N . GLU B 1 71 ? -9.383 -27.578 -2.35 1 90.69 71 GLU B N 1
ATOM 2145 C CA . GLU B 1 71 ? -10.711 -27.844 -1.799 1 90.69 71 GLU B CA 1
ATOM 2146 C C . GLU B 1 71 ? -10.836 -27.312 -0.375 1 90.69 71 GLU B C 1
ATOM 2148 O O . GLU B 1 71 ? -9.875 -27.359 0.396 1 90.69 71 GLU B O 1
ATOM 2153 N N . GLY B 1 72 ? -11.945 -26.766 -0.002 1 90.69 72 GLY B N 1
ATOM 2154 C CA . GLY B 1 72 ? -12.141 -26.234 1.334 1 90.69 72 GLY B CA 1
ATOM 2155 C C . GLY B 1 72 ? -11.984 -24.719 1.398 1 90.69 72 GLY B C 1
ATOM 2156 O O . GLY B 1 72 ? -12.547 -24.078 2.281 1 90.69 72 GLY B O 1
ATOM 2157 N N . LYS B 1 73 ? -11.102 -24.203 0.51 1 91.56 73 LYS B N 1
ATOM 2158 C CA . LYS B 1 73 ? -10.898 -22.766 0.499 1 91.56 73 LYS B CA 1
ATOM 2159 C C . LYS B 1 73 ? -12.203 -22.016 0.237 1 91.56 73 LYS B C 1
ATOM 2161 O O . LYS B 1 73 ? -12.344 -20.844 0.606 1 91.56 73 LYS B O 1
ATOM 2166 N N . GLN B 1 74 ? -13.156 -22.703 -0.378 1 91.31 74 GLN B N 1
ATOM 2167 C CA . GLN B 1 74 ? -14.461 -22.125 -0.67 1 91.31 74 GLN B CA 1
ATOM 2168 C C . GLN B 1 74 ? -15.141 -21.641 0.604 1 91.31 74 GLN B C 1
ATOM 2170 O O . GLN B 1 74 ? -15.891 -20.656 0.577 1 91.31 74 GLN B O 1
ATOM 2175 N N . GLU B 1 75 ? -14.781 -22.266 1.725 1 92.5 75 GLU B N 1
ATOM 2176 C CA . GLU B 1 75 ? -15.422 -21.953 2.998 1 92.5 75 GLU B CA 1
ATOM 2177 C C . GLU B 1 75 ? -14.984 -20.578 3.506 1 92.5 75 GLU B C 1
ATOM 2179 O O . GLU B 1 75 ? -15.641 -20 4.375 1 92.5 75 GLU B O 1
ATOM 2184 N N . GLN B 1 76 ? -13.961 -20.047 2.928 1 91.38 76 GLN B N 1
ATOM 2185 C CA . GLN B 1 76 ? -13.43 -18.766 3.355 1 91.38 76 GLN B CA 1
ATOM 2186 C C . GLN B 1 76 ? -14.164 -17.609 2.666 1 91.38 76 GLN B C 1
ATOM 2188 O O . GLN B 1 76 ? -13.938 -16.438 2.988 1 91.38 76 GLN B O 1
ATOM 2193 N N . PHE B 1 77 ? -15.078 -17.906 1.735 1 93.19 77 PHE B N 1
ATOM 2194 C CA . PHE B 1 77 ? -15.781 -16.891 0.958 1 93.19 77 PHE B CA 1
ATOM 2195 C C . PHE B 1 77 ? -17.297 -17.031 1.15 1 93.19 77 PHE B C 1
ATOM 2197 O O . PHE B 1 77 ? -17.812 -18.125 1.3 1 93.19 77 PHE B O 1
ATOM 2204 N N . LYS B 1 78 ? -18 -15.891 1.126 1 93.81 78 LYS B N 1
ATOM 2205 C CA . LYS B 1 78 ? -19.453 -15.93 1.032 1 93.81 78 LYS B CA 1
ATOM 2206 C C . LYS B 1 78 ? -19.906 -16.562 -0.283 1 93.81 78 LYS B C 1
ATOM 2208 O O . LYS B 1 78 ? -19.297 -16.312 -1.332 1 93.81 78 LYS B O 1
ATOM 2213 N N . PRO B 1 79 ? -20.891 -17.406 -0.208 1 95 79 PRO B N 1
ATOM 2214 C CA . PRO B 1 79 ? -21.359 -18.094 -1.418 1 95 79 PRO B CA 1
ATOM 2215 C C . PRO B 1 79 ? -21.609 -17.141 -2.58 1 95 79 PRO B C 1
ATOM 2217 O O . PRO B 1 79 ? -21.281 -17.469 -3.73 1 95 79 PRO B O 1
ATOM 2220 N N . GLU B 1 80 ? -22.172 -15.992 -2.336 1 96.38 80 GLU B N 1
ATOM 2221 C CA . GLU B 1 80 ? -22.469 -15.016 -3.383 1 96.38 80 GLU B CA 1
ATOM 2222 C C . GLU B 1 80 ? -21.188 -14.531 -4.062 1 96.38 80 GLU B C 1
ATOM 2224 O O . GLU B 1 80 ? -21.156 -14.352 -5.281 1 96.38 80 GLU B O 1
ATOM 2229 N N . ILE B 1 81 ? -20.156 -14.32 -3.246 1 95.62 81 ILE B N 1
ATOM 2230 C CA . ILE B 1 81 ? -18.875 -13.867 -3.773 1 95.62 81 ILE B CA 1
ATOM 2231 C C . ILE B 1 81 ? -18.234 -14.984 -4.598 1 95.62 81 ILE B C 1
ATOM 2233 O O . ILE B 1 81 ? -17.719 -14.734 -5.688 1 95.62 81 ILE B O 1
ATOM 2237 N N . TYR B 1 82 ? -18.344 -16.203 -4.051 1 96 82 TYR B N 1
ATOM 2238 C CA . TYR B 1 82 ? -17.781 -17.375 -4.734 1 96 82 TYR B CA 1
ATOM 2239 C C . TYR B 1 82 ? -18.406 -17.547 -6.113 1 96 82 TYR B C 1
ATOM 2241 O O . TYR B 1 82 ? -17.703 -17.797 -7.094 1 96 82 TYR B O 1
ATOM 2249 N N . GLU B 1 83 ? -19.672 -17.328 -6.215 1 96 83 GLU B N 1
ATOM 2250 C CA . GLU B 1 83 ? -20.406 -17.469 -7.473 1 96 83 GLU B CA 1
ATOM 2251 C C . GLU B 1 83 ? -20.125 -16.297 -8.406 1 96 83 GLU B C 1
ATOM 2253 O O . GLU B 1 83 ? -19.906 -16.484 -9.602 1 96 83 GLU B O 1
ATOM 2258 N N . GLU B 1 84 ? -20.156 -15.094 -7.848 1 96.12 84 GLU B N 1
ATOM 2259 C CA . GLU B 1 84 ? -19.938 -13.875 -8.633 1 96.12 84 GLU B CA 1
ATOM 2260 C C . GLU B 1 84 ? -18.578 -13.898 -9.32 1 96.12 84 GLU B C 1
ATOM 2262 O O . GLU B 1 84 ? -18.438 -13.453 -10.461 1 96.12 84 GLU B O 1
ATOM 2267 N N . ARG B 1 85 ? -17.609 -14.469 -8.586 1 96.5 85 ARG B N 1
ATOM 2268 C CA . ARG B 1 85 ? -16.25 -14.469 -9.094 1 96.5 85 ARG B CA 1
ATOM 2269 C C . ARG B 1 85 ? -15.953 -15.742 -9.883 1 96.5 85 ARG B C 1
ATOM 2271 O O . ARG B 1 85 ? -14.812 -15.977 -10.281 1 96.5 85 ARG B O 1
ATOM 2278 N N . LYS B 1 86 ? -17.031 -16.594 -10.062 1 96.94 86 LYS B N 1
ATOM 2279 C CA . LYS B 1 86 ? -16.891 -17.859 -10.773 1 96.94 86 LYS B CA 1
ATOM 2280 C C . LYS B 1 86 ? -15.695 -18.656 -10.25 1 96.94 86 LYS B C 1
ATOM 2282 O O . LYS B 1 86 ? -14.852 -19.109 -11.031 1 96.94 86 LYS B O 1
ATOM 2287 N N . MET B 1 87 ? -15.656 -18.812 -8.93 1 96.75 87 MET B N 1
ATOM 2288 C CA . MET B 1 87 ? -14.555 -19.547 -8.305 1 96.75 87 MET B CA 1
ATOM 2289 C C . MET B 1 87 ? -14.789 -21.047 -8.406 1 96.75 87 MET B C 1
ATOM 2291 O O . MET B 1 87 ? -15.93 -21.516 -8.469 1 96.75 87 MET B O 1
ATOM 2295 N N . SER B 1 88 ? -13.727 -21.75 -8.461 1 95.94 88 SER B N 1
ATOM 2296 C CA . SER B 1 88 ? -13.75 -23.219 -8.508 1 95.94 88 SER B CA 1
ATOM 2297 C C . SER B 1 88 ? -12.43 -23.797 -8.016 1 95.94 88 SER B C 1
ATOM 2299 O O . SER B 1 88 ? -11.422 -23.094 -7.938 1 95.94 88 SER B O 1
ATOM 2301 N N . THR B 1 89 ? -12.539 -25.031 -7.676 1 96.81 89 THR B N 1
ATOM 2302 C CA . THR B 1 89 ? -11.312 -25.719 -7.281 1 96.81 89 THR B CA 1
ATOM 2303 C C . THR B 1 89 ? -10.312 -25.734 -8.43 1 96.81 89 THR B C 1
ATOM 2305 O O . THR B 1 89 ? -10.68 -25.969 -9.578 1 96.81 89 THR B O 1
ATOM 2308 N N . LEU B 1 90 ? -9.102 -25.406 -8.133 1 98.06 90 LEU B N 1
ATOM 2309 C CA . LEU B 1 90 ? -7.961 -25.5 -9.039 1 98.06 90 LEU B CA 1
ATOM 2310 C C . LEU B 1 90 ? -6.883 -26.406 -8.438 1 98.06 90 LEU B C 1
ATOM 2312 O O . LEU B 1 90 ? -6.215 -26.031 -7.477 1 98.06 90 LEU B O 1
ATOM 2316 N N . PRO B 1 91 ? -6.73 -27.656 -8.977 1 97.62 91 PRO B N 1
ATOM 2317 C CA . PRO B 1 91 ? -5.629 -28.484 -8.477 1 97.62 91 PRO B CA 1
ATOM 2318 C C . PRO B 1 91 ? -4.266 -27.812 -8.648 1 97.62 91 PRO B C 1
ATOM 2320 O O . PRO B 1 91 ? -4.121 -26.906 -9.461 1 97.62 91 PRO B O 1
ATOM 2323 N N . LEU B 1 92 ? -3.332 -28.297 -7.82 1 98.56 92 LEU B N 1
ATOM 2324 C CA . LEU B 1 92 ? -1.986 -27.75 -7.941 1 98.56 92 LEU B CA 1
ATOM 2325 C C . LEU B 1 92 ? -1.535 -27.734 -9.398 1 98.56 92 LEU B C 1
ATOM 2327 O O . LEU B 1 92 ? -1.565 -28.766 -10.07 1 98.56 92 LEU B O 1
ATOM 2331 N N . ALA B 1 93 ? -1.232 -26.547 -9.906 1 98.88 93 ALA B N 1
ATOM 2332 C CA . ALA B 1 93 ? -0.745 -26.344 -11.266 1 98.88 93 ALA B CA 1
ATOM 2333 C C . ALA B 1 93 ? 0.591 -25.609 -11.273 1 98.88 93 ALA B C 1
ATOM 2335 O O . ALA B 1 93 ? 0.729 -24.562 -10.648 1 98.88 93 ALA B O 1
ATOM 2336 N N . VAL B 1 94 ? 1.545 -26.203 -11.898 1 98.94 94 VAL B N 1
ATOM 2337 C CA . VAL B 1 94 ? 2.885 -25.625 -11.984 1 98.94 94 VAL B CA 1
ATOM 2338 C C . VAL B 1 94 ? 3.285 -25.484 -13.453 1 98.94 94 VAL B C 1
ATOM 2340 O O . VAL B 1 94 ? 3.236 -26.453 -14.219 1 98.94 94 VAL B O 1
ATOM 2343 N N . PHE B 1 95 ? 3.645 -24.297 -13.875 1 98.94 95 PHE B N 1
ATOM 2344 C CA . PHE B 1 95 ? 4.066 -24.047 -15.25 1 98.94 95 PHE B CA 1
ATOM 2345 C C . PHE B 1 95 ? 5.445 -23.406 -15.289 1 98.94 95 PHE B C 1
ATOM 2347 O O . PHE B 1 95 ? 5.695 -22.422 -14.586 1 98.94 95 PHE B O 1
ATOM 2354 N N . ILE B 1 96 ? 6.324 -23.969 -16.016 1 98.94 96 ILE B N 1
ATOM 2355 C CA . ILE B 1 96 ? 7.586 -23.344 -16.391 1 98.94 96 ILE B CA 1
ATOM 2356 C C . ILE B 1 96 ? 7.445 -22.688 -17.766 1 98.94 96 ILE B C 1
ATOM 2358 O O . ILE B 1 96 ? 6.902 -23.281 -18.703 1 98.94 96 ILE B O 1
ATOM 2362 N N . ASN B 1 97 ? 7.91 -21.453 -17.922 1 98.94 97 ASN B N 1
ATOM 2363 C CA . ASN B 1 97 ? 7.867 -20.656 -19.141 1 98.94 97 ASN B CA 1
ATOM 2364 C C . ASN B 1 97 ? 6.449 -20.562 -19.703 1 98.94 97 ASN B C 1
ATOM 2366 O O . ASN B 1 97 ? 6.227 -20.844 -20.875 1 98.94 97 ASN B O 1
ATOM 2370 N N . PRO B 1 98 ? 5.516 -20.094 -18.859 1 98.88 98 PRO B N 1
ATOM 2371 C CA . PRO B 1 98 ? 4.125 -20.062 -19.297 1 98.88 98 PRO B CA 1
ATOM 2372 C C . PRO B 1 98 ? 3.855 -18.953 -20.312 1 98.88 98 PRO B C 1
ATOM 2374 O O . PRO B 1 98 ? 4.473 -17.891 -20.234 1 98.88 98 PRO B O 1
ATOM 2377 N N . VAL B 1 99 ? 2.963 -19.234 -21.172 1 98.56 99 VAL B N 1
ATOM 2378 C CA . VAL B 1 99 ? 2.395 -18.266 -22.094 1 98.56 99 VAL B CA 1
ATOM 2379 C C . VAL B 1 99 ? 0.877 -18.219 -21.938 1 98.56 99 VAL B C 1
ATOM 2381 O O . VAL B 1 99 ? 0.221 -19.25 -21.875 1 98.56 99 VAL B O 1
ATOM 2384 N N . LEU B 1 100 ? 0.413 -17.031 -21.828 1 98.44 100 LEU B N 1
ATOM 2385 C CA . LEU B 1 100 ? -1.017 -16.844 -21.609 1 98.44 100 LEU B CA 1
ATOM 2386 C C . LEU B 1 100 ? -1.702 -16.344 -22.875 1 98.44 100 LEU B C 1
ATOM 2388 O O . LEU B 1 100 ? -1.207 -15.43 -23.547 1 98.44 100 LEU B O 1
ATOM 2392 N N . GLU B 1 101 ? -2.775 -17 -23.219 1 98.5 101 GLU B N 1
ATOM 2393 C CA . GLU B 1 101 ? -3.609 -16.594 -24.344 1 98.5 101 GLU B CA 1
ATOM 2394 C C . GLU B 1 101 ? -5.012 -16.203 -23.875 1 98.5 101 GLU B C 1
ATOM 2396 O O . GLU B 1 101 ? -5.652 -16.938 -23.141 1 98.5 101 GLU B O 1
ATOM 2401 N N . ILE B 1 102 ? -5.48 -15.047 -24.344 1 98.25 102 ILE B N 1
ATOM 2402 C CA . ILE B 1 102 ? -6.844 -14.625 -24.062 1 98.25 102 ILE B CA 1
ATOM 2403 C C . ILE B 1 102 ? -7.82 -15.359 -24.969 1 98.25 102 ILE B C 1
ATOM 2405 O O . ILE B 1 102 ? -7.707 -15.289 -26.203 1 98.25 102 ILE B O 1
ATOM 2409 N N . ILE B 1 103 ? -8.766 -16.031 -24.438 1 97.69 103 ILE B N 1
ATOM 2410 C CA . ILE B 1 103 ? -9.633 -16.812 -25.312 1 97.69 103 ILE B CA 1
ATOM 2411 C C . ILE B 1 103 ? -11.07 -16.312 -25.188 1 97.69 103 ILE B C 1
ATOM 2413 O O . ILE B 1 103 ? -11.977 -16.875 -25.828 1 97.69 103 ILE B O 1
ATOM 2417 N N . SER B 1 104 ? -11.359 -15.359 -24.375 1 95.88 104 SER B N 1
ATOM 2418 C CA . SER B 1 104 ? -12.602 -14.609 -24.297 1 95.88 104 SER B CA 1
ATOM 2419 C C . SER B 1 104 ? -12.336 -13.117 -24.109 1 95.88 104 SER B C 1
ATOM 2421 O O . SER B 1 104 ? -11.5 -12.734 -23.281 1 95.88 104 SER B O 1
ATOM 2423 N N . SER B 1 105 ? -13.047 -12.281 -24.812 1 95.88 105 SER B N 1
ATOM 2424 C CA . SER B 1 105 ? -12.852 -10.844 -24.703 1 95.88 105 SER B CA 1
ATOM 2425 C C . SER B 1 105 ? -13.609 -10.266 -23.516 1 95.88 105 SER B C 1
ATOM 2427 O O . SER B 1 105 ? -13.414 -9.102 -23.156 1 95.88 105 SER B O 1
ATOM 2429 N N . GLN B 1 106 ? -14.414 -11.078 -22.922 1 97.81 106 GLN B N 1
ATOM 2430 C CA . GLN B 1 106 ? -15.141 -10.617 -21.734 1 97.81 106 GLN B CA 1
ATOM 2431 C C . GLN B 1 106 ? -14.188 -10.32 -20.578 1 97.81 106 GLN B C 1
ATOM 2433 O O . GLN B 1 106 ? -13.234 -11.07 -20.344 1 97.81 106 GLN B O 1
ATOM 2438 N N . VAL B 1 107 ? -14.469 -9.195 -19.922 1 98 107 VAL B N 1
ATOM 2439 C CA . VAL B 1 107 ? -13.625 -8.766 -18.812 1 98 107 VAL B CA 1
ATOM 2440 C C . VAL B 1 107 ? -14.461 -8.648 -17.531 1 98 107 VAL B C 1
ATOM 2442 O O . VAL B 1 107 ? -15.633 -8.273 -17.594 1 98 107 VAL B O 1
ATOM 2445 N N . ASN B 1 108 ? -13.867 -9.023 -16.422 1 97.56 108 ASN B N 1
ATOM 2446 C CA . ASN B 1 108 ? -14.484 -8.836 -15.117 1 97.56 108 ASN B CA 1
ATOM 2447 C C . ASN B 1 108 ? -13.602 -8 -14.195 1 97.56 108 ASN B C 1
ATOM 2449 O O . ASN B 1 108 ? -12.375 -7.992 -14.344 1 97.56 108 ASN B O 1
ATOM 2453 N N . LYS B 1 109 ? -14.25 -7.316 -13.359 1 98.25 109 LYS B N 1
ATOM 2454 C CA . LYS B 1 109 ? -13.555 -6.465 -12.398 1 98.25 109 LYS B CA 1
ATOM 2455 C C . LYS B 1 109 ? -13.758 -6.969 -10.969 1 98.25 109 LYS B C 1
ATOM 2457 O O . LYS B 1 109 ? -14.883 -7.008 -10.477 1 98.25 109 LYS B O 1
ATOM 2462 N N . HIS B 1 110 ? -12.719 -7.434 -10.234 1 98.44 110 HIS B N 1
ATOM 2463 C CA . HIS B 1 110 ? -12.742 -7.926 -8.859 1 98.44 110 HIS B CA 1
ATOM 2464 C C . HIS B 1 110 ? -11.523 -7.441 -8.078 1 98.44 110 HIS B C 1
ATOM 2466 O O . HIS B 1 110 ? -10.516 -7.059 -8.672 1 98.44 110 HIS B O 1
ATOM 2472 N N . PRO B 1 111 ? -11.625 -7.43 -6.75 1 97.69 111 PRO B N 1
ATOM 2473 C CA . PRO B 1 111 ? -10.461 -7.035 -5.953 1 97.69 111 PRO B CA 1
ATOM 2474 C C . PRO B 1 111 ? -9.305 -8.023 -6.066 1 97.69 111 PRO B C 1
ATOM 2476 O O . PRO B 1 111 ? -9.531 -9.234 -6.129 1 97.69 111 PRO B O 1
ATOM 2479 N N . GLU B 1 112 ? -8.172 -7.473 -6.164 1 97.94 112 GLU B N 1
ATOM 2480 C CA . GLU B 1 112 ? -6.941 -8.258 -6.078 1 97.94 112 GLU B CA 1
ATOM 2481 C C . GLU B 1 112 ? -6.047 -7.762 -4.941 1 97.94 112 GLU B C 1
ATOM 2483 O O . GLU B 1 112 ? -6.023 -6.566 -4.641 1 97.94 112 GLU B O 1
ATOM 2488 N N . GLY B 1 113 ? -5.457 -8.641 -4.289 1 97.25 113 GLY B N 1
ATOM 2489 C CA . GLY B 1 113 ? -4.316 -8.414 -3.414 1 97.25 113 GLY B CA 1
ATOM 2490 C C . GLY B 1 113 ? -3.064 -9.141 -3.865 1 97.25 113 GLY B C 1
ATOM 2491 O O . GLY B 1 113 ? -3.064 -9.797 -4.906 1 97.25 113 GLY B O 1
ATOM 2492 N N . CYS B 1 114 ? -2.07 -8.984 -3.174 1 97.94 114 CYS B N 1
ATOM 2493 C CA . CYS B 1 114 ? -0.795 -9.617 -3.486 1 97.94 114 CYS B CA 1
ATOM 2494 C C . CYS B 1 114 ? 0.072 -9.742 -2.24 1 97.94 114 CYS B C 1
ATOM 2496 O O . CYS B 1 114 ? 0.204 -8.789 -1.472 1 97.94 114 CYS B O 1
ATOM 2498 N N . MET B 1 115 ? 0.676 -10.883 -2.084 1 97.88 115 MET B N 1
ATOM 2499 C CA . MET B 1 115 ? 1.55 -11.086 -0.932 1 97.88 115 MET B CA 1
ATOM 2500 C C . MET B 1 115 ? 2.809 -10.234 -1.048 1 97.88 115 MET B C 1
ATOM 2502 O O . MET B 1 115 ? 3.521 -10.031 -0.063 1 97.88 115 MET B O 1
ATOM 2506 N N . SER B 1 116 ? 3.098 -9.695 -2.258 1 98.5 116 SER B N 1
ATOM 2507 C CA . SER B 1 116 ? 4.246 -8.828 -2.471 1 98.5 116 SER B CA 1
ATOM 2508 C C . SER B 1 116 ? 3.861 -7.355 -2.326 1 98.5 116 SER B C 1
ATOM 2510 O O . SER B 1 116 ? 4.703 -6.469 -2.475 1 98.5 116 SER B O 1
ATOM 2512 N N . VAL B 1 117 ? 2.617 -7.043 -2.145 1 97.44 117 VAL B N 1
ATOM 2513 C CA . VAL B 1 117 ? 2.045 -5.777 -1.695 1 97.44 117 VAL B CA 1
ATOM 2514 C C . VAL B 1 117 ? 1.057 -6.031 -0.559 1 97.44 117 VAL B C 1
ATOM 2516 O O . VAL B 1 117 ? -0.155 -5.895 -0.739 1 97.44 117 VAL B O 1
ATOM 2519 N N . ARG B 1 118 ? 1.609 -6.27 0.596 1 97.19 118 ARG B N 1
ATOM 2520 C CA . ARG B 1 118 ? 0.837 -6.82 1.706 1 97.19 118 ARG B CA 1
ATOM 2521 C C . ARG B 1 118 ? -0.064 -5.758 2.326 1 97.19 118 ARG B C 1
ATOM 2523 O O . ARG B 1 118 ? 0.362 -4.617 2.533 1 97.19 118 ARG B O 1
ATOM 2530 N N . GLY B 1 119 ? -1.331 -6.121 2.527 1 96.75 119 GLY B N 1
ATOM 2531 C CA . GLY B 1 119 ? -2.219 -5.293 3.33 1 96.75 119 GLY B CA 1
ATOM 2532 C C . GLY B 1 119 ? -3.141 -4.426 2.494 1 96.75 119 GLY B C 1
ATOM 2533 O O . GLY B 1 119 ? -4.02 -3.75 3.033 1 96.75 119 GLY B O 1
ATOM 2534 N N . TYR B 1 120 ? -2.965 -4.461 1.159 1 97.81 120 TYR B N 1
ATOM 2535 C CA . TYR B 1 120 ? -3.736 -3.557 0.313 1 97.81 120 TYR B CA 1
ATOM 2536 C C . TYR B 1 120 ? -4.348 -4.305 -0.866 1 97.81 120 TYR B C 1
ATOM 2538 O O . TYR B 1 120 ? -3.926 -5.418 -1.191 1 97.81 120 TYR B O 1
ATOM 2546 N N . SER B 1 121 ? -5.391 -3.752 -1.411 1 98.06 121 SER B N 1
ATOM 2547 C CA . SER B 1 121 ? -6.156 -4.34 -2.506 1 98.06 121 SER B CA 1
ATOM 2548 C C . SER B 1 121 ? -6.754 -3.26 -3.402 1 98.06 121 SER B C 1
ATOM 2550 O O . SER B 1 121 ? -6.809 -2.09 -3.021 1 98.06 121 SER B O 1
ATOM 2552 N N . ALA B 1 122 ? -7.105 -3.594 -4.562 1 98.19 122 ALA B N 1
ATOM 2553 C CA . ALA B 1 122 ? -7.809 -2.723 -5.5 1 98.19 122 ALA B CA 1
ATOM 2554 C C . ALA B 1 122 ? -8.547 -3.537 -6.559 1 98.19 122 ALA B C 1
ATOM 2556 O O . ALA B 1 122 ? -8.219 -4.703 -6.793 1 98.19 122 ALA B O 1
ATOM 2557 N N . GLN B 1 123 ? -9.539 -2.914 -7.156 1 98.62 123 GLN B N 1
ATOM 2558 C CA . GLN B 1 123 ? -10.242 -3.545 -8.266 1 98.62 123 GLN B CA 1
ATOM 2559 C C . GLN B 1 123 ? -9.359 -3.594 -9.516 1 98.62 123 GLN B C 1
ATOM 2561 O O . GLN B 1 123 ? -8.727 -2.598 -9.875 1 98.62 123 GLN B O 1
ATOM 2566 N N . VAL B 1 124 ? -9.312 -4.746 -10.094 1 98.75 124 VAL B N 1
ATOM 2567 C CA . VAL B 1 124 ? -8.523 -4.949 -11.305 1 98.75 124 VAL B CA 1
ATOM 2568 C C . VAL B 1 124 ? -9.367 -5.656 -12.359 1 98.75 124 VAL B C 1
ATOM 2570 O O . VAL B 1 124 ? -10.117 -6.582 -12.047 1 98.75 124 VAL B O 1
ATOM 2573 N N . GLU B 1 125 ? -9.25 -5.219 -13.57 1 98.69 125 GLU B N 1
ATOM 2574 C CA . GLU B 1 125 ? -9.906 -5.898 -14.688 1 98.69 125 GLU B CA 1
ATOM 2575 C C . GLU B 1 125 ? -9.047 -7.047 -15.211 1 98.69 125 GLU B C 1
ATOM 2577 O O . GLU B 1 125 ? -7.84 -6.883 -15.414 1 98.69 125 GLU B O 1
ATOM 2582 N N . ARG B 1 126 ? -9.703 -8.188 -15.336 1 98.75 126 ARG B N 1
ATOM 2583 C CA . ARG B 1 126 ? -9.07 -9.359 -15.945 1 98.75 126 ARG B CA 1
ATOM 2584 C C . ARG B 1 126 ? -10 -10 -16.969 1 98.75 126 ARG B C 1
ATOM 2586 O O . ARG B 1 126 ? -11.219 -9.883 -16.875 1 98.75 126 ARG B O 1
ATOM 2593 N N . TYR B 1 127 ? -9.375 -10.688 -17.938 1 98.75 127 TYR B N 1
ATOM 2594 C CA . TYR B 1 127 ? -10.156 -11.453 -18.906 1 98.75 127 TYR B CA 1
ATOM 2595 C C . TYR B 1 127 ? -10.797 -12.672 -18.25 1 98.75 127 TYR B C 1
ATOM 2597 O O . TYR B 1 127 ? -10.172 -13.336 -17.422 1 98.75 127 TYR B O 1
ATOM 2605 N N . ASP B 1 128 ? -11.93 -12.992 -18.719 1 98.38 128 ASP B N 1
ATOM 2606 C CA . ASP B 1 128 ? -12.766 -14 -18.078 1 98.38 128 ASP B CA 1
ATOM 2607 C C . ASP B 1 128 ? -12.227 -15.406 -18.328 1 98.38 128 ASP B C 1
ATOM 2609 O O . ASP B 1 128 ? -12.414 -16.312 -17.516 1 98.38 128 ASP B O 1
ATOM 2613 N N . LYS B 1 129 ? -11.672 -15.602 -19.5 1 98.62 129 LYS B N 1
ATOM 2614 C CA . LYS B 1 129 ? -11.141 -16.906 -19.891 1 98.62 129 LYS B CA 1
ATOM 2615 C C . LYS B 1 129 ? -9.766 -16.766 -20.531 1 98.62 129 LYS B C 1
ATOM 2617 O O . LYS B 1 129 ? -9.562 -15.906 -21.391 1 98.62 129 LYS B O 1
ATOM 2622 N N . VAL B 1 130 ? -8.914 -17.641 -20.109 1 98.81 130 VAL B N 1
ATOM 2623 C CA . VAL B 1 130 ? -7.578 -17.656 -20.703 1 98.81 130 VAL B CA 1
ATOM 2624 C C . VAL B 1 130 ? -7.113 -19.109 -20.875 1 98.81 130 VAL B C 1
ATOM 2626 O O . VAL B 1 130 ? -7.672 -20.031 -20.266 1 98.81 130 VAL B O 1
ATOM 2629 N N . ARG B 1 131 ? -6.211 -19.266 -21.75 1 98.88 131 ARG B N 1
ATOM 2630 C CA . ARG B 1 131 ? -5.453 -20.5 -21.906 1 98.88 131 ARG B CA 1
ATOM 2631 C C . ARG B 1 131 ? -3.992 -20.297 -21.516 1 98.88 131 ARG B C 1
ATOM 2633 O O . ARG B 1 131 ? -3.357 -19.344 -21.953 1 98.88 131 ARG B O 1
ATOM 2640 N N . ILE B 1 132 ? -3.564 -21.141 -20.656 1 98.81 132 ILE B N 1
ATOM 2641 C CA . ILE B 1 132 ? -2.156 -21.094 -20.281 1 98.81 132 ILE B CA 1
ATOM 2642 C C . ILE B 1 132 ? -1.43 -22.328 -20.828 1 98.81 132 ILE B C 1
ATOM 2644 O O . ILE B 1 132 ? -1.937 -23.438 -20.734 1 98.81 132 ILE B O 1
ATOM 2648 N N . ARG B 1 133 ? -0.293 -22.062 -21.438 1 98.75 133 ARG B N 1
ATOM 2649 C CA . ARG B 1 133 ? 0.575 -23.125 -21.953 1 98.75 133 ARG B CA 1
ATOM 2650 C C . ARG B 1 133 ? 1.987 -22.984 -21.406 1 98.75 133 ARG B C 1
ATOM 2652 O O . ARG B 1 133 ? 2.441 -21.891 -21.094 1 98.75 133 ARG B O 1
ATOM 2659 N N . GLY B 1 134 ? 2.67 -24.125 -21.234 1 98.62 134 GLY B N 1
ATOM 2660 C CA . GLY B 1 134 ? 4.035 -24.172 -20.734 1 98.62 134 GLY B CA 1
ATOM 2661 C C . GLY B 1 134 ? 4.508 -25.578 -20.422 1 98.62 134 GLY B C 1
ATOM 2662 O O . GLY B 1 134 ? 3.967 -26.562 -20.938 1 98.62 134 GLY B O 1
ATOM 2663 N N . ILE B 1 135 ? 5.609 -25.672 -19.766 1 98.69 135 ILE B N 1
ATOM 2664 C CA . ILE B 1 135 ? 6.082 -26.969 -19.281 1 98.69 135 ILE B CA 1
ATOM 2665 C C . ILE B 1 135 ? 5.457 -27.266 -17.906 1 98.69 135 ILE B C 1
ATOM 2667 O O . ILE B 1 135 ? 5.812 -26.641 -16.906 1 98.69 135 ILE B O 1
ATOM 2671 N N . GLY B 1 136 ? 4.508 -28.219 -17.906 1 98.25 136 GLY B N 1
ATOM 2672 C CA . GLY B 1 136 ? 3.854 -28.609 -16.672 1 98.25 136 GLY B CA 1
ATOM 2673 C C . GLY B 1 136 ? 4.727 -29.469 -15.773 1 98.25 136 GLY B C 1
ATOM 2674 O O . GLY B 1 136 ? 5.449 -30.344 -16.266 1 98.25 136 GLY B O 1
ATOM 2675 N N . LYS B 1 137 ? 4.715 -29.172 -14.523 1 98.31 137 LYS B N 1
ATOM 2676 C CA . LYS B 1 137 ? 5.422 -29.969 -13.523 1 98.31 137 LYS B CA 1
ATOM 2677 C C . LYS B 1 137 ? 4.457 -30.531 -12.492 1 98.31 137 LYS B C 1
ATOM 2679 O O . LYS B 1 137 ? 3.328 -30.062 -12.359 1 98.31 137 LYS B O 1
ATOM 2684 N N . LEU B 1 138 ? 4.855 -31.641 -11.758 1 97.44 138 LEU B N 1
ATOM 2685 C CA . LEU B 1 138 ? 4.105 -32.25 -10.664 1 97.44 138 LEU B CA 1
ATOM 2686 C C . LEU B 1 138 ? 2.717 -32.656 -11.133 1 97.44 138 LEU B C 1
ATOM 2688 O O . LEU B 1 138 ? 1.718 -32.375 -10.469 1 97.44 138 LEU B O 1
ATOM 2692 N N . GLY B 1 139 ? 2.654 -33.156 -12.375 1 97.06 139 GLY B N 1
ATOM 2693 C CA . GLY B 1 139 ? 1.424 -33.75 -12.898 1 97.06 139 GLY B CA 1
ATOM 2694 C C . GLY B 1 139 ? 0.56 -32.719 -13.633 1 97.06 139 GLY B C 1
ATOM 2695 O O . GLY B 1 139 ? -0.542 -33.062 -14.086 1 97.06 139 GLY B O 1
ATOM 2696 N N . THR B 1 140 ? 1.035 -31.516 -13.758 1 97.75 140 THR B N 1
ATOM 2697 C CA . THR B 1 140 ? 0.307 -30.469 -14.461 1 97.75 140 THR B CA 1
ATOM 2698 C C . THR B 1 140 ? 0.443 -30.641 -15.977 1 97.75 140 THR B C 1
ATOM 2700 O O . THR B 1 140 ? 1.547 -30.844 -16.484 1 97.75 140 THR B O 1
ATOM 2703 N N . PRO B 1 141 ? -0.695 -30.609 -16.688 1 98.06 141 PRO B N 1
ATOM 2704 C CA . PRO B 1 141 ? -0.586 -30.672 -18.141 1 98.06 141 PRO B CA 1
ATOM 2705 C C . PRO B 1 141 ? 0.1 -29.438 -18.734 1 98.06 141 PRO B C 1
ATOM 2707 O O . PRO B 1 141 ? 0.25 -28.422 -18.047 1 98.06 141 PRO B O 1
ATOM 2710 N N . SER B 1 142 ? 0.49 -29.594 -20.031 1 98.06 142 SER B N 1
ATOM 2711 C CA . SER B 1 142 ? 1.213 -28.516 -20.688 1 98.06 142 SER B CA 1
ATOM 2712 C C . SER B 1 142 ? 0.276 -27.375 -21.062 1 98.06 142 SER B C 1
ATOM 2714 O O . SER B 1 142 ? 0.729 -26.281 -21.422 1 98.06 142 SER B O 1
ATOM 2716 N N . GLU B 1 143 ? -0.985 -27.688 -20.984 1 98.5 143 GLU B N 1
ATOM 2717 C CA . GLU B 1 143 ? -1.979 -26.688 -21.344 1 98.5 143 GLU B CA 1
ATOM 2718 C C . GLU B 1 143 ? -3.225 -26.797 -20.469 1 98.5 143 GLU B C 1
ATOM 2720 O O . GLU B 1 143 ? -3.664 -27.906 -20.141 1 98.5 143 GLU B O 1
ATOM 2725 N N . MET B 1 144 ? -3.785 -25.594 -20.109 1 98.38 144 MET B N 1
ATOM 2726 C CA . MET B 1 144 ? -5.027 -25.547 -19.344 1 98.38 144 MET B CA 1
ATOM 2727 C C . MET B 1 144 ? -5.871 -24.344 -19.781 1 98.38 144 MET B C 1
ATOM 2729 O O . MET B 1 144 ? -5.336 -23.25 -20 1 98.38 144 MET B O 1
ATOM 2733 N N . GLU B 1 145 ? -7.133 -24.594 -19.922 1 98.56 145 GLU B N 1
ATOM 2734 C CA . GLU B 1 145 ? -8.078 -23.484 -20.047 1 98.56 145 GLU B CA 1
ATOM 2735 C C . GLU B 1 145 ? -8.68 -23.125 -18.688 1 98.56 145 GLU B C 1
ATOM 2737 O O . GLU B 1 145 ? -9.102 -24 -17.938 1 98.56 145 GLU B O 1
ATOM 2742 N N . LEU B 1 146 ? -8.633 -21.891 -18.391 1 98.56 146 LEU B N 1
ATOM 2743 C CA . LEU B 1 146 ? -9.094 -21.406 -17.094 1 98.56 146 LEU B CA 1
ATOM 2744 C C . LEU B 1 146 ? -10.172 -20.344 -17.25 1 98.56 146 LEU B C 1
ATOM 2746 O O . LEU B 1 146 ? -10.141 -19.562 -18.219 1 98.56 146 LEU B O 1
ATOM 2750 N N . GLU B 1 147 ? -11.023 -20.281 -16.312 1 98.06 147 GLU B N 1
ATOM 2751 C CA . GLU B 1 147 ? -12.125 -19.328 -16.328 1 98.06 147 GLU B CA 1
ATOM 2752 C C . GLU B 1 147 ? -12.336 -18.703 -14.953 1 98.06 147 GLU B C 1
ATOM 2754 O O . GLU B 1 147 ? -11.953 -19.281 -13.938 1 98.06 147 GLU B O 1
ATOM 2759 N N . GLY B 1 148 ? -12.953 -17.469 -14.969 1 97.81 148 GLY B N 1
ATOM 2760 C CA . GLY B 1 148 ? -13.297 -16.828 -13.711 1 97.81 148 GLY B CA 1
ATOM 2761 C C . GLY B 1 148 ? -12.086 -16.547 -12.836 1 97.81 148 GLY B C 1
ATOM 2762 O O . GLY B 1 148 ? -11.102 -15.961 -13.297 1 97.81 148 GLY B O 1
ATOM 2763 N N . TRP B 1 149 ? -12.18 -17.016 -11.578 1 98.19 149 TRP B N 1
ATOM 2764 C CA . TRP B 1 149 ? -11.156 -16.719 -10.578 1 98.19 149 TRP B CA 1
ATOM 2765 C C . TRP B 1 149 ? -9.836 -17.406 -10.938 1 98.19 149 TRP B C 1
ATOM 2767 O O . TRP B 1 149 ? -8.766 -16.812 -10.773 1 98.19 149 TRP B O 1
ATOM 2777 N N . SER B 1 150 ? -9.953 -18.625 -11.453 1 98.56 150 SER B N 1
ATOM 2778 C CA . SER B 1 150 ? -8.742 -19.344 -11.859 1 98.56 150 SER B CA 1
ATOM 2779 C C . SER B 1 150 ? -8.031 -18.609 -12.992 1 98.56 150 SER B C 1
ATOM 2781 O O . SER B 1 150 ? -6.797 -18.547 -13.023 1 98.56 150 SER B O 1
ATOM 2783 N N . ALA B 1 151 ? -8.781 -18.062 -13.914 1 98.81 151 ALA B N 1
ATOM 2784 C CA . ALA B 1 151 ? -8.211 -17.266 -14.992 1 98.81 151 ALA B CA 1
ATOM 2785 C C . ALA B 1 151 ? -7.52 -16.016 -14.438 1 98.81 151 ALA B C 1
ATOM 2787 O O . ALA B 1 151 ? -6.438 -15.641 -14.898 1 98.81 151 ALA B O 1
ATOM 2788 N N . ARG B 1 152 ? -8.141 -15.391 -13.477 1 98.75 152 ARG B N 1
ATOM 2789 C CA . ARG B 1 152 ? -7.578 -14.211 -12.812 1 98.75 152 ARG B CA 1
ATOM 2790 C C . ARG B 1 152 ? -6.258 -14.547 -12.133 1 98.75 152 ARG B C 1
ATOM 2792 O O . ARG B 1 152 ? -5.277 -13.812 -12.258 1 98.75 152 ARG B O 1
ATOM 2799 N N . ILE B 1 153 ? -6.227 -15.703 -11.438 1 98.75 153 ILE B N 1
ATOM 2800 C CA . ILE B 1 153 ? -5.008 -16.125 -10.75 1 98.75 153 ILE B CA 1
ATOM 2801 C C . ILE B 1 153 ? -3.871 -16.266 -11.758 1 98.75 153 ILE B C 1
ATOM 2803 O O . ILE B 1 153 ? -2.779 -15.734 -11.547 1 98.75 153 ILE B O 1
ATOM 2807 N N . ALA B 1 154 ? -4.145 -16.906 -12.867 1 98.88 154 ALA B N 1
ATOM 2808 C CA . ALA B 1 154 ? -3.117 -17.125 -13.883 1 98.88 154 ALA B CA 1
ATOM 2809 C C . ALA B 1 154 ? -2.604 -15.805 -14.445 1 98.88 154 ALA B C 1
ATOM 2811 O O . ALA B 1 154 ? -1.394 -15.617 -14.594 1 98.88 154 ALA B O 1
ATOM 2812 N N . GLN B 1 155 ? -3.496 -14.906 -14.75 1 98.88 155 GLN B N 1
ATOM 2813 C CA . GLN B 1 155 ? -3.117 -13.602 -15.281 1 98.88 155 GLN B CA 1
ATOM 2814 C C . GLN B 1 155 ? -2.277 -12.82 -14.273 1 98.88 155 GLN B C 1
ATOM 2816 O O . GLN B 1 155 ? -1.271 -12.203 -14.641 1 98.88 155 GLN B O 1
ATOM 2821 N N . HIS B 1 156 ? -2.65 -12.844 -12.984 1 98.88 156 HIS B N 1
ATOM 2822 C CA . HIS B 1 156 ? -1.923 -12.188 -11.906 1 98.88 156 HIS B CA 1
ATOM 2823 C C . HIS B 1 156 ? -0.495 -12.711 -11.805 1 98.88 156 HIS B C 1
ATOM 2825 O O . HIS B 1 156 ? 0.457 -11.93 -11.758 1 98.88 156 HIS B O 1
ATOM 2831 N N . GLU B 1 157 ? -0.331 -14.086 -11.805 1 98.88 157 GLU B N 1
ATOM 2832 C CA . GLU B 1 157 ? 0.987 -14.695 -11.641 1 98.88 157 GLU B CA 1
ATOM 2833 C C . GLU B 1 157 ? 1.866 -14.445 -12.859 1 98.88 157 GLU B C 1
ATOM 2835 O O . GLU B 1 157 ? 3.072 -14.227 -12.734 1 98.88 157 GLU B O 1
ATOM 2840 N N . VAL B 1 158 ? 1.266 -14.422 -14.055 1 98.88 158 VAL B N 1
ATOM 2841 C CA . VAL B 1 158 ? 2.047 -14.164 -15.258 1 98.88 158 VAL B CA 1
ATOM 2842 C C . VAL B 1 158 ? 2.467 -12.695 -15.297 1 98.88 158 VAL B C 1
ATOM 2844 O O . VAL B 1 158 ? 3.564 -12.367 -15.758 1 98.88 158 VAL B O 1
ATOM 2847 N N . ASP B 1 159 ? 1.61 -11.789 -14.844 1 98.81 159 ASP B N 1
ATOM 2848 C CA . ASP B 1 159 ? 2.008 -10.391 -14.703 1 98.81 159 ASP B CA 1
ATOM 2849 C C . ASP B 1 159 ? 3.305 -10.266 -13.906 1 98.81 159 ASP B C 1
ATOM 2851 O O . ASP B 1 159 ? 4.199 -9.5 -14.281 1 98.81 159 ASP B O 1
ATOM 2855 N N . HIS B 1 160 ? 3.416 -11.008 -12.812 1 98.88 160 HIS B N 1
ATOM 2856 C CA . HIS B 1 160 ? 4.633 -10.969 -12.016 1 98.88 160 HIS B CA 1
ATOM 2857 C C . HIS B 1 160 ? 5.852 -11.352 -12.844 1 98.88 160 HIS B C 1
ATOM 2859 O O . HIS B 1 160 ? 6.926 -10.766 -12.688 1 98.88 160 HIS B O 1
ATOM 2865 N N . LEU B 1 161 ? 5.715 -12.336 -13.719 1 98.94 161 LEU B N 1
ATOM 2866 C CA . LEU B 1 161 ? 6.828 -12.781 -14.555 1 98.94 161 LEU B CA 1
ATOM 2867 C C . LEU B 1 161 ? 7.266 -11.672 -15.508 1 98.94 161 LEU B C 1
ATOM 2869 O O . LEU B 1 161 ? 8.414 -11.648 -15.953 1 98.94 161 LEU B O 1
ATOM 2873 N N . ASN B 1 162 ? 6.379 -10.789 -15.828 1 98.69 162 ASN B N 1
ATOM 2874 C CA . ASN B 1 162 ? 6.66 -9.695 -16.75 1 98.69 162 ASN B CA 1
ATOM 2875 C C . ASN B 1 162 ? 7.055 -8.422 -16.016 1 98.69 162 ASN B C 1
ATOM 2877 O O . ASN B 1 162 ? 7.125 -7.344 -16.609 1 98.69 162 ASN B O 1
ATOM 2881 N N . GLY B 1 163 ? 7.215 -8.445 -14.719 1 98.19 163 GLY B N 1
ATOM 2882 C CA . GLY B 1 163 ? 7.594 -7.285 -13.93 1 98.19 163 GLY B CA 1
ATOM 2883 C C . GLY B 1 163 ? 6.438 -6.348 -13.656 1 98.19 163 GLY B C 1
ATOM 2884 O O . GLY B 1 163 ? 6.637 -5.148 -13.445 1 98.19 163 GLY B O 1
ATOM 2885 N N . THR B 1 164 ? 5.266 -6.895 -13.766 1 97.88 164 THR B N 1
ATOM 2886 C CA . THR B 1 164 ? 4.039 -6.133 -13.562 1 97.88 164 THR B CA 1
ATOM 2887 C C . THR B 1 164 ? 3.32 -6.594 -12.297 1 97.88 164 THR B C 1
ATOM 2889 O O . THR B 1 164 ? 3.23 -7.793 -12.031 1 97.88 164 THR B O 1
ATOM 2892 N N . ILE B 1 165 ? 2.865 -5.668 -11.5 1 97.12 165 ILE B N 1
ATOM 2893 C CA . ILE B 1 165 ? 2.076 -5.973 -10.312 1 97.12 165 ILE B CA 1
ATOM 2894 C C . ILE B 1 165 ? 0.665 -5.414 -10.477 1 97.12 165 ILE B C 1
ATOM 2896 O O . ILE B 1 165 ? 0.414 -4.59 -11.359 1 97.12 165 ILE B O 1
ATOM 2900 N N . TYR B 1 166 ? -0.301 -5.883 -9.688 1 97.88 166 TYR B N 1
ATOM 2901 C CA . TYR B 1 166 ? -1.704 -5.555 -9.906 1 97.88 166 TYR B CA 1
ATOM 2902 C C . TYR B 1 166 ? -1.934 -4.051 -9.82 1 97.88 166 TYR B C 1
ATOM 2904 O O . TYR B 1 166 ? -2.842 -3.518 -10.461 1 97.88 166 TYR B O 1
ATOM 2912 N N . MET B 1 167 ? -1.078 -3.389 -9.148 1 94.81 167 MET B N 1
ATOM 2913 C CA . MET B 1 167 ? -1.223 -1.945 -8.984 1 94.81 167 MET B CA 1
ATOM 2914 C C . MET B 1 167 ? -1.027 -1.223 -10.312 1 94.81 167 MET B C 1
ATOM 2916 O O . MET B 1 167 ? -1.541 -0.119 -10.508 1 94.81 167 MET B O 1
ATOM 2920 N N . ASP B 1 168 ? -0.295 -1.807 -11.195 1 95.62 168 ASP B N 1
ATOM 2921 C CA . ASP B 1 168 ? -0.052 -1.216 -12.508 1 95.62 168 ASP B CA 1
ATOM 2922 C C . ASP B 1 168 ? -1.32 -1.226 -13.359 1 95.62 168 ASP B C 1
ATOM 2924 O O . ASP B 1 168 ? -1.408 -0.51 -14.359 1 95.62 168 ASP B O 1
ATOM 2928 N N . LYS B 1 169 ? -2.328 -1.961 -12.945 1 96.56 169 LYS B N 1
ATOM 2929 C CA . LYS B 1 169 ? -3.521 -2.152 -13.766 1 96.56 169 LYS B CA 1
ATOM 2930 C C . LYS B 1 169 ? -4.785 -1.793 -12.992 1 96.56 169 LYS B C 1
ATOM 2932 O O . LYS B 1 169 ? -5.883 -1.786 -13.547 1 96.56 169 LYS B O 1
ATOM 2937 N N . MET B 1 170 ? -4.578 -1.489 -11.766 1 97 170 MET B N 1
ATOM 2938 C CA . MET B 1 170 ? -5.715 -1.338 -10.859 1 97 170 MET B CA 1
ATOM 2939 C C . MET B 1 170 ? -6.512 -0.08 -11.195 1 97 170 MET B C 1
ATOM 2941 O O . MET B 1 170 ? -5.988 0.845 -11.812 1 97 170 MET B O 1
ATOM 2945 N N . ASP B 1 171 ? -7.793 -0.168 -10.875 1 96.5 171 ASP B N 1
ATOM 2946 C CA . ASP B 1 171 ? -8.539 1.073 -10.695 1 96.5 171 ASP B CA 1
ATOM 2947 C C . ASP B 1 171 ? -8.086 1.814 -9.445 1 96.5 171 ASP B C 1
ATOM 2949 O O . ASP B 1 171 ? -8.484 1.465 -8.328 1 96.5 171 ASP B O 1
ATOM 2953 N N . PHE B 1 172 ? -7.355 2.764 -9.711 1 92.44 172 PHE B N 1
ATOM 2954 C CA . PHE B 1 172 ? -6.621 3.449 -8.656 1 92.44 172 PHE B CA 1
ATOM 2955 C C . PHE B 1 172 ? -7.574 3.994 -7.602 1 92.44 172 PHE B C 1
ATOM 2957 O O . PHE B 1 172 ? -7.242 4.027 -6.414 1 92.44 172 PHE B O 1
ATOM 2964 N N . SER B 1 173 ? -8.727 4.426 -7.938 1 93 173 SER B N 1
ATOM 2965 C CA . SER B 1 173 ? -9.688 5.043 -7.027 1 93 173 SER B CA 1
ATOM 2966 C C . SER B 1 173 ? -10.227 4.027 -6.027 1 93 173 SER B C 1
ATOM 2968 O O . SER B 1 173 ? -10.844 4.402 -5.027 1 93 173 SER B O 1
ATOM 2970 N N . THR B 1 174 ? -9.945 2.703 -6.289 1 96.62 174 THR B N 1
ATOM 2971 C CA . THR B 1 174 ? -10.508 1.652 -5.445 1 96.62 174 THR B CA 1
ATOM 2972 C C . THR B 1 174 ? -9.453 1.116 -4.48 1 96.62 174 THR B C 1
ATOM 2974 O O . THR B 1 174 ? -9.742 0.239 -3.664 1 96.62 174 THR B O 1
ATOM 2977 N N . PHE B 1 175 ? -8.234 1.63 -4.57 1 96.94 175 PHE B N 1
ATOM 2978 C CA . PHE B 1 175 ? -7.148 1.165 -3.715 1 96.94 175 PHE B CA 1
ATOM 2979 C C . PHE B 1 175 ? -7.496 1.354 -2.244 1 96.94 175 PHE B C 1
ATOM 2981 O O . PHE B 1 175 ? -7.973 2.42 -1.846 1 96.94 175 PHE B O 1
ATOM 2988 N N . ASN B 1 176 ? -7.277 0.259 -1.419 1 97.81 176 ASN B N 1
ATOM 2989 C CA . ASN B 1 176 ? -7.688 0.324 -0.02 1 97.81 176 ASN B CA 1
ATOM 2990 C C . ASN B 1 176 ? -6.852 -0.607 0.853 1 97.81 176 ASN B C 1
ATOM 2992 O O . ASN B 1 176 ? -6.285 -1.586 0.361 1 97.81 176 ASN B O 1
ATOM 2996 N N . CYS B 1 177 ? -6.734 -0.232 2.07 1 98 177 CYS B N 1
ATOM 2997 C CA . CYS B 1 177 ? -6.199 -1.13 3.09 1 98 177 CYS B CA 1
ATOM 2998 C C . CYS B 1 177 ? -7.219 -2.201 3.461 1 98 177 CYS B C 1
ATOM 3000 O O . CYS B 1 177 ? -8.289 -1.89 3.986 1 98 177 CYS B O 1
ATOM 3002 N N . ILE B 1 178 ? -6.871 -3.441 3.328 1 96.12 178 ILE B N 1
ATOM 3003 C CA . ILE B 1 178 ? -7.84 -4.523 3.469 1 96.12 178 ILE B CA 1
ATOM 3004 C C . ILE B 1 178 ? -8.227 -4.676 4.938 1 96.12 178 ILE B C 1
ATOM 3006 O O . ILE B 1 178 ? -9.273 -5.254 5.25 1 96.12 178 ILE B O 1
ATOM 3010 N N . LEU B 1 179 ? -7.457 -4.109 5.848 1 95.31 179 LEU B N 1
ATOM 3011 C CA . LEU B 1 179 ? -7.688 -4.301 7.273 1 95.31 179 LEU B CA 1
ATOM 3012 C C . LEU B 1 179 ? -8.281 -3.045 7.902 1 95.31 179 LEU B C 1
ATOM 3014 O O . LEU B 1 179 ? -8.383 -2.947 9.125 1 95.31 179 LEU B O 1
ATOM 3018 N N . TRP B 1 180 ? -8.695 -2.131 7.125 1 95.88 180 TRP B N 1
ATOM 3019 C CA . TRP B 1 180 ? -9.086 -0.837 7.676 1 95.88 180 TRP B CA 1
ATOM 3020 C C . TRP B 1 180 ? -10.203 -1 8.703 1 95.88 180 TRP B C 1
ATOM 3022 O O . TRP B 1 180 ? -10.148 -0.416 9.789 1 95.88 180 TRP B O 1
ATOM 3032 N N . GLU B 1 181 ? -11.211 -1.8 8.406 1 94.5 181 GLU B N 1
ATOM 3033 C CA . GLU B 1 181 ? -12.328 -1.977 9.328 1 94.5 181 GLU B CA 1
ATOM 3034 C C . GLU B 1 181 ? -11.867 -2.553 10.656 1 94.5 181 GLU B C 1
ATOM 3036 O O . GLU B 1 181 ? -12.289 -2.094 11.719 1 94.5 181 GLU B O 1
ATOM 3041 N N . GLN B 1 182 ? -10.992 -3.486 10.578 1 95.06 182 GLN B N 1
ATOM 3042 C CA . GLN B 1 182 ? -10.445 -4.102 11.789 1 95.06 182 GLN B CA 1
ATOM 3043 C C . GLN B 1 182 ? -9.578 -3.113 12.562 1 95.06 182 GLN B C 1
ATOM 3045 O O . GLN B 1 182 ? -9.648 -3.047 13.789 1 95.06 182 GLN B O 1
ATOM 3050 N N . ILE B 1 183 ? -8.727 -2.406 11.859 1 94.88 183 ILE B N 1
ATOM 3051 C CA . ILE B 1 183 ? -7.852 -1.406 12.469 1 94.88 183 ILE B CA 1
ATOM 3052 C C . ILE B 1 183 ? -8.695 -0.371 13.211 1 94.88 183 ILE B C 1
ATOM 3054 O O . ILE B 1 183 ? -8.391 -0.028 14.359 1 94.88 183 ILE B O 1
ATOM 3058 N N . ASN B 1 184 ? -9.727 0.107 12.547 1 95.31 184 ASN B N 1
ATOM 3059 C CA . ASN B 1 184 ? -10.594 1.11 13.148 1 95.31 184 ASN B CA 1
ATOM 3060 C C . ASN B 1 184 ? -11.312 0.563 14.383 1 95.31 184 ASN B C 1
ATOM 3062 O O . ASN B 1 184 ? -11.359 1.22 15.422 1 95.31 184 ASN B O 1
ATOM 3066 N N . ALA B 1 185 ? -11.805 -0.678 14.289 1 95.19 185 ALA B N 1
ATOM 3067 C CA . ALA B 1 185 ? -12.516 -1.319 15.391 1 95.19 185 ALA B CA 1
ATOM 3068 C C . ALA B 1 185 ? -11.594 -1.501 16.594 1 95.19 185 ALA B C 1
ATOM 3070 O O . ALA B 1 185 ? -12.047 -1.413 17.75 1 95.19 185 ALA B O 1
ATOM 3071 N N . ALA B 1 186 ? -10.344 -1.682 16.328 1 95.69 186 ALA B N 1
ATOM 3072 C CA . ALA B 1 186 ? -9.375 -1.925 17.391 1 95.69 186 ALA B CA 1
ATOM 3073 C C . ALA B 1 186 ? -8.695 -0.629 17.828 1 95.69 186 ALA B C 1
ATOM 3075 O O . ALA B 1 186 ? -7.707 -0.654 18.562 1 95.69 186 ALA B O 1
ATOM 3076 N N . GLU B 1 187 ? -9.078 0.461 17.25 1 94.44 187 GLU B N 1
ATOM 3077 C CA . GLU B 1 187 ? -8.547 1.782 17.578 1 94.44 187 GLU B CA 1
ATOM 3078 C C . GLU B 1 187 ? -7.043 1.851 17.312 1 94.44 187 GLU B C 1
ATOM 3080 O O . GLU B 1 187 ? -6.285 2.344 18.156 1 94.44 187 GLU B O 1
ATOM 3085 N N . GLY B 1 188 ? -6.727 1.228 16.281 1 93.88 188 GLY B N 1
ATOM 3086 C CA . GLY B 1 188 ? -5.344 1.283 15.828 1 93.88 188 GLY B CA 1
ATOM 3087 C C . GLY B 1 188 ? -4.508 0.125 16.344 1 93.88 188 GLY B C 1
ATOM 3088 O O . GLY B 1 188 ? -3.41 -0.122 15.828 1 93.88 188 GLY B O 1
ATOM 3089 N N . ARG B 1 189 ? -4.988 -0.603 17.391 1 94.5 189 ARG B N 1
ATOM 3090 C CA . ARG B 1 189 ? -4.234 -1.716 17.953 1 94.5 189 ARG B CA 1
ATOM 3091 C C . ARG B 1 189 ? -4.309 -2.943 17.047 1 94.5 189 ARG B C 1
ATOM 3093 O O . ARG B 1 189 ? -4.977 -3.924 17.375 1 94.5 189 ARG B O 1
ATOM 3100 N N . SER B 1 190 ? -3.646 -2.904 15.875 1 95 190 SER B N 1
ATOM 3101 C CA . SER B 1 190 ? -3.609 -3.926 14.828 1 95 190 SER B CA 1
ATOM 3102 C C . SER B 1 190 ? -2.305 -3.865 14.047 1 95 190 SER B C 1
ATOM 3104 O O . SER B 1 190 ? -1.52 -2.928 14.203 1 95 190 SER B O 1
ATOM 3106 N N . ALA B 1 191 ? -2.02 -4.941 13.305 1 95.75 191 ALA B N 1
ATOM 3107 C CA . ALA B 1 191 ? -0.792 -5 12.516 1 95.75 191 ALA B CA 1
ATOM 3108 C C . ALA B 1 191 ? -0.985 -5.855 11.266 1 95.75 191 ALA B C 1
ATOM 3110 O O . ALA B 1 191 ? -1.883 -6.699 11.219 1 95.75 191 ALA B O 1
ATOM 3111 N N . ILE B 1 192 ? -0.234 -5.5 10.258 1 94.69 192 ILE B N 1
ATOM 3112 C CA . ILE B 1 192 ? -0.085 -6.375 9.102 1 94.69 192 ILE B CA 1
ATOM 3113 C C . ILE B 1 192 ? 1.175 -7.223 9.258 1 94.69 192 ILE B C 1
ATOM 3115 O O . ILE B 1 192 ? 2.287 -6.691 9.297 1 94.69 192 ILE B O 1
ATOM 3119 N N . TRP B 1 193 ? 0.955 -8.539 9.273 1 94.69 193 TRP B N 1
ATOM 3120 C CA . TRP B 1 193 ? 2.072 -9.453 9.461 1 94.69 193 TRP B CA 1
ATOM 3121 C C . TRP B 1 193 ? 2.574 -9.984 8.117 1 94.69 193 TRP B C 1
ATOM 3123 O O . TRP B 1 193 ? 1.777 -10.289 7.23 1 94.69 193 TRP B O 1
ATOM 3133 N N . PHE B 1 194 ? 3.871 -10.172 8.055 1 95.44 194 PHE B N 1
ATOM 3134 C CA . PHE B 1 194 ? 4.477 -10.633 6.812 1 95.44 194 PHE B CA 1
ATOM 3135 C C . PHE B 1 194 ? 4.855 -12.109 6.914 1 95.44 194 PHE B C 1
ATOM 3137 O O . PHE B 1 194 ? 5.379 -12.688 5.957 1 95.44 194 PHE B O 1
ATOM 3144 N N . HIS B 1 195 ? 4.605 -12.672 8.062 1 90.88 195 HIS B N 1
ATOM 3145 C CA . HIS B 1 195 ? 4.816 -14.102 8.273 1 90.88 195 HIS B CA 1
ATOM 3146 C C . HIS B 1 195 ? 3.564 -14.766 8.828 1 90.88 195 HIS B C 1
ATOM 3148 O O . HIS B 1 195 ? 2.736 -14.109 9.461 1 90.88 195 HIS B O 1
ATOM 3154 N N . LYS B 1 196 ? 3.338 -15.992 8.453 1 83.88 196 LYS B N 1
ATOM 3155 C CA . LYS B 1 196 ? 2.268 -16.812 9.016 1 83.88 196 LYS B CA 1
ATOM 3156 C C . LYS B 1 196 ? 2.826 -17.875 9.961 1 83.88 196 LYS B C 1
ATOM 3158 O O . LYS B 1 196 ? 3.938 -18.359 9.766 1 83.88 196 LYS B O 1
#

pLDDT: mean 96.9, std 3.82, range [58.03, 98.94]

Secondary structure (DSSP, 8-state):
-PPSSPSS---TTSGGGGSPPBPPPGGGTTSHHHHHHHHHHHHHHHHTT-SEEEGGGGT--BSEEEEEE-TTGGGGS-HHHHHHTT---EEEEEEEEEEEEE----EEEEEEEETTEEEEEEEEEEESEEEEEEEEETT--SEEEEEHHHHHHHHHHHHHHTT--GGGTB-GGG-EETTHHHHHHTTT--EEES--/-PPSSPSS---TTSGGGGSPPBPPPGGGTTSHHHHHHHHHHHHHHHHTT-SEEEGGGGT--BSEEEEEE-TTGGGGS-HHHHHHTT---EEEEEEEEEEEEE----EEEEEEEETTEEEEEEEEEEESEEEEEEEEETT--SEEEEEHHHHHHHHHHHHHHTT--GGGTB-GGG-EETTHHHHHHTTT--EEES--

Radius of gyration: 23.6 Å; Cα contacts (8 Å, |Δi|>4): 849; chains: 2; bounding box: 46×67×47 Å

Organism: Drosophila sechellia (NCBI:txid7238)

Nearest PDB structures (foldseek):
  3g5k-assembly1_A  TM=9.599E-01  e=3.415E-21  Homo sapiens
  1zxz-assembly1_B  TM=9.099E-01  e=3.235E-20  Arabidopsis thaliana
  4je7-assembly1_A  TM=8.911E-01  e=3.444E-20  Arabidopsis thaliana
  5vcp-assembly2_D  TM=9.366E-01  e=1.096E-15  Paraburkholderia xenovorans LB400
  5cwy-assembly1_A-2  TM=9.155E-01  e=3.823E-15  Xanthomonas oryzae pv. oryzae KACC 10331

Solvent-accessible surface area (backbone atoms only — not comparable to full-atom values): 20450 Å² total; per-residue (Å²): 118,83,64,64,71,42,86,33,59,40,36,41,63,46,66,52,49,59,34,65,32,39,72,68,52,80,89,44,64,84,31,70,68,48,50,50,50,52,52,46,49,53,50,39,29,60,68,65,67,48,51,57,43,25,33,28,42,22,59,34,58,36,26,36,38,39,36,32,36,55,84,68,57,64,75,80,44,58,68,67,55,38,57,74,44,43,55,66,76,32,70,71,34,29,31,38,52,63,45,80,41,79,74,37,90,52,67,43,75,47,75,42,69,42,78,36,49,71,60,35,33,24,35,29,73,37,48,35,24,29,34,40,33,32,49,36,42,92,84,23,64,47,60,47,79,33,45,34,40,54,16,39,48,52,54,54,34,51,32,36,34,59,23,36,56,70,77,82,60,30,44,70,92,51,44,22,38,75,51,40,69,58,28,53,65,46,62,14,71,41,66,47,65,54,53,123,119,83,63,64,72,41,85,33,60,40,35,41,65,46,67,52,50,60,34,66,32,39,72,68,52,80,89,42,65,83,32,70,66,48,49,50,52,51,52,46,49,52,50,39,26,60,65,66,68,48,51,56,42,26,32,29,41,24,60,34,58,36,27,37,38,40,36,33,35,54,85,70,57,65,74,80,46,56,69,68,54,39,57,75,43,42,54,64,75,32,71,70,35,29,31,39,52,63,45,81,41,80,75,38,89,52,67,44,76,47,75,41,69,41,75,38,48,70,60,35,33,24,34,29,75,36,47,35,24,28,34,40,34,33,50,38,40,92,86,23,62,44,60,47,80,32,45,34,39,55,17,40,48,53,53,55,34,50,32,34,34,60,23,36,56,69,76,82,60,31,42,70,93,53,43,22,37,74,50,38,69,58,25,54,64,46,62,14,69,42,66,48,67,55,53,122